Protein AF-A0A3D1VI43-F1 (afdb_monomer)

Solvent-accessible surface area (backbone atoms only — not comparable to full-atom values): 35037 Å² total; per-residue (Å²): 129,86,57,50,72,50,76,40,78,60,69,44,75,46,61,66,74,61,56,89,79,63,52,44,49,69,43,63,55,101,87,39,64,46,26,28,36,30,40,63,58,77,90,43,40,36,35,42,33,34,80,40,42,83,28,41,39,30,43,35,31,58,82,40,25,32,30,44,35,31,42,36,30,38,36,36,28,31,19,17,45,34,32,30,32,50,42,63,30,35,41,39,36,40,32,55,39,41,35,30,33,63,51,18,36,47,49,78,71,34,92,80,48,86,87,61,33,31,24,42,28,40,48,42,59,73,38,74,49,54,65,43,44,42,36,38,17,25,28,64,31,57,31,37,27,44,40,20,70,47,61,77,29,36,42,37,41,36,31,22,77,60,79,30,71,16,35,35,44,28,38,29,38,31,75,50,46,18,32,17,40,34,38,35,39,32,33,17,22,39,34,50,28,44,26,75,16,25,49,64,71,82,46,54,36,29,42,33,40,40,37,38,34,38,39,52,46,48,60,28,37,26,33,35,68,43,94,42,37,39,32,87,27,42,71,59,40,47,35,37,42,34,32,44,42,22,64,52,61,36,31,44,49,75,53,53,57,31,92,43,95,91,38,64,27,70,45,60,51,39,37,28,26,42,36,31,28,72,49,11,39,39,33,37,72,36,62,58,48,47,29,26,47,43,96,54,14,32,45,35,37,31,78,65,30,49,77,42,82,52,57,55,30,38,34,35,72,68,94,76,78,53,53,44,78,36,73,66,85,66,82,89,48,37,34,43,36,38,27,30,78,25,81,52,73,40,45,29,47,34,68,79,82,46,86,59,79,67,64,36,46,70,48,78,47,61,48,74,41,75,45,65,40,75,83,50,74,85,48,55,32,45,38,38,94,87,42,65,24,30,32,50,67,31,33,30,37,90,88,68,50,79,45,44,62,58,42,69,45,70,31,46,86,87,32,43,51,35,32,45,37,57,10,44,36,30,24,29,26,60,80,58,82,72,95,71,54,76,23,34,87,90,32,29,24,55,44,57,67,60,35,52,54,49,48,54,57,45,56,76,75,45,94,57,76,27,35,29,41,34,31,68,38,64,36,68,41,56,71,71,65,49,71,90,61,47,45,53,63,44,67,60,101,90,39,67,43,29,28,39,27,43,60,72,73,86,41,34,39,38,41,35,32,78,40,50,82,31,41,39,30,42,35,24,63,81,40,28,32,32,42,32,52,61,39,34,37,35,38,30,32,23,21,41,31,45,46,31,50,45,51,39,30,40,34,47,28,38,42,37,42,35,28,31,66,50,18,39,57,47,62,88,75,25,50,40,31,40,37,38,33,60,65,37,37,66,56,31,40,38,38,35,25,22,33,62,30,54,31,37,36,30,31,22,74,34,64,77,28,37,34,38,38,38,27,26,62,56,81,37,71,16,34,32,49,29,39,29,37,44,55,29,62,29,32,26,38,30,40,36,40,29,30,16,19,40,32,50,28,39,25,59,28,44,70,61,87,62,70,53,21,45,26,42,37,37,38,40,34,42,37,50,45,48,50,29,40,29,60,50,70,44,100,64,67,53,80,67,32,50,75,64,40,48,80,46,79,43,75,54,89,50,80,84,71,64,47,78,49,81,76,89,74,68,83,75,77,83,127

Mean predicted aligned error: 11.07 Å

Structure (mmCIF, N/CA/C/O backbone):
data_AF-A0A3D1VI43-F1
#
_entry.id   AF-A0A3D1VI43-F1
#
loop_
_atom_site.group_PDB
_atom_site.id
_atom_site.type_symbol
_atom_site.label_atom_id
_atom_site.label_alt_id
_atom_site.label_comp_id
_atom_site.label_asym_id
_atom_site.label_entity_id
_atom_site.label_seq_id
_atom_site.pdbx_PDB_ins_code
_atom_site.Cartn_x
_atom_site.Cartn_y
_atom_site.Cartn_z
_atom_site.occupancy
_atom_site.B_iso_or_equiv
_atom_site.auth_seq_id
_atom_site.auth_comp_id
_atom_site.auth_asym_id
_atom_site.auth_atom_id
_atom_site.pdbx_PDB_model_num
ATOM 1 N N . TYR A 1 1 ? -2.593 -12.495 52.537 1.00 73.00 1 TYR A N 1
ATOM 2 C CA . TYR A 1 1 ? -3.417 -12.643 51.318 1.00 73.00 1 TYR A CA 1
ATOM 3 C C . TYR A 1 1 ? -3.116 -11.534 50.324 1.00 73.00 1 TYR A C 1
ATOM 5 O O . TYR A 1 1 ? -2.886 -10.412 50.768 1.00 73.00 1 TYR A O 1
ATOM 13 N N . ALA A 1 2 ? -3.067 -11.846 49.026 1.00 86.44 2 ALA A N 1
ATOM 14 C CA . ALA A 1 2 ? -2.775 -10.888 47.950 1.00 86.44 2 ALA A CA 1
ATOM 15 C C . ALA A 1 2 ? -4.025 -10.141 47.436 1.00 86.44 2 ALA A C 1
ATOM 17 O O . ALA A 1 2 ? -3.894 -9.043 46.915 1.00 86.44 2 ALA A O 1
ATOM 18 N N . ALA A 1 3 ? -5.218 -10.694 47.664 1.00 90.25 3 ALA A N 1
ATOM 19 C CA . ALA A 1 3 ? -6.517 -10.115 47.321 1.00 90.25 3 ALA A CA 1
ATOM 20 C C . ALA A 1 3 ? -7.562 -10.492 48.389 1.00 90.25 3 ALA A C 1
ATOM 22 O O . ALA A 1 3 ? -7.297 -11.360 49.230 1.00 90.25 3 ALA A O 1
ATOM 23 N N . GLY A 1 4 ? -8.721 -9.833 48.361 1.00 92.44 4 GLY A N 1
ATOM 24 C CA . GLY A 1 4 ? -9.900 -10.163 49.170 1.00 92.44 4 GLY A CA 1
ATOM 25 C C . GLY A 1 4 ? -11.096 -10.556 48.300 1.00 92.44 4 GLY A C 1
ATOM 26 O O . GLY A 1 4 ? -11.117 -10.269 47.105 1.00 92.44 4 GLY A O 1
ATOM 27 N N . ALA A 1 5 ? -12.103 -11.194 48.899 1.00 93.56 5 ALA A N 1
ATOM 28 C CA . ALA A 1 5 ? -13.360 -11.505 48.223 1.00 93.56 5 ALA A CA 1
ATOM 29 C C . ALA A 1 5 ? -14.567 -11.235 49.132 1.00 93.56 5 ALA A C 1
ATOM 31 O O . ALA A 1 5 ? -14.529 -11.536 50.325 1.00 93.56 5 ALA A O 1
ATOM 32 N N . VAL A 1 6 ? -15.638 -10.700 48.548 1.00 93.75 6 VAL A N 1
ATOM 33 C CA . VAL A 1 6 ? -16.975 -10.608 49.138 1.00 93.75 6 VAL A CA 1
ATOM 34 C C . VAL A 1 6 ? -17.831 -11.682 48.483 1.00 93.75 6 VAL A C 1
ATOM 36 O O . VAL A 1 6 ? -18.079 -11.623 47.279 1.00 93.75 6 VAL A O 1
ATOM 39 N N . LEU A 1 7 ? -18.255 -12.667 49.277 1.00 96.50 7 LEU A N 1
ATOM 40 C CA . LEU A 1 7 ? -19.113 -13.763 48.835 1.00 96.50 7 LEU A CA 1
ATOM 41 C C . LEU A 1 7 ? -20.561 -13.507 49.266 1.00 96.50 7 LEU A C 1
ATOM 43 O O . LEU A 1 7 ? -20.870 -13.537 50.456 1.00 96.50 7 LEU A O 1
ATOM 47 N N . PHE A 1 8 ? -21.451 -13.302 48.299 1.00 96.00 8 PHE A N 1
ATOM 48 C CA . PHE A 1 8 ? -22.890 -13.208 48.534 1.00 96.00 8 PHE A CA 1
ATOM 49 C C . PHE A 1 8 ? -23.520 -14.605 48.592 1.00 96.00 8 PHE A C 1
ATOM 51 O O . PHE A 1 8 ? -23.348 -15.422 47.686 1.00 96.00 8 PHE A O 1
ATOM 58 N N . MET A 1 9 ? -24.259 -14.875 49.668 1.00 95.56 9 MET A N 1
ATOM 59 C CA . MET A 1 9 ? -24.954 -16.143 49.888 1.00 95.56 9 MET A CA 1
ATOM 60 C C . MET A 1 9 ? -26.455 -15.949 49.659 1.00 95.56 9 MET A C 1
ATOM 62 O O . MET A 1 9 ? -27.122 -15.302 50.468 1.00 95.56 9 MET A O 1
ATOM 66 N N . GLY A 1 10 ? -26.977 -16.508 48.562 1.00 93.31 10 GLY A N 1
ATOM 67 C CA . GLY A 1 10 ? -28.364 -16.285 48.135 1.00 93.31 10 GLY A CA 1
ATOM 68 C C . GLY A 1 10 ? -28.606 -14.854 47.649 1.00 93.31 10 GLY A C 1
ATOM 69 O O . GLY A 1 10 ? -27.678 -14.049 47.608 1.00 93.31 10 GLY A O 1
ATOM 70 N N . ASP A 1 11 ? -29.838 -14.548 47.246 1.00 93.44 11 ASP A N 1
ATOM 71 C CA . ASP A 1 11 ? -30.182 -13.216 46.740 1.00 93.44 11 ASP A CA 1
ATOM 72 C C . ASP A 1 11 ? -30.006 -12.158 47.836 1.00 93.44 11 ASP A C 1
ATOM 74 O O . ASP A 1 11 ? -30.440 -12.340 48.975 1.00 93.44 11 ASP A O 1
ATOM 78 N N . GLN A 1 12 ? -29.357 -11.046 47.494 1.00 95.12 12 GLN A N 1
ATOM 79 C CA . GLN A 1 12 ? -28.995 -9.993 48.445 1.00 95.12 12 GLN A CA 1
ATOM 80 C C . GLN A 1 12 ? -29.372 -8.615 47.912 1.00 95.12 12 GLN A C 1
ATOM 82 O O . GLN A 1 12 ? -29.395 -8.379 46.705 1.00 95.12 12 GLN A O 1
ATOM 87 N N . THR A 1 13 ? -29.624 -7.675 48.822 1.00 92.69 13 THR A N 1
ATOM 88 C CA . THR A 1 13 ? -29.759 -6.252 48.488 1.00 92.69 13 THR A CA 1
ATOM 89 C C . THR A 1 13 ? -28.642 -5.469 49.160 1.00 92.69 13 THR A C 1
ATOM 91 O O . THR A 1 13 ? -28.491 -5.514 50.376 1.00 92.69 13 THR A O 1
ATOM 94 N N . VAL A 1 14 ? -27.870 -4.743 48.357 1.00 91.25 14 VAL A N 1
ATOM 95 C CA . VAL A 1 14 ? -26.878 -3.769 48.802 1.00 91.25 14 VAL A CA 1
ATOM 96 C C . VAL A 1 14 ? -27.550 -2.399 48.786 1.00 91.25 14 VAL A C 1
ATOM 98 O O . VAL A 1 14 ? -27.828 -1.853 47.714 1.00 91.25 14 VAL A O 1
ATOM 101 N N . ASP A 1 15 ? -27.850 -1.855 49.966 1.00 89.81 15 ASP A N 1
ATOM 102 C CA . ASP A 1 15 ? -28.364 -0.490 50.085 1.00 89.81 15 ASP A CA 1
ATOM 103 C C . ASP A 1 15 ? -27.223 0.505 49.866 1.00 89.81 15 ASP A C 1
ATOM 105 O O . ASP A 1 15 ? -26.294 0.616 50.664 1.00 89.81 15 ASP A O 1
ATOM 109 N N . LEU A 1 16 ? -27.292 1.225 48.750 1.00 89.62 16 LEU A N 1
ATOM 110 C CA . LEU A 1 16 ? -26.291 2.217 48.381 1.00 89.62 16 LEU A CA 1
ATOM 111 C C . LEU A 1 16 ? -26.491 3.553 49.092 1.00 89.62 16 LEU A C 1
ATOM 113 O O . LEU A 1 16 ? -25.687 4.447 48.864 1.00 89.62 16 LEU A O 1
ATOM 117 N N . ASN A 1 17 ? -27.556 3.724 49.882 1.00 83.94 17 ASN A N 1
ATOM 118 C CA . ASN A 1 17 ? -27.742 4.893 50.745 1.00 83.94 17 ASN A CA 1
ATOM 119 C C . ASN A 1 17 ? -27.277 4.636 52.180 1.00 83.94 17 ASN A C 1
ATOM 121 O O . ASN A 1 17 ? -27.291 5.566 52.992 1.00 83.94 17 ASN A O 1
ATOM 125 N N . ASP A 1 18 ? -26.910 3.396 52.510 1.00 80.50 18 ASP A N 1
ATOM 126 C CA . ASP A 1 18 ? -26.485 3.055 53.856 1.00 80.50 18 ASP A CA 1
ATOM 127 C C . ASP A 1 18 ? -25.150 3.741 54.169 1.00 80.50 18 ASP A C 1
ATOM 129 O O . ASP A 1 18 ? -24.107 3.457 53.576 1.00 80.50 18 ASP A O 1
ATOM 133 N N . ASN A 1 19 ? -25.194 4.689 55.103 1.00 69.75 19 ASN A N 1
ATOM 134 C CA . ASN A 1 19 ? -24.023 5.411 55.586 1.00 69.75 19 ASN A CA 1
ATOM 135 C C . ASN A 1 19 ? -23.701 5.089 57.053 1.00 69.75 19 ASN A C 1
ATOM 137 O O . ASN A 1 19 ? -22.903 5.784 57.680 1.00 69.75 19 ASN A O 1
ATOM 141 N N . THR A 1 20 ? -24.316 4.047 57.622 1.00 73.25 20 THR A N 1
ATOM 142 C CA . THR A 1 20 ? -24.147 3.690 59.040 1.00 73.25 20 THR A CA 1
ATOM 143 C C . THR A 1 20 ? -22.711 3.294 59.386 1.00 73.25 20 THR A C 1
ATOM 145 O O . THR A 1 20 ? -22.253 3.588 60.487 1.00 73.25 20 THR A O 1
ATOM 148 N N . ASN A 1 21 ? -21.973 2.711 58.434 1.00 70.25 21 ASN A N 1
ATOM 149 C CA . ASN A 1 21 ? -20.600 2.225 58.628 1.00 70.25 21 ASN A CA 1
ATOM 150 C C . ASN A 1 21 ? -19.526 3.022 57.864 1.00 70.25 21 ASN A C 1
ATOM 152 O O . ASN A 1 21 ? -18.382 2.582 57.800 1.00 70.25 21 ASN A O 1
ATOM 156 N N . GLN A 1 22 ? -19.877 4.163 57.253 1.00 77.25 22 GLN A N 1
ATOM 157 C CA . GLN A 1 22 ? -18.961 5.015 56.466 1.00 77.25 22 GLN A CA 1
ATOM 158 C C . GLN A 1 22 ? -18.162 4.282 55.363 1.00 77.25 22 GLN A C 1
ATOM 160 O O . GLN A 1 22 ? -17.121 4.758 54.914 1.00 77.25 22 GLN A O 1
ATOM 165 N N . ILE A 1 23 ? -18.641 3.122 54.897 1.00 84.19 23 ILE A N 1
ATOM 166 C CA . ILE A 1 23 ? -17.997 2.359 53.814 1.00 84.19 23 ILE A CA 1
ATOM 167 C C . ILE A 1 23 ? -18.193 3.012 52.440 1.00 84.19 23 ILE A C 1
ATOM 169 O O . ILE A 1 23 ? -17.424 2.745 51.515 1.00 84.19 23 ILE A O 1
ATOM 173 N N . TYR A 1 24 ? -19.203 3.877 52.321 1.00 88.56 24 TYR A N 1
ATOM 174 C CA . TYR A 1 24 ? -19.482 4.677 51.140 1.00 88.56 24 TYR A CA 1
ATOM 175 C C . TYR A 1 24 ? -19.200 6.149 51.409 1.00 88.56 24 TYR A C 1
ATOM 177 O O . TYR A 1 24 ? -19.549 6.698 52.451 1.00 88.56 24 TYR A O 1
ATOM 185 N N . THR A 1 25 ? -18.619 6.806 50.414 1.00 88.94 25 THR A N 1
ATOM 186 C CA . THR A 1 25 ? -18.563 8.266 50.329 1.00 88.94 25 THR A CA 1
ATOM 187 C C . THR A 1 25 ? -19.423 8.731 49.163 1.00 88.94 25 THR A C 1
ATOM 189 O O . THR A 1 25 ? -19.586 8.014 48.176 1.00 88.94 25 THR A O 1
ATOM 192 N N . TYR A 1 26 ? -20.003 9.925 49.277 1.00 90.25 26 TYR A N 1
ATOM 193 C CA . TYR A 1 26 ? -21.013 10.408 48.338 1.00 90.25 26 TYR A CA 1
ATOM 194 C C . TYR A 1 26 ? -20.580 11.713 47.683 1.00 90.25 26 TYR A C 1
ATOM 196 O O . TYR A 1 26 ? -20.030 12.588 48.350 1.00 90.25 26 TYR A O 1
ATOM 204 N N . ALA A 1 27 ? -20.874 11.866 46.391 1.00 89.62 27 ALA A N 1
ATOM 205 C CA . ALA A 1 27 ? -20.765 13.149 45.703 1.00 89.62 27 ALA A CA 1
ATOM 206 C C . ALA A 1 27 ? -22.153 13.708 45.368 1.00 89.62 27 ALA A C 1
ATOM 208 O O . ALA A 1 27 ? -23.079 12.972 45.015 1.00 89.62 27 ALA A O 1
ATOM 209 N N . SER A 1 28 ? -22.271 15.030 45.463 1.00 90.19 28 SER A N 1
ATOM 210 C CA . SER A 1 28 ? -23.471 15.802 45.134 1.00 90.19 28 SER A CA 1
ATOM 211 C C . SER A 1 28 ? -23.128 16.884 44.110 1.00 90.19 28 SER A C 1
ATOM 213 O O . SER A 1 28 ? -21.974 17.290 43.999 1.00 90.19 28 SER A O 1
ATOM 215 N N . ASN A 1 29 ? -24.120 17.342 43.354 1.00 87.88 29 ASN A N 1
ATOM 216 C CA . ASN A 1 29 ? -24.037 18.557 42.542 1.00 87.88 29 ASN A CA 1
ATOM 217 C C . ASN A 1 29 ? -25.314 19.386 42.723 1.00 87.88 29 ASN A C 1
ATOM 219 O O . ASN A 1 29 ? -26.246 18.936 43.389 1.00 87.88 29 ASN A O 1
ATOM 223 N N . ASP A 1 30 ? -25.371 20.558 42.093 1.00 88.56 30 ASP A N 1
ATOM 224 C CA . ASP A 1 30 ? -26.466 21.528 42.248 1.00 88.56 30 ASP A CA 1
ATOM 225 C C . ASP A 1 30 ? -27.858 20.974 41.891 1.00 88.56 30 ASP A C 1
ATOM 227 O O . ASP A 1 30 ? -28.874 21.532 42.295 1.00 88.56 30 ASP A O 1
ATOM 231 N N . ILE A 1 31 ? -27.921 19.872 41.135 1.00 88.50 31 ILE A N 1
ATOM 232 C CA . ILE A 1 31 ? -29.167 19.274 40.633 1.00 88.50 31 ILE A CA 1
ATOM 233 C C . ILE A 1 31 ? -29.474 17.934 41.326 1.00 88.50 31 ILE A C 1
ATOM 235 O O . ILE A 1 31 ? -30.630 17.524 41.421 1.00 88.50 31 ILE A O 1
ATOM 239 N N . ASN A 1 32 ? -28.456 17.197 41.778 1.00 88.81 32 ASN A N 1
ATOM 240 C CA . ASN A 1 32 ? -28.601 15.848 42.317 1.00 88.81 32 ASN A CA 1
ATOM 241 C C . ASN A 1 32 ? -27.752 15.658 43.580 1.00 88.81 32 ASN A C 1
ATOM 243 O O . ASN A 1 32 ? -26.523 15.585 43.516 1.00 88.81 32 ASN A O 1
ATOM 247 N N . THR A 1 33 ? -28.424 15.479 44.714 1.00 89.69 33 THR A N 1
ATOM 248 C CA . THR A 1 33 ? -27.806 15.082 45.984 1.00 89.69 33 THR A CA 1
ATOM 249 C C . THR A 1 33 ? -27.445 13.595 45.974 1.00 89.69 33 THR A C 1
ATOM 251 O O . THR A 1 33 ? -28.251 12.770 45.544 1.00 89.69 33 THR A O 1
ATOM 254 N N . ASN A 1 34 ? -26.250 13.249 46.464 1.00 89.56 34 ASN A N 1
ATOM 255 C CA . ASN A 1 34 ? -25.729 11.880 46.605 1.00 89.56 34 ASN A CA 1
ATOM 256 C C . ASN A 1 34 ? -25.870 11.033 45.330 1.00 89.56 34 ASN A C 1
ATOM 258 O O . ASN A 1 34 ? -26.235 9.858 45.367 1.00 89.56 34 ASN A O 1
ATOM 262 N N . TYR A 1 35 ? -25.610 11.647 44.178 1.00 91.56 35 TYR A N 1
ATOM 263 C CA . TYR A 1 35 ? -25.817 11.019 42.877 1.00 91.56 35 TYR A CA 1
ATOM 264 C C . TYR A 1 35 ? -24.764 9.957 42.537 1.00 91.56 35 TYR A C 1
ATOM 266 O O . TYR A 1 35 ? -25.011 9.068 41.715 1.00 91.56 35 TYR A O 1
ATOM 274 N N . GLN A 1 36 ? -23.599 10.057 43.176 1.00 92.19 36 GLN A N 1
ATOM 275 C CA . GLN A 1 36 ? -22.496 9.117 43.074 1.00 92.19 36 GLN A CA 1
ATOM 276 C C . GLN A 1 36 ? -22.201 8.539 44.450 1.00 92.19 36 GLN A C 1
ATOM 278 O O . GLN A 1 36 ? -21.971 9.295 45.393 1.00 92.19 36 GLN A O 1
ATOM 283 N N . THR A 1 37 ? -22.164 7.212 44.535 1.00 92.06 37 THR A N 1
ATOM 284 C CA . THR A 1 37 ? -21.655 6.479 45.697 1.00 92.06 37 THR A CA 1
ATOM 285 C C . THR A 1 37 ? -20.278 5.910 45.371 1.00 92.06 37 THR A C 1
ATOM 287 O O . THR A 1 37 ? -20.039 5.469 44.245 1.00 92.06 37 THR A O 1
ATOM 290 N N . MET A 1 38 ? -19.351 5.957 46.323 1.00 91.25 38 MET A N 1
ATOM 291 C CA . MET A 1 38 ? -17.968 5.520 46.151 1.00 91.25 38 MET A CA 1
ATOM 292 C C . MET A 1 38 ? -17.596 4.571 47.284 1.00 91.25 38 MET A C 1
ATOM 294 O O . MET A 1 38 ? -17.536 4.992 48.441 1.00 91.25 38 MET A O 1
ATOM 298 N N . LEU A 1 39 ? -17.343 3.304 46.958 1.00 90.31 39 LEU A N 1
ATOM 299 C CA . LEU A 1 39 ? -16.899 2.315 47.936 1.00 90.31 39 LEU A CA 1
ATOM 300 C C . LEU A 1 39 ? -15.442 2.586 48.337 1.00 90.31 39 LEU A C 1
ATOM 302 O O . LEU A 1 39 ? -14.572 2.764 47.476 1.00 90.31 39 LEU A O 1
ATOM 306 N N . ALA A 1 40 ? -15.185 2.600 49.645 1.00 85.12 40 ALA A N 1
ATOM 307 C CA . ALA A 1 40 ? -13.857 2.796 50.211 1.00 85.12 40 ALA A CA 1
ATOM 308 C C . ALA A 1 40 ? -12.845 1.731 49.744 1.00 85.12 40 ALA A C 1
ATOM 310 O O . ALA A 1 40 ? -13.193 0.585 49.453 1.00 85.12 40 ALA A O 1
ATOM 311 N N . ALA A 1 41 ? -11.566 2.114 49.699 1.00 82.62 41 ALA A N 1
ATOM 312 C CA . ALA A 1 41 ? -10.488 1.239 49.255 1.00 82.62 41 ALA A CA 1
ATOM 313 C C . ALA A 1 41 ? -10.212 0.110 50.256 1.00 82.62 41 ALA A C 1
ATOM 315 O O . ALA A 1 41 ? -9.935 0.367 51.425 1.00 82.62 41 ALA A O 1
ATOM 316 N N . ALA A 1 42 ? -10.175 -1.138 49.779 1.00 80.62 42 ALA A N 1
ATOM 317 C CA . ALA A 1 42 ? -9.799 -2.303 50.588 1.00 80.62 42 ALA A CA 1
ATOM 318 C C . ALA A 1 42 ? -8.268 -2.486 50.738 1.00 80.62 42 ALA A C 1
ATOM 320 O O . ALA A 1 42 ? -7.808 -3.460 51.333 1.00 80.62 42 ALA A O 1
ATOM 321 N N . GLY A 1 43 ? -7.458 -1.592 50.153 1.00 83.62 43 GLY A N 1
ATOM 322 C CA . GLY A 1 43 ? -5.987 -1.659 50.135 1.00 83.62 43 GLY A CA 1
ATOM 323 C C . GLY A 1 43 ? -5.390 -2.787 49.277 1.00 83.62 43 GLY A C 1
ATOM 324 O O . GLY A 1 43 ? -4.176 -2.831 49.089 1.00 83.62 43 GLY A O 1
ATOM 325 N N . LYS A 1 44 ? -6.224 -3.698 48.759 1.00 90.31 44 LYS A N 1
ATOM 326 C CA . LYS A 1 44 ? -5.891 -4.818 47.864 1.00 90.31 44 LYS A CA 1
ATOM 327 C C . LYS A 1 44 ? -7.026 -5.038 46.855 1.00 90.31 44 LYS A C 1
ATOM 329 O O . LYS A 1 44 ? -8.139 -4.587 47.136 1.00 90.31 44 LYS A O 1
ATOM 334 N N . PRO A 1 45 ? -6.779 -5.748 45.738 1.00 92.88 45 PRO A N 1
ATOM 335 C CA . PRO A 1 45 ? -7.830 -6.101 44.788 1.00 92.88 45 PRO A CA 1
ATOM 336 C C . PRO A 1 45 ? -8.977 -6.870 45.453 1.00 92.88 45 PRO A C 1
ATOM 338 O O . PRO A 1 45 ? -8.737 -7.718 46.324 1.00 92.88 45 PRO A O 1
ATOM 341 N N . LEU A 1 46 ? -10.211 -6.576 45.039 1.00 94.75 46 LEU A N 1
ATOM 342 C CA . LEU A 1 46 ? -11.428 -7.127 45.635 1.00 94.75 46 LEU A CA 1
ATOM 343 C C . LEU A 1 46 ? -12.288 -7.861 44.600 1.00 94.75 46 LEU A C 1
ATOM 345 O O . LEU A 1 46 ? -12.709 -7.273 43.610 1.00 94.75 46 LEU A O 1
ATOM 349 N N . LEU A 1 47 ? -12.598 -9.132 44.859 1.00 96.06 47 LEU A N 1
ATOM 350 C CA . LEU A 1 47 ? -13.560 -9.916 44.081 1.00 96.06 47 LEU A CA 1
ATOM 351 C C . LEU A 1 47 ? -14.952 -9.856 44.725 1.00 96.06 47 LEU A C 1
ATOM 353 O O . LEU A 1 47 ? -15.137 -10.327 45.842 1.00 96.06 47 LEU A O 1
ATOM 357 N N . PHE A 1 48 ? -15.945 -9.361 44.001 1.00 96.50 48 PHE A N 1
ATOM 358 C CA . PHE A 1 48 ? -17.361 -9.552 44.288 1.00 96.50 48 PHE A CA 1
ATOM 359 C C . PHE A 1 48 ? -17.850 -10.805 43.563 1.00 96.50 48 PHE A C 1
ATOM 361 O O . PHE A 1 48 ? -17.748 -10.912 42.339 1.00 96.50 48 PHE A O 1
ATOM 368 N N . THR A 1 49 ? -18.350 -11.769 44.329 1.00 97.50 49 THR A N 1
ATOM 369 C CA . THR A 1 49 ? -18.805 -13.062 43.812 1.00 97.50 49 THR A CA 1
ATOM 370 C C . THR A 1 49 ? -19.996 -13.561 44.608 1.00 97.50 49 THR A C 1
ATOM 372 O O . THR A 1 49 ? -20.202 -13.149 45.747 1.00 97.50 49 THR A O 1
ATOM 375 N N . ALA A 1 50 ? -20.786 -14.463 44.041 1.00 96.19 50 ALA A N 1
ATOM 376 C CA . ALA A 1 50 ? -21.866 -15.116 44.765 1.00 96.19 50 ALA A CA 1
ATOM 377 C C . ALA A 1 50 ? -21.634 -16.626 44.861 1.00 96.19 50 ALA A C 1
ATOM 379 O O . ALA A 1 50 ? -20.654 -17.160 44.344 1.00 96.19 50 ALA A O 1
ATOM 380 N N . ASN A 1 51 ? -22.521 -17.325 45.564 1.00 93.81 51 ASN A N 1
ATOM 381 C CA . ASN A 1 51 ? -22.520 -18.785 45.623 1.00 93.81 51 ASN A CA 1
ATOM 382 C C . ASN A 1 51 ? -22.898 -19.432 44.275 1.00 93.81 51 ASN A C 1
ATOM 384 O O . ASN A 1 51 ? -22.459 -20.546 43.991 1.00 93.81 51 ASN A O 1
ATOM 388 N N . THR A 1 52 ? -23.680 -18.744 43.433 1.00 93.06 52 THR A N 1
ATOM 389 C CA . THR A 1 52 ? -24.058 -19.198 42.083 1.00 93.06 52 THR A CA 1
ATOM 390 C C . THR A 1 52 ? -24.119 -18.025 41.095 1.00 93.06 52 THR A C 1
ATOM 392 O O . THR A 1 52 ? -24.419 -16.910 41.526 1.00 93.06 52 THR A O 1
ATOM 395 N N . PRO A 1 53 ? -23.942 -18.246 39.775 1.00 88.94 53 PRO A N 1
ATOM 396 C CA . PRO A 1 53 ? -24.088 -17.185 38.775 1.00 88.94 53 PRO A CA 1
ATOM 397 C C . PRO A 1 53 ? -25.488 -16.568 38.751 1.00 88.94 53 PRO A C 1
ATOM 399 O O . PRO A 1 53 ? -25.628 -15.382 38.482 1.00 88.94 53 PRO A O 1
ATOM 402 N N . SER A 1 54 ? -26.520 -17.355 39.067 1.00 88.94 54 SER A N 1
ATOM 403 C CA . SER A 1 54 ? -27.923 -16.928 39.109 1.00 88.94 54 SER A CA 1
ATOM 404 C C . SER A 1 54 ? -28.296 -16.118 40.349 1.00 88.94 54 SER A C 1
ATOM 406 O O . SER A 1 54 ? -29.378 -15.544 40.382 1.00 88.94 54 SER A O 1
ATOM 408 N N . THR A 1 55 ? -27.436 -16.086 41.370 1.00 94.44 55 THR A N 1
ATOM 409 C CA . THR A 1 55 ? -27.696 -15.326 42.594 1.00 94.44 55 THR A CA 1
ATOM 410 C C . THR A 1 55 ? -27.791 -13.839 42.266 1.00 94.44 55 THR A C 1
ATOM 412 O O . THR A 1 55 ? -26.834 -13.253 41.749 1.00 94.44 55 THR A O 1
ATOM 415 N N . VAL A 1 56 ? -28.934 -13.228 42.582 1.00 93.56 56 VAL A N 1
ATOM 416 C CA . VAL A 1 56 ? -29.221 -11.832 42.259 1.00 93.56 56 VAL A CA 1
ATOM 417 C C . VAL A 1 56 ? -28.768 -10.933 43.399 1.00 93.56 56 VAL A C 1
ATOM 419 O O . VAL A 1 56 ? -29.315 -10.951 44.501 1.00 93.56 56 VAL A O 1
ATOM 422 N N . VAL A 1 57 ? -27.790 -10.082 43.113 1.00 94.88 57 VAL A N 1
ATOM 423 C CA . VAL A 1 57 ? -27.350 -9.026 44.022 1.00 94.88 57 VAL A CA 1
ATOM 424 C C . VAL A 1 57 ? -27.910 -7.705 43.515 1.00 94.88 57 VAL A C 1
ATOM 426 O O . VAL A 1 57 ? -27.552 -7.229 42.439 1.00 94.88 57 VAL A O 1
ATOM 429 N N . THR A 1 58 ? -28.825 -7.118 44.281 1.00 93.44 58 THR A N 1
ATOM 430 C CA . THR A 1 58 ? -29.515 -5.878 43.923 1.00 93.44 58 THR A CA 1
ATOM 431 C C . THR A 1 58 ? -28.828 -4.686 44.563 1.00 93.44 58 THR A C 1
ATOM 433 O O . THR A 1 58 ? -28.865 -4.524 45.776 1.00 93.44 58 THR A O 1
ATOM 436 N N . TYR A 1 59 ? -28.244 -3.814 43.755 1.00 92.94 59 TYR A N 1
ATOM 437 C CA . TYR A 1 59 ? -27.707 -2.534 44.207 1.00 92.94 59 TYR A CA 1
ATOM 438 C C . TYR A 1 59 ? -28.838 -1.502 44.176 1.00 92.94 59 TYR A C 1
ATOM 440 O O . TYR A 1 59 ? -29.370 -1.195 43.105 1.00 92.94 59 TYR A O 1
ATOM 448 N N . SER A 1 60 ? -29.247 -1.006 45.345 1.00 91.25 60 SER A N 1
ATOM 449 C CA . SER A 1 60 ? -30.492 -0.247 45.510 1.00 91.25 60 SER A CA 1
ATOM 450 C C . SER A 1 60 ? -30.251 1.173 46.022 1.00 91.25 60 SER A C 1
ATOM 452 O O . SER A 1 60 ? -29.718 1.377 47.107 1.00 91.25 60 SER A O 1
ATOM 454 N N . SER A 1 61 ? -30.668 2.164 45.233 1.00 90.00 61 SER A N 1
ATOM 455 C CA . SER A 1 61 ? -30.890 3.560 45.630 1.00 90.00 61 SER A CA 1
ATOM 456 C C . SER A 1 61 ? -31.759 4.247 44.560 1.00 90.00 61 SER A C 1
ATOM 458 O O . SER A 1 61 ? -31.258 4.965 43.687 1.00 90.00 61 SER A O 1
ATOM 460 N N . PRO A 1 62 ? -33.081 4.011 44.579 1.00 84.50 62 PRO A N 1
ATOM 461 C CA . PRO A 1 62 ? -33.972 4.419 43.491 1.00 84.50 62 PRO A CA 1
ATOM 462 C C . PRO A 1 62 ? -34.157 5.940 43.372 1.00 84.50 62 PRO A C 1
ATOM 464 O O . PRO A 1 62 ? -34.651 6.411 42.353 1.00 84.50 62 PRO A O 1
ATOM 467 N N . SER A 1 63 ? -33.764 6.719 44.384 1.00 86.69 63 SER A N 1
ATOM 468 C CA . SER A 1 63 ? -33.983 8.174 44.414 1.00 86.69 63 SER A CA 1
ATOM 469 C C . SER A 1 63 ? -32.735 8.994 44.088 1.00 86.69 63 SER A C 1
ATOM 471 O O . SER A 1 63 ? -32.851 10.092 43.538 1.00 86.69 63 SER A O 1
ATOM 473 N N . ASN A 1 64 ? -31.546 8.475 44.409 1.00 87.81 64 ASN A N 1
ATOM 474 C CA . ASN A 1 64 ? -30.330 9.288 44.478 1.00 87.81 64 ASN A CA 1
ATOM 475 C C . ASN A 1 64 ? -29.279 8.814 43.476 1.00 87.81 64 ASN A C 1
ATOM 477 O O . ASN A 1 64 ? -28.942 9.546 42.544 1.00 87.81 64 ASN A O 1
ATOM 481 N N . VAL A 1 65 ? -28.795 7.581 43.641 1.00 90.00 65 VAL A N 1
ATOM 482 C CA . VAL A 1 65 ? -27.569 7.119 42.986 1.00 90.00 65 VAL A CA 1
ATOM 483 C C . VAL A 1 65 ? -27.816 6.725 41.531 1.00 90.00 65 VAL A C 1
ATOM 485 O O . VAL A 1 65 ? -28.798 6.062 41.201 1.00 90.00 65 VAL A O 1
ATOM 488 N N . PHE A 1 66 ? -26.886 7.112 40.660 1.00 90.25 66 PHE A N 1
ATOM 489 C CA . PHE A 1 66 ? -26.734 6.605 39.289 1.00 90.25 66 PHE A CA 1
ATOM 490 C C . PHE A 1 66 ? -25.265 6.561 38.823 1.00 90.25 66 PHE A C 1
ATOM 492 O O . PHE A 1 66 ? -24.990 6.293 37.654 1.00 90.25 66 PHE A O 1
ATOM 499 N N . TYR A 1 67 ? -24.319 6.786 39.735 1.00 92.31 67 TYR A N 1
ATOM 500 C CA . TYR A 1 67 ? -22.893 6.523 39.556 1.00 92.31 67 TYR A CA 1
ATOM 501 C C . TYR A 1 67 ? -22.394 5.669 40.725 1.00 92.31 67 TYR A C 1
ATOM 503 O O . TYR A 1 67 ? -22.634 6.008 41.884 1.00 92.31 67 TYR A O 1
ATOM 511 N N . ILE A 1 68 ? -21.705 4.572 40.426 1.00 93.38 68 ILE A N 1
ATOM 512 C CA . ILE A 1 68 ? -21.090 3.687 41.417 1.00 93.38 68 ILE A CA 1
ATOM 513 C C . ILE A 1 68 ? -19.595 3.647 41.127 1.00 93.38 68 ILE A C 1
ATOM 515 O O . ILE A 1 68 ? -19.179 3.182 40.066 1.00 93.38 68 ILE A O 1
ATOM 519 N N . ALA A 1 69 ? -18.798 4.137 42.070 1.00 92.44 69 ALA A N 1
ATOM 520 C CA . ALA A 1 69 ? -17.351 4.159 41.962 1.00 92.44 69 ALA A CA 1
ATOM 521 C C . ALA A 1 69 ? -16.697 3.204 42.965 1.00 92.44 69 ALA A C 1
ATOM 523 O O . ALA A 1 69 ? -17.182 3.027 44.084 1.00 92.44 69 ALA A O 1
ATOM 524 N N . PHE A 1 70 ? -15.542 2.664 42.595 1.00 91.31 70 PHE A N 1
ATOM 525 C CA . PHE A 1 70 ? -14.680 1.888 43.488 1.00 91.31 70 PHE A CA 1
ATOM 526 C C . PHE A 1 70 ? -13.317 2.557 43.601 1.00 91.31 70 PHE A C 1
ATOM 528 O O . PHE A 1 70 ? -12.752 2.998 42.601 1.00 91.31 70 PHE A O 1
ATOM 535 N N . ASN A 1 71 ? -12.773 2.650 44.810 1.00 88.50 71 ASN A N 1
ATOM 536 C CA . ASN A 1 71 ? -11.419 3.154 45.005 1.00 88.50 71 ASN A CA 1
ATOM 537 C C . ASN A 1 71 ? -10.428 1.986 45.125 1.00 88.50 71 ASN A C 1
ATOM 539 O O . ASN A 1 71 ? -10.086 1.565 46.223 1.00 88.50 71 ASN A O 1
ATOM 543 N N . GLY A 1 72 ? -10.008 1.422 43.998 1.00 88.62 72 GLY A N 1
ATOM 544 C CA . GLY A 1 72 ? -9.108 0.274 43.930 1.00 88.62 72 GLY A CA 1
ATOM 545 C C . GLY A 1 72 ? -9.543 -0.726 42.861 1.00 88.62 72 GLY A C 1
ATOM 546 O O . GLY A 1 72 ? -10.622 -0.612 42.280 1.00 88.62 72 GLY A O 1
ATOM 547 N N . GLU A 1 73 ? -8.694 -1.722 42.618 1.00 91.94 73 GLU A N 1
ATOM 548 C CA . GLU A 1 73 ? -8.967 -2.775 41.641 1.00 91.94 73 GLU A CA 1
ATOM 549 C C . GLU A 1 73 ? -10.118 -3.678 42.100 1.00 91.94 73 GLU A C 1
ATOM 551 O O . GLU A 1 73 ? -10.107 -4.188 43.227 1.00 91.94 73 GLU A O 1
ATOM 556 N N . VAL A 1 74 ? -11.100 -3.896 41.220 1.00 94.75 74 VAL A N 1
ATOM 557 C CA . VAL A 1 74 ? -12.273 -4.724 41.527 1.00 94.75 74 VAL A CA 1
ATOM 558 C C . VAL A 1 74 ? -12.614 -5.708 40.411 1.00 94.75 74 VAL A C 1
ATOM 560 O O . VAL A 1 74 ? -12.529 -5.408 39.219 1.00 94.75 74 VAL A O 1
ATOM 563 N N . LEU A 1 75 ? -13.053 -6.895 40.821 1.00 96.31 75 LEU A N 1
ATOM 564 C CA . LEU A 1 75 ? -13.571 -7.945 39.955 1.00 96.31 75 LEU A CA 1
ATOM 565 C C . LEU A 1 75 ? -15.015 -8.268 40.330 1.00 96.31 75 LEU A C 1
ATOM 567 O O . LEU A 1 75 ? -15.322 -8.407 41.507 1.00 96.31 75 LEU A O 1
ATOM 571 N N . PHE A 1 76 ? -15.869 -8.489 39.339 1.00 96.88 76 PHE A N 1
ATOM 572 C CA . PHE A 1 76 ? -17.195 -9.078 39.507 1.00 96.88 76 PHE A CA 1
ATOM 573 C C . PHE A 1 76 ? -17.246 -10.384 38.732 1.00 96.88 76 PHE A C 1
ATOM 575 O O . PHE A 1 76 ? -16.927 -10.401 37.546 1.00 96.88 76 PHE A O 1
ATOM 582 N N . ASN A 1 77 ? -17.638 -11.485 39.362 1.00 96.69 77 ASN A N 1
ATOM 583 C CA . ASN A 1 77 ? -17.806 -12.752 38.656 1.00 96.69 77 ASN A CA 1
ATOM 584 C C . ASN A 1 77 ? -18.803 -13.659 39.376 1.00 96.69 77 ASN A C 1
ATOM 586 O O . ASN A 1 77 ? -19.046 -13.482 40.563 1.00 96.69 77 ASN A O 1
ATOM 590 N N . HIS A 1 78 ? -19.338 -14.654 38.666 1.00 96.25 78 HIS A N 1
ATOM 591 C CA . HIS A 1 78 ? -20.167 -15.719 39.249 1.00 96.25 78 HIS A CA 1
ATOM 592 C C . HIS A 1 78 ? -21.331 -15.173 40.094 1.00 96.25 78 HIS A C 1
ATOM 594 O O . HIS A 1 78 ? -21.572 -15.614 41.216 1.00 96.25 78 HIS A O 1
ATOM 600 N N . MET A 1 79 ? -22.016 -14.162 39.554 1.00 95.50 79 MET A N 1
ATOM 601 C CA . MET A 1 79 ? -23.157 -13.481 40.169 1.00 95.50 79 MET A CA 1
ATOM 602 C C . MET A 1 79 ? -24.005 -12.772 39.107 1.00 95.50 79 MET A C 1
ATOM 604 O O . MET A 1 79 ? -23.488 -12.420 38.044 1.00 95.50 79 MET A O 1
ATOM 608 N N . THR A 1 80 ? -25.268 -12.487 39.430 1.00 94.06 80 THR A N 1
ATOM 609 C CA . THR A 1 80 ? -26.158 -11.644 38.623 1.00 94.06 80 THR A CA 1
ATOM 610 C C . THR A 1 80 ? -26.354 -10.291 39.304 1.00 94.06 80 THR A C 1
ATOM 612 O O . THR A 1 80 ? -26.843 -10.223 40.431 1.00 94.06 80 THR A O 1
ATOM 615 N N . LEU A 1 81 ? -26.000 -9.192 38.635 1.00 93.44 81 LEU A N 1
ATOM 616 C CA . LEU A 1 81 ? -26.192 -7.838 39.164 1.00 93.44 81 LEU A CA 1
ATOM 617 C C . LEU A 1 81 ? -27.527 -7.246 38.701 1.00 93.44 81 LEU A C 1
ATOM 619 O O . LEU A 1 81 ? -27.798 -7.168 37.502 1.00 93.44 81 LEU A O 1
ATOM 623 N N . LYS A 1 82 ? -28.327 -6.759 39.653 1.00 91.56 82 LYS A N 1
ATOM 624 C CA . LYS A 1 82 ? -29.546 -5.976 39.410 1.00 91.56 82 LYS A CA 1
ATOM 625 C C . LYS A 1 82 ? -29.360 -4.551 39.929 1.00 91.56 82 LYS A C 1
ATOM 627 O O . LYS A 1 82 ? -28.861 -4.352 41.034 1.00 91.56 82 LYS A O 1
ATOM 632 N N . LEU A 1 83 ? -29.789 -3.551 39.163 1.00 90.19 83 LEU A N 1
ATOM 633 C CA . LEU A 1 83 ? -29.687 -2.140 39.538 1.00 90.19 83 LEU A CA 1
ATOM 634 C C . LEU A 1 83 ? -31.069 -1.545 39.800 1.00 90.19 83 LEU A C 1
ATOM 636 O O . LEU A 1 83 ? -31.831 -1.291 38.871 1.00 90.19 83 LEU A O 1
ATOM 640 N N . ASN A 1 84 ? -31.362 -1.233 41.057 1.00 90.06 84 ASN A N 1
ATOM 641 C CA . ASN A 1 84 ? -32.534 -0.452 41.440 1.00 90.06 84 ASN A CA 1
ATOM 642 C C . ASN A 1 84 ? -32.122 0.989 41.778 1.00 90.06 84 ASN A C 1
ATOM 644 O O . ASN A 1 84 ? -32.121 1.410 42.934 1.00 90.06 84 ASN A O 1
ATOM 648 N N . THR A 1 85 ? -31.693 1.729 40.762 1.00 89.06 85 THR A N 1
ATOM 649 C CA . THR A 1 85 ? -31.110 3.074 40.875 1.00 89.06 85 THR A CA 1
ATOM 650 C C . THR A 1 85 ? -32.014 4.150 40.267 1.00 89.06 85 THR A C 1
ATOM 652 O O . THR A 1 85 ? -32.998 3.852 39.578 1.00 89.06 85 THR A O 1
ATOM 655 N N . LYS A 1 86 ? -31.677 5.430 40.491 1.00 87.69 86 LYS A N 1
ATOM 656 C CA . LYS A 1 86 ? -32.452 6.579 39.982 1.00 87.69 86 LYS A CA 1
ATOM 657 C C . LYS A 1 86 ? -32.688 6.518 38.471 1.00 87.69 86 LYS A C 1
ATOM 659 O O . LYS A 1 86 ? -33.771 6.842 37.988 1.00 87.69 86 LYS A O 1
ATOM 664 N N . LYS A 1 87 ? -31.669 6.102 37.719 1.00 86.69 87 LYS A N 1
ATOM 665 C CA . LYS A 1 87 ? -31.663 5.952 36.256 1.00 86.69 87 LYS A CA 1
ATOM 666 C C . LYS A 1 87 ? -30.533 5.005 35.842 1.00 86.69 87 LYS A C 1
ATOM 668 O O . LYS A 1 87 ? -29.890 4.428 36.711 1.00 86.69 87 LYS A O 1
ATOM 673 N N . ALA A 1 88 ? -30.294 4.862 34.536 1.00 86.50 88 ALA A N 1
ATOM 674 C CA . ALA A 1 88 ? -29.160 4.108 33.999 1.00 86.50 88 ALA A CA 1
ATOM 675 C C . ALA A 1 88 ? -27.863 4.420 34.765 1.00 86.50 88 ALA A C 1
ATOM 677 O O . ALA A 1 88 ? -27.504 5.592 34.917 1.00 86.50 88 ALA A O 1
ATOM 678 N N . THR A 1 89 ? -27.197 3.374 35.247 1.00 90.00 89 THR A N 1
ATOM 679 C CA . THR A 1 89 ? -26.076 3.497 36.177 1.00 90.00 89 THR A CA 1
ATOM 680 C C . THR A 1 89 ? -24.754 3.402 35.452 1.00 90.00 89 THR A C 1
ATOM 682 O O . THR A 1 89 ? -24.555 2.511 34.627 1.00 90.00 89 THR A O 1
ATOM 685 N N . ARG A 1 90 ? -23.831 4.281 35.833 1.00 90.69 90 ARG A N 1
ATOM 686 C CA . ARG A 1 90 ? -22.441 4.243 35.390 1.00 90.69 90 ARG A CA 1
ATOM 687 C C . ARG A 1 90 ? -21.564 3.635 36.473 1.00 90.69 90 ARG A C 1
ATOM 689 O O . ARG A 1 90 ? -21.605 4.097 37.613 1.00 90.69 90 ARG A O 1
ATOM 696 N N . ILE A 1 91 ? -20.797 2.610 36.121 1.00 92.69 91 ILE A N 1
ATOM 697 C CA . ILE A 1 91 ? -19.856 1.938 37.017 1.00 92.69 91 ILE A CA 1
ATOM 698 C C . ILE A 1 91 ? -18.421 2.187 36.555 1.00 92.69 91 ILE A C 1
ATOM 700 O O . ILE A 1 91 ? -18.134 2.146 35.359 1.00 92.69 91 ILE A O 1
ATOM 704 N N . PHE A 1 92 ? -17.533 2.489 37.498 1.00 91.00 92 PHE A N 1
ATOM 705 C CA . PHE A 1 92 ? -16.133 2.801 37.212 1.00 91.00 92 PHE A CA 1
ATOM 706 C C . PHE A 1 92 ? -15.268 2.683 38.467 1.00 91.00 92 PHE A C 1
ATOM 708 O O . PHE A 1 92 ? -15.771 2.560 39.584 1.00 91.00 92 PHE A O 1
ATOM 715 N N . THR A 1 93 ? -13.954 2.745 38.301 1.00 89.06 93 THR A N 1
ATOM 716 C CA . THR A 1 93 ? -13.007 2.872 39.412 1.00 89.06 93 THR A CA 1
ATOM 717 C C . THR A 1 93 ? -12.388 4.270 39.404 1.00 89.06 93 THR A C 1
ATOM 719 O O . THR A 1 93 ? -12.189 4.875 38.351 1.00 89.06 93 THR A O 1
ATOM 722 N N . LEU A 1 94 ? -12.080 4.807 40.583 1.00 87.50 94 LEU A N 1
ATOM 723 C CA . LEU A 1 94 ? -11.261 6.015 40.734 1.00 87.50 94 LEU A CA 1
ATOM 724 C C . LEU A 1 94 ? -9.772 5.684 40.583 1.00 87.50 94 LEU A C 1
ATOM 726 O O . LEU A 1 94 ? -9.000 6.481 40.051 1.00 87.50 94 LEU A O 1
ATOM 730 N N . SER A 1 95 ? -9.389 4.494 41.044 1.00 85.44 95 SER A N 1
ATOM 731 C CA . SER A 1 95 ? -8.055 3.915 40.941 1.00 85.44 95 SER A CA 1
ATOM 732 C C . SER A 1 95 ? -8.166 2.397 40.766 1.00 85.44 95 SER A C 1
ATOM 734 O O . SER A 1 95 ? -9.111 1.800 41.266 1.00 85.44 95 SER A O 1
ATOM 736 N N . GLY A 1 96 ? -7.217 1.771 40.073 1.00 87.62 96 GLY A N 1
ATOM 737 C CA . GLY A 1 96 ? -7.193 0.336 39.782 1.00 87.62 96 GLY A CA 1
ATOM 738 C C . GLY A 1 96 ? -8.071 -0.071 38.598 1.00 87.62 96 GLY A C 1
ATOM 739 O O . GLY A 1 96 ? -8.948 0.678 38.176 1.00 87.62 96 GLY A O 1
ATOM 740 N N . ASP A 1 97 ? -7.831 -1.272 38.074 1.00 92.06 97 ASP A N 1
ATOM 741 C CA . ASP A 1 97 ? -8.589 -1.869 36.968 1.00 92.06 97 ASP A CA 1
ATOM 742 C C . ASP A 1 97 ? -9.982 -2.361 37.411 1.00 92.06 97 ASP A C 1
ATOM 744 O O . ASP A 1 97 ? -10.221 -2.637 38.588 1.00 92.06 97 ASP A O 1
ATOM 748 N N . ILE A 1 98 ? -10.899 -2.533 36.453 1.00 94.38 98 ILE A N 1
ATOM 749 C CA . ILE A 1 98 ? -12.191 -3.193 36.683 1.00 94.38 98 ILE A CA 1
ATOM 750 C C . ILE A 1 98 ? -12.382 -4.361 35.721 1.00 94.38 98 ILE A C 1
ATOM 752 O O . ILE A 1 98 ? -12.108 -4.255 34.525 1.00 94.38 98 ILE A O 1
ATOM 756 N N . THR A 1 99 ? -12.852 -5.494 36.236 1.00 96.81 99 THR A N 1
ATOM 757 C CA . THR A 1 99 ? -13.087 -6.691 35.420 1.00 96.81 99 THR A CA 1
ATOM 758 C C . THR A 1 99 ? -14.426 -7.336 35.747 1.00 96.81 99 THR A C 1
ATOM 760 O O . THR A 1 99 ? -14.757 -7.560 36.908 1.00 96.81 99 THR A O 1
ATOM 763 N N . PHE A 1 100 ? -15.163 -7.704 34.707 1.00 97.50 100 PHE A N 1
ATOM 764 C CA . PHE A 1 100 ? -16.388 -8.491 34.770 1.00 97.50 100 PHE A CA 1
ATOM 765 C C . PHE A 1 100 ? -16.100 -9.851 34.139 1.00 97.50 100 PHE A C 1
ATOM 767 O O . PHE A 1 100 ? -15.836 -9.939 32.943 1.00 97.50 100 PHE A O 1
ATOM 774 N N . GLY A 1 101 ? -16.064 -10.899 34.959 1.00 96.88 101 GLY A N 1
ATOM 775 C CA . GLY A 1 101 ? -15.725 -12.261 34.553 1.00 96.88 101 GLY A CA 1
ATOM 776 C C . GLY A 1 101 ? -16.774 -12.899 33.642 1.00 96.88 101 GLY A C 1
ATOM 777 O O . GLY A 1 101 ? -17.891 -12.410 33.520 1.00 96.88 101 GLY A O 1
ATOM 778 N N . ALA A 1 102 ? -16.423 -14.013 32.996 1.00 95.75 102 ALA A N 1
ATOM 779 C CA . ALA A 1 102 ? -17.297 -14.667 32.017 1.00 95.75 102 ALA A CA 1
ATOM 780 C C . ALA A 1 102 ? -18.617 -15.192 32.619 1.00 95.75 102 ALA A C 1
ATOM 782 O O . ALA A 1 102 ? -19.618 -15.272 31.916 1.00 95.75 102 ALA A O 1
ATOM 783 N N . SER A 1 103 ? -18.634 -15.495 33.922 1.00 94.56 103 SER A N 1
ATOM 784 C CA . SER A 1 103 ? -19.832 -15.927 34.658 1.00 94.56 103 SER A CA 1
ATOM 785 C C . SER A 1 103 ? -20.553 -14.768 35.356 1.00 94.56 103 SER A C 1
ATOM 787 O O . SER A 1 103 ? -21.412 -15.002 36.207 1.00 94.56 103 SER A O 1
ATOM 789 N N . PHE A 1 104 ? -20.170 -13.520 35.074 1.00 95.81 104 PHE A N 1
ATOM 790 C CA . PHE A 1 104 ? -20.926 -12.345 35.489 1.00 95.81 104 PHE A CA 1
ATOM 791 C C . PHE A 1 104 ? -22.137 -12.171 34.577 1.00 95.81 104 PHE A C 1
ATOM 793 O O . PHE A 1 104 ? -22.011 -12.192 33.353 1.00 95.81 104 PHE A O 1
ATOM 800 N N . LEU A 1 105 ? -23.300 -11.959 35.179 1.00 92.44 105 LEU A N 1
ATOM 801 C CA . LEU A 1 105 ? -24.551 -11.719 34.478 1.00 92.44 105 LEU A CA 1
ATOM 802 C C . LEU A 1 105 ? -25.132 -10.376 34.914 1.00 92.44 105 LEU A C 1
ATOM 804 O O . LEU A 1 105 ? -24.930 -9.913 36.040 1.00 92.44 105 LEU A O 1
ATOM 808 N N . THR A 1 106 ? -25.906 -9.764 34.032 1.00 89.75 106 THR A N 1
ATOM 809 C CA . THR A 1 106 ? -26.738 -8.613 34.372 1.00 89.75 106 THR A CA 1
ATOM 810 C C . THR A 1 106 ? -28.195 -9.035 34.314 1.00 89.75 106 THR A C 1
ATOM 812 O O . THR A 1 106 ? -28.620 -9.774 33.430 1.00 89.75 106 THR A O 1
ATOM 815 N N . PHE A 1 107 ? -28.967 -8.608 35.306 1.00 85.00 107 PHE A N 1
ATOM 816 C CA . PHE A 1 107 ? -30.404 -8.835 35.316 1.00 85.00 107 PHE A CA 1
ATOM 817 C C . PHE A 1 107 ? -31.038 -7.981 34.206 1.00 85.00 107 PHE A C 1
ATOM 819 O O . PHE A 1 107 ? -30.599 -6.851 34.009 1.00 85.00 107 PHE A O 1
ATOM 826 N N . GLU A 1 108 ? -32.040 -8.509 33.496 1.00 66.94 108 GLU A N 1
ATOM 827 C CA . GLU A 1 108 ? -32.841 -7.885 32.419 1.00 66.94 108 GLU A CA 1
ATOM 828 C C . GLU A 1 108 ? -32.601 -6.380 32.155 1.00 66.94 108 GLU A C 1
ATOM 830 O O . GLU A 1 108 ? -33.278 -5.508 32.714 1.00 66.94 108 GLU A O 1
ATOM 835 N N . ASN A 1 109 ? -31.659 -6.047 31.272 1.00 59.44 109 ASN A N 1
ATOM 836 C CA . ASN A 1 109 ? -31.350 -4.658 30.938 1.00 59.44 109 ASN A CA 1
ATOM 837 C C . ASN A 1 109 ? -32.341 -4.084 29.917 1.00 59.44 109 ASN A C 1
ATOM 839 O O . ASN A 1 109 ? -32.151 -4.207 28.709 1.00 59.44 109 ASN A O 1
ATOM 843 N N . SER A 1 110 ? -33.370 -3.378 30.387 1.00 48.91 110 SER A N 1
ATOM 844 C CA . SER A 1 110 ? -34.224 -2.557 29.523 1.00 48.91 110 SER A CA 1
ATOM 845 C C . SER A 1 110 ? -34.247 -1.099 29.979 1.00 48.91 110 SER A C 1
ATOM 847 O O . SER A 1 110 ? -34.508 -0.791 31.140 1.00 48.91 110 SER A O 1
ATOM 849 N N . ILE A 1 111 ? -34.013 -0.183 29.032 1.00 47.50 111 ILE A N 1
ATOM 850 C CA . ILE A 1 111 ? -34.105 1.274 29.238 1.00 47.50 111 ILE A CA 1
ATOM 851 C C . ILE A 1 111 ? -35.546 1.687 29.597 1.00 47.50 111 ILE A C 1
ATOM 853 O O . ILE A 1 111 ? -35.742 2.686 30.286 1.00 47.50 111 ILE A O 1
ATOM 857 N N . SER A 1 112 ? -36.550 0.909 29.174 1.00 44.44 112 SER A N 1
ATOM 858 C CA . SER A 1 112 ? -37.974 1.172 29.413 1.00 44.44 112 SER A CA 1
ATOM 859 C C . SER A 1 112 ? -38.548 0.447 30.634 1.00 44.44 112 SER A C 1
ATOM 861 O O . SER A 1 112 ? -39.740 0.581 30.904 1.00 44.44 112 SER A O 1
ATOM 863 N N . ASN A 1 113 ? -37.736 -0.302 31.392 1.00 47.97 113 ASN A N 1
ATOM 864 C CA . ASN A 1 113 ? -38.207 -0.992 32.589 1.00 47.97 113 ASN A CA 1
ATOM 865 C C . ASN A 1 113 ? -38.535 0.033 33.693 1.00 47.97 113 ASN A C 1
ATOM 867 O O . ASN A 1 113 ? -37.659 0.572 34.372 1.00 47.97 113 ASN A O 1
ATOM 871 N N . THR A 1 114 ? -39.823 0.332 33.853 1.00 49.62 114 THR A N 1
ATOM 872 C CA . THR A 1 114 ? -40.372 1.192 34.911 1.00 49.62 114 THR A CA 1
ATOM 873 C C . THR A 1 114 ? -40.613 0.439 36.223 1.00 49.62 114 THR A C 1
ATOM 875 O O . THR A 1 114 ? -40.932 1.074 37.224 1.00 49.62 114 THR A O 1
ATOM 878 N N . THR A 1 115 ? -40.423 -0.885 36.245 1.00 50.72 115 THR A N 1
ATOM 879 C CA . THR A 1 115 ? -40.779 -1.799 37.343 1.00 50.72 115 THR A CA 1
ATOM 880 C C . THR A 1 115 ? -39.589 -2.290 38.184 1.00 50.72 115 THR A C 1
ATOM 882 O O . THR A 1 115 ? -39.786 -3.112 39.078 1.00 50.72 115 THR A O 1
ATOM 885 N N . GLY A 1 116 ? -38.375 -1.746 37.994 1.00 59.59 116 GLY A N 1
ATOM 886 C CA . GLY A 1 116 ? -37.319 -1.793 39.024 1.00 59.59 116 GLY A CA 1
ATOM 887 C C . GLY A 1 116 ? -35.943 -2.348 38.635 1.00 59.59 116 GLY A C 1
ATOM 888 O O . GLY A 1 116 ? -35.184 -2.706 39.535 1.00 59.59 116 GLY A O 1
ATOM 889 N N . ASN A 1 117 ? -35.588 -2.423 37.346 1.00 71.50 117 ASN A N 1
ATOM 890 C CA . ASN A 1 117 ? -34.195 -2.641 36.931 1.00 71.50 117 ASN A CA 1
ATOM 891 C C . ASN A 1 117 ? -33.721 -1.577 35.930 1.00 71.50 117 ASN A C 1
ATOM 893 O O . ASN A 1 117 ? -34.423 -1.265 34.970 1.00 71.50 117 ASN A O 1
ATOM 897 N N . ARG A 1 118 ? -32.540 -0.998 36.162 1.00 81.06 118 ARG A N 1
ATOM 898 C CA . ARG A 1 118 ? -31.919 0.027 35.312 1.00 81.06 118 ARG A CA 1
ATOM 899 C C . ARG A 1 118 ? -30.749 -0.552 34.533 1.00 81.06 118 ARG A C 1
ATOM 901 O O . ARG A 1 118 ? -30.046 -1.429 35.014 1.00 81.06 118 ARG A O 1
ATOM 908 N N . SER A 1 119 ? -30.502 0.002 33.350 1.00 85.94 119 SER A N 1
ATOM 909 C CA . SER A 1 119 ? -29.370 -0.408 32.524 1.00 85.94 119 SER A CA 1
ATOM 910 C C . SER A 1 119 ? -28.020 -0.040 33.145 1.00 85.94 119 SER A C 1
ATOM 912 O O . SER A 1 119 ? -27.871 1.065 33.676 1.00 85.94 119 SER A O 1
ATOM 914 N N . LEU A 1 120 ? -27.031 -0.916 32.983 1.00 90.12 120 LEU A N 1
ATOM 915 C CA . LEU A 1 120 ? -25.649 -0.725 33.426 1.00 90.12 120 LEU A CA 1
ATOM 916 C C . LEU A 1 120 ? -24.735 -0.280 32.272 1.00 90.12 120 LEU A C 1
ATOM 918 O O . LEU A 1 120 ? -24.858 -0.782 31.152 1.00 90.12 120 LEU A O 1
ATOM 922 N N . GLY A 1 121 ? -23.800 0.628 32.546 1.00 92.19 121 GLY A N 1
ATOM 923 C CA . GLY A 1 121 ? -22.751 1.017 31.606 1.00 92.19 121 GLY A CA 1
ATOM 924 C C . GLY A 1 121 ? -21.452 1.435 32.290 1.00 92.19 121 GLY A C 1
ATOM 925 O O . GLY A 1 121 ? -21.415 1.636 33.503 1.00 92.19 121 GLY A O 1
ATOM 926 N N . ILE A 1 122 ? -20.389 1.558 31.500 1.00 93.25 122 ILE A N 1
ATOM 927 C CA . ILE A 1 122 ? -19.033 1.906 31.951 1.00 93.25 122 ILE A CA 1
ATOM 928 C C . ILE A 1 122 ? -18.718 3.364 31.616 1.00 93.25 122 ILE A C 1
ATOM 930 O O . ILE A 1 122 ? -19.078 3.842 30.539 1.00 93.25 122 ILE A O 1
ATOM 934 N N . ASP A 1 123 ? -18.013 4.048 32.518 1.00 89.69 123 ASP A N 1
ATOM 935 C CA . ASP A 1 123 ? -17.584 5.440 32.351 1.00 89.69 123 ASP A CA 1
ATOM 936 C C . ASP A 1 123 ? -16.107 5.618 32.734 1.00 89.69 123 ASP A C 1
ATOM 938 O O . ASP A 1 123 ? -15.670 5.169 33.789 1.00 89.69 123 ASP A O 1
ATOM 942 N N . TYR A 1 124 ? -15.328 6.283 31.886 1.00 87.00 124 TYR A N 1
ATOM 943 C CA . TYR A 1 124 ? -13.909 6.546 32.134 1.00 87.00 124 TYR A CA 1
ATOM 944 C C . TYR A 1 124 ? -13.624 7.969 32.651 1.00 87.00 124 TYR A C 1
ATOM 946 O O . TYR A 1 124 ? -12.490 8.249 33.050 1.00 87.00 124 TYR A O 1
ATOM 954 N N . SER A 1 125 ? -14.610 8.880 32.680 1.00 80.25 125 SER A N 1
ATOM 955 C CA . SER A 1 125 ? -14.370 10.321 32.893 1.00 80.25 125 SER A CA 1
ATOM 956 C C . SER A 1 125 ? -13.668 10.636 34.213 1.00 80.25 125 SER A C 1
ATOM 958 O O . SER A 1 125 ? -12.870 11.572 34.311 1.00 80.25 125 SER A O 1
ATOM 960 N N . SER A 1 126 ? -13.972 9.842 35.237 1.00 79.94 126 SER A N 1
ATOM 961 C CA . SER A 1 126 ? -13.645 10.139 36.630 1.00 79.94 126 SER A CA 1
ATOM 962 C C . SER A 1 126 ? -12.473 9.318 37.182 1.00 79.94 126 SER A C 1
ATOM 964 O O . SER A 1 126 ? -12.070 9.549 38.320 1.00 79.94 126 SER A O 1
ATOM 966 N N . ASN A 1 127 ? -11.893 8.393 36.407 1.00 80.12 127 ASN A N 1
ATOM 967 C CA . ASN A 1 127 ? -10.733 7.604 36.844 1.00 80.12 127 ASN A CA 1
ATOM 968 C C . ASN A 1 127 ? -9.465 8.467 36.859 1.00 80.12 127 ASN A C 1
ATOM 970 O O . ASN A 1 127 ? -9.174 9.118 35.863 1.00 80.12 127 ASN A O 1
ATOM 974 N N . THR A 1 128 ? -8.692 8.484 37.946 1.00 82.12 128 THR A N 1
ATOM 975 C CA . THR A 1 128 ? -7.533 9.385 38.092 1.00 82.12 128 THR A CA 1
ATOM 976 C C . THR A 1 128 ? -6.197 8.814 37.611 1.00 82.12 128 THR A C 1
ATOM 978 O O . THR A 1 128 ? -5.199 9.531 37.637 1.00 82.12 128 THR A O 1
ATOM 981 N N . GLN A 1 129 ? -6.144 7.549 37.192 1.00 83.94 129 GLN A N 1
ATOM 982 C CA . GLN A 1 129 ? -4.908 6.901 36.758 1.00 83.94 129 GLN A CA 1
ATOM 983 C C . GLN A 1 129 ? -4.491 7.324 35.350 1.00 83.94 129 GLN A C 1
ATOM 985 O O . GLN A 1 129 ? -5.313 7.682 34.509 1.00 83.94 129 GLN A O 1
ATOM 990 N N . SER A 1 130 ? -3.184 7.253 35.096 1.00 84.81 130 SER A N 1
ATOM 991 C CA . SER A 1 130 ? -2.608 7.480 33.770 1.00 84.81 130 SER A CA 1
ATOM 992 C C . SER A 1 130 ? -2.937 6.362 32.782 1.00 84.81 130 SER A C 1
ATOM 994 O O . SER A 1 130 ? -2.995 6.622 31.590 1.00 84.81 130 SER A O 1
ATOM 996 N N . SER A 1 131 ? -3.172 5.134 33.250 1.00 85.25 131 SER A N 1
ATOM 997 C CA . SER A 1 131 ? -3.624 4.005 32.432 1.00 85.25 131 SER A CA 1
ATOM 998 C C . SER A 1 131 ? -4.617 3.174 33.232 1.00 85.25 131 SER A C 1
ATOM 1000 O O . SER A 1 131 ? -4.321 2.808 34.369 1.00 85.25 131 SER A O 1
ATOM 1002 N N . PHE A 1 132 ? -5.757 2.844 32.630 1.00 86.62 132 PHE A N 1
ATOM 1003 C CA . PHE A 1 132 ? -6.828 2.087 33.277 1.00 86.62 132 PHE A CA 1
ATOM 1004 C C . PHE A 1 132 ? -7.472 1.087 32.312 1.00 86.62 132 PHE A C 1
ATOM 1006 O O . PHE A 1 132 ? -7.833 1.442 31.184 1.00 86.62 132 PHE A O 1
ATOM 1013 N N . ASN A 1 133 ? -7.632 -0.161 32.765 1.00 93.19 133 ASN A N 1
ATOM 1014 C CA . ASN A 1 133 ? -8.251 -1.224 31.982 1.00 93.19 133 ASN A CA 1
ATOM 1015 C C . ASN A 1 133 ? -9.643 -1.588 32.511 1.00 93.19 133 ASN A C 1
ATOM 1017 O O . ASN A 1 133 ? -9.829 -1.894 33.692 1.00 93.19 133 ASN A O 1
ATOM 1021 N N . VAL A 1 134 ? -10.592 -1.671 31.584 1.00 95.75 134 VAL A N 1
ATOM 1022 C CA . VAL A 1 134 ? -11.893 -2.314 31.770 1.00 95.75 134 VAL A CA 1
ATOM 1023 C C . VAL A 1 134 ? -11.878 -3.616 30.989 1.00 95.75 134 VAL A C 1
ATOM 1025 O O . VAL A 1 134 ? -11.604 -3.629 29.789 1.00 95.75 134 VAL A O 1
ATOM 1028 N N . ARG A 1 135 ? -12.197 -4.719 31.660 1.00 97.75 135 ARG A N 1
ATOM 1029 C CA . ARG A 1 135 ? -12.325 -6.039 31.037 1.00 97.75 135 ARG A CA 1
ATOM 1030 C C . ARG A 1 135 ? -13.763 -6.514 31.177 1.00 97.75 135 ARG A C 1
ATOM 1032 O O . ARG A 1 135 ? -14.256 -6.633 32.294 1.00 97.75 135 ARG A O 1
ATOM 1039 N N . ILE A 1 136 ? -14.438 -6.771 30.065 1.00 97.62 136 ILE A N 1
ATOM 1040 C CA . ILE A 1 136 ? -15.822 -7.246 30.037 1.00 97.62 136 ILE A CA 1
ATOM 1041 C C . ILE A 1 136 ? -15.836 -8.614 29.373 1.00 97.62 136 ILE A C 1
ATOM 1043 O O . ILE A 1 136 ? -15.696 -8.717 28.160 1.00 97.62 136 ILE A O 1
ATOM 1047 N N . TYR A 1 137 ? -16.018 -9.667 30.160 1.00 97.69 137 TYR A N 1
ATOM 1048 C CA . TYR A 1 137 ? -16.125 -11.036 29.661 1.00 97.69 137 TYR A CA 1
ATOM 1049 C C . TYR A 1 137 ? -17.546 -11.594 29.765 1.00 97.69 137 TYR A C 1
ATOM 1051 O O . TYR A 1 137 ? -17.846 -12.557 29.065 1.00 97.69 137 TYR A O 1
ATOM 1059 N N . GLY A 1 138 ? -18.417 -10.995 30.580 1.00 94.12 138 GLY A N 1
ATOM 1060 C CA . GLY A 1 138 ? -19.806 -11.418 30.763 1.00 94.12 138 GLY A CA 1
ATOM 1061 C C . GLY A 1 138 ? -20.773 -10.248 30.955 1.00 94.12 138 GLY A C 1
ATOM 1062 O O . GLY A 1 138 ? -20.366 -9.100 31.167 1.00 94.12 138 GLY A O 1
ATOM 1063 N N . GLY A 1 139 ? -22.064 -10.568 30.885 1.00 92.69 139 GLY A N 1
ATOM 1064 C CA . GLY A 1 139 ? -23.178 -9.644 31.071 1.00 92.69 139 GLY A CA 1
ATOM 1065 C C . GLY A 1 139 ? -23.594 -8.879 29.813 1.00 92.69 139 GLY A C 1
ATOM 1066 O O . GLY A 1 139 ? -22.859 -8.787 28.828 1.00 92.69 139 GLY A O 1
ATOM 1067 N N . ASP A 1 140 ? -24.785 -8.295 29.899 1.00 92.19 140 ASP A N 1
ATOM 1068 C CA . ASP A 1 140 ? -25.327 -7.328 28.948 1.00 92.19 140 ASP A CA 1
ATOM 1069 C C . ASP A 1 140 ? -25.072 -5.902 29.446 1.00 92.19 140 ASP A C 1
ATOM 1071 O O . ASP A 1 140 ? -25.280 -5.599 30.624 1.00 92.19 140 ASP A O 1
ATOM 1075 N N . TRP A 1 141 ? -24.670 -5.011 28.548 1.00 93.00 141 TRP A N 1
ATOM 1076 C CA . TRP A 1 141 ? -24.252 -3.646 28.854 1.00 93.00 141 TRP A CA 1
ATOM 1077 C C . TRP A 1 141 ? -24.946 -2.667 27.921 1.00 93.00 141 TRP A C 1
ATOM 1079 O O . TRP A 1 141 ? -24.987 -2.859 26.706 1.00 93.00 141 TRP A O 1
ATOM 1089 N N . ALA A 1 142 ? -25.473 -1.575 28.467 1.00 90.81 142 ALA A N 1
ATOM 1090 C CA . ALA A 1 142 ? -26.115 -0.559 27.643 1.00 90.81 142 ALA A CA 1
ATOM 1091 C C . ALA A 1 142 ? -25.111 0.347 26.933 1.00 90.81 142 ALA A C 1
ATOM 1093 O O . ALA A 1 142 ? -25.404 0.806 25.831 1.00 90.81 142 ALA A O 1
ATOM 1094 N N . TYR A 1 143 ? -23.963 0.622 27.554 1.00 91.75 143 TYR A N 1
ATOM 1095 C CA . TYR A 1 143 ? -22.926 1.443 26.945 1.00 91.75 143 TYR A CA 1
ATOM 1096 C C . TYR A 1 143 ? -21.559 1.287 27.621 1.00 91.75 143 TYR A C 1
ATOM 1098 O O . TYR A 1 143 ? -21.465 1.013 28.819 1.00 91.75 143 TYR A O 1
ATOM 1106 N N . VAL A 1 144 ? -20.506 1.548 26.853 1.00 94.44 144 VAL A N 1
ATOM 1107 C CA . VAL A 1 144 ? -19.151 1.832 27.327 1.00 94.44 144 VAL A CA 1
ATOM 1108 C C . VAL A 1 144 ? -18.735 3.183 26.756 1.00 94.44 144 VAL A C 1
ATOM 1110 O O . VAL A 1 144 ? -18.668 3.350 25.539 1.00 94.44 144 VAL A O 1
ATOM 1113 N N . TYR A 1 145 ? -18.477 4.150 27.636 1.00 91.94 145 TYR A N 1
ATOM 1114 C CA . TYR A 1 145 ? -18.107 5.511 27.254 1.00 91.94 145 TYR A CA 1
ATOM 1115 C C . TYR A 1 145 ? -16.627 5.777 27.474 1.00 91.94 145 TYR A C 1
ATOM 1117 O O . TYR A 1 145 ? -16.179 6.016 28.594 1.00 91.94 145 TYR A O 1
ATOM 1125 N N . PHE A 1 146 ? -15.879 5.776 26.379 1.00 89.56 146 PHE A N 1
ATOM 1126 C CA . PHE A 1 146 ? -14.475 6.134 26.351 1.00 89.56 146 PHE A CA 1
ATOM 1127 C C . PHE A 1 146 ? -14.262 7.624 26.571 1.00 89.56 146 PHE A C 1
ATOM 1129 O O . PHE A 1 146 ? -14.839 8.456 25.883 1.00 89.56 146 PHE A O 1
ATOM 1136 N N . GLY A 1 147 ? -13.333 7.967 27.448 1.00 83.31 147 GLY A N 1
ATOM 1137 C CA . GLY A 1 147 ? -12.710 9.280 27.424 1.00 83.31 147 GLY A CA 1
ATOM 1138 C C . GLY A 1 147 ? -12.732 10.006 28.756 1.00 83.31 147 GLY A C 1
ATOM 1139 O O . GLY A 1 147 ? -13.560 9.758 29.632 1.00 83.31 147 GLY A O 1
ATOM 1140 N N . SER A 1 148 ? -11.753 10.891 28.895 1.00 83.81 148 SER A N 1
ATOM 1141 C CA . SER A 1 148 ? -11.551 11.761 30.047 1.00 83.81 148 SER A CA 1
ATOM 1142 C C . SER A 1 148 ? -11.112 13.141 29.571 1.00 83.81 148 SER A C 1
ATOM 1144 O O . SER A 1 148 ? -10.444 13.272 28.545 1.00 83.81 148 SER A O 1
ATOM 1146 N N . ALA A 1 149 ? -11.426 14.169 30.359 1.00 83.00 149 ALA A N 1
ATOM 1147 C CA . ALA A 1 149 ? -10.989 15.540 30.112 1.00 83.00 149 ALA A CA 1
ATOM 1148 C C . ALA A 1 149 ? -9.462 15.735 30.225 1.00 83.00 149 ALA A C 1
ATOM 1150 O O . ALA A 1 149 ? -8.970 16.823 29.951 1.00 83.00 149 ALA A O 1
ATOM 1151 N N . SER A 1 150 ? -8.708 14.719 30.657 1.00 84.62 150 SER A N 1
ATOM 1152 C CA . SER A 1 150 ? -7.259 14.794 30.852 1.00 84.62 150 SER A CA 1
ATOM 1153 C C . SER A 1 150 ? -6.491 14.111 29.719 1.00 84.62 150 SER A C 1
ATOM 1155 O O . SER A 1 150 ? -6.604 12.900 29.537 1.00 84.62 150 SER A O 1
ATOM 1157 N N . ALA A 1 151 ? -5.648 14.874 29.016 1.00 81.69 151 ALA A N 1
ATOM 1158 C CA . ALA A 1 151 ? -4.846 14.375 27.897 1.00 81.69 151 ALA A CA 1
ATOM 1159 C C . ALA A 1 151 ? -3.729 13.386 28.279 1.00 81.69 151 ALA A C 1
ATOM 1161 O O . ALA A 1 151 ? -3.179 12.710 27.416 1.00 81.69 151 ALA A O 1
ATOM 1162 N N . THR A 1 152 ? -3.396 13.262 29.566 1.00 84.69 152 THR A N 1
ATOM 1163 C CA . THR A 1 152 ? -2.337 12.362 30.054 1.00 84.69 152 THR A CA 1
ATOM 1164 C C . THR A 1 152 ? -2.828 10.943 30.354 1.00 84.69 152 THR A C 1
ATOM 1166 O O . THR A 1 152 ? -2.074 10.147 30.915 1.00 84.69 152 THR A O 1
ATOM 1169 N N . ARG A 1 153 ? -4.091 10.624 30.034 1.00 86.69 153 ARG A N 1
ATOM 1170 C CA . ARG A 1 153 ? -4.719 9.339 30.368 1.00 86.69 153 ARG A CA 1
ATOM 1171 C C . ARG A 1 153 ? -4.849 8.407 29.168 1.00 86.69 153 ARG A C 1
ATOM 1173 O O . ARG A 1 153 ? -5.235 8.818 28.076 1.00 86.69 153 ARG A O 1
ATOM 1180 N N . GLU A 1 154 ? -4.644 7.123 29.425 1.00 90.69 154 GLU A N 1
ATOM 1181 C CA . GLU A 1 154 ? -4.942 6.022 28.519 1.00 90.69 154 GLU A CA 1
ATOM 1182 C C . GLU A 1 154 ? -6.079 5.155 29.063 1.00 90.69 154 GLU A C 1
ATOM 1184 O O . GLU A 1 154 ? -6.021 4.639 30.181 1.00 90.69 154 GLU A O 1
ATOM 1189 N N . ASN A 1 155 ? -7.095 4.938 28.235 1.00 91.00 155 ASN A N 1
ATOM 1190 C CA . ASN A 1 155 ? -8.241 4.101 28.564 1.00 91.00 155 ASN A CA 1
ATOM 1191 C C . ASN A 1 155 ? -8.217 2.842 27.709 1.00 91.00 155 ASN A C 1
ATOM 1193 O O . ASN A 1 155 ? -8.116 2.937 26.487 1.00 91.00 155 ASN A O 1
ATOM 1197 N N . LYS A 1 156 ? -8.342 1.668 28.327 1.00 95.12 156 LYS A N 1
ATOM 1198 C CA . LYS A 1 156 ? -8.312 0.383 27.621 1.00 95.12 156 LYS A CA 1
ATOM 1199 C C . LYS A 1 156 ? -9.590 -0.398 27.897 1.00 95.12 156 LYS A C 1
ATOM 1201 O O . LYS A 1 156 ? -9.977 -0.553 29.055 1.00 95.12 156 LYS A O 1
ATOM 1206 N N . LEU A 1 157 ? -10.242 -0.881 26.845 1.00 97.12 157 LEU A N 1
ATOM 1207 C CA . LEU A 1 157 ? -11.350 -1.832 26.906 1.00 97.12 157 LEU A CA 1
ATOM 1208 C C . LEU A 1 157 ? -10.891 -3.160 26.315 1.00 97.12 157 LEU A C 1
ATOM 1210 O O . LEU A 1 157 ? -10.391 -3.202 25.194 1.00 97.12 157 LEU A O 1
ATOM 1214 N N . ILE A 1 158 ? -11.124 -4.248 27.038 1.00 97.81 158 ILE A N 1
ATOM 1215 C CA . ILE A 1 158 ? -11.019 -5.608 26.513 1.00 97.81 158 ILE A CA 1
ATOM 1216 C C . ILE A 1 158 ? -12.413 -6.220 26.593 1.00 97.81 158 ILE A C 1
ATOM 1218 O O . ILE A 1 158 ? -12.942 -6.396 27.692 1.00 97.81 158 ILE A O 1
ATOM 1222 N N . LEU A 1 159 ? -13.010 -6.510 25.440 1.00 98.06 159 LEU A N 1
ATOM 1223 C CA . LEU A 1 159 ? -14.331 -7.117 25.329 1.00 98.06 159 LEU A CA 1
ATOM 1224 C C . LEU A 1 159 ? -14.197 -8.563 24.851 1.00 98.06 159 LEU A C 1
ATOM 1226 O O . LEU A 1 159 ? -13.680 -8.821 23.765 1.00 98.06 159 LEU A O 1
ATOM 1230 N N . GLY A 1 160 ? -14.681 -9.494 25.665 1.00 96.88 160 GLY A N 1
ATOM 1231 C CA . GLY A 1 160 ? -14.557 -10.922 25.413 1.00 96.88 160 GLY A CA 1
ATOM 1232 C C . GLY A 1 160 ? -13.137 -11.448 25.635 1.00 96.88 160 GLY A C 1
ATOM 1233 O O . GLY A 1 160 ? -12.164 -10.697 25.742 1.00 96.88 160 GLY A O 1
ATOM 1234 N N . ASN A 1 161 ? -13.017 -12.768 25.737 1.00 93.75 161 ASN A N 1
ATOM 1235 C CA . ASN A 1 161 ? -11.735 -13.468 25.863 1.00 93.75 161 ASN A CA 1
ATOM 1236 C C . ASN A 1 161 ? -11.469 -14.451 24.704 1.00 93.75 161 ASN A C 1
ATOM 1238 O O . ASN A 1 161 ? -10.514 -15.215 24.783 1.00 93.75 161 ASN A O 1
ATOM 1242 N N . GLY A 1 162 ? -12.294 -14.423 23.651 1.00 92.94 162 GLY A N 1
ATOM 1243 C CA . GLY A 1 162 ? -12.262 -15.363 22.523 1.00 92.94 162 GLY A CA 1
ATOM 1244 C C . GLY A 1 162 ? -13.353 -16.436 22.599 1.00 92.94 162 GLY A C 1
ATOM 1245 O O . GLY A 1 162 ? -13.824 -16.895 21.566 1.00 92.94 162 GLY A O 1
ATOM 1246 N N . GLU A 1 163 ? -13.816 -16.773 23.805 1.00 92.00 163 GLU A N 1
ATOM 1247 C CA . GLU A 1 163 ? -14.840 -17.806 24.037 1.00 92.00 163 GLU A CA 1
ATOM 1248 C C . GLU A 1 163 ? -16.107 -17.238 24.686 1.00 92.00 163 GLU A C 1
ATOM 1250 O O . GLU A 1 163 ? -17.211 -17.739 24.479 1.00 92.00 163 GLU A O 1
ATOM 1255 N N . SER A 1 164 ? -15.964 -16.182 25.487 1.00 94.50 164 SER A N 1
ATOM 1256 C CA . SER A 1 164 ? -17.073 -15.588 26.218 1.00 94.50 164 SER A CA 1
ATOM 1257 C C . SER A 1 164 ? -17.947 -14.709 25.319 1.00 94.50 164 SER A C 1
ATOM 1259 O O . SER A 1 164 ? -17.471 -14.132 24.337 1.00 94.50 164 SER A O 1
ATOM 1261 N N . ASN A 1 165 ? -19.232 -14.590 25.665 1.00 93.25 165 ASN A N 1
ATOM 1262 C CA . ASN A 1 165 ? -20.228 -13.897 24.844 1.00 93.25 165 ASN A CA 1
ATOM 1263 C C . ASN A 1 165 ? -20.896 -12.712 25.574 1.00 93.25 165 ASN A C 1
ATOM 1265 O O . ASN A 1 165 ? -22.100 -12.755 25.829 1.00 93.25 165 ASN A O 1
ATOM 1269 N N . PRO A 1 166 ? -20.141 -11.668 25.967 1.00 95.56 166 PRO A N 1
ATOM 1270 C CA . PRO A 1 166 ? -20.738 -10.448 26.500 1.00 95.56 166 PRO A CA 1
ATOM 1271 C C . PRO A 1 166 ? -21.484 -9.685 25.400 1.00 95.56 166 PRO A C 1
ATOM 1273 O O . PRO A 1 166 ? -21.105 -9.744 24.228 1.00 95.56 166 PRO A O 1
ATOM 1276 N N . TYR A 1 167 ? -22.489 -8.899 25.781 1.00 95.12 167 TYR A N 1
ATOM 1277 C CA . TYR A 1 167 ? -23.171 -7.989 24.862 1.00 95.12 167 TYR A CA 1
ATOM 1278 C C . TYR A 1 167 ? -23.000 -6.539 25.305 1.00 95.12 167 TYR A C 1
ATOM 1280 O O . TYR A 1 167 ? -23.322 -6.184 26.436 1.00 95.12 167 TYR A O 1
ATOM 1288 N N . VAL A 1 168 ? -22.532 -5.676 24.404 1.00 95.88 168 VAL A N 1
ATOM 1289 C CA . VAL A 1 168 ? -22.449 -4.229 24.626 1.00 95.88 168 VAL A CA 1
ATOM 1290 C C . VAL A 1 168 ? -23.247 -3.512 23.550 1.00 95.88 168 VAL A C 1
ATOM 1292 O O . VAL A 1 168 ? -22.902 -3.535 22.373 1.00 95.88 168 VAL A O 1
ATOM 1295 N N . LYS A 1 169 ? -24.319 -2.828 23.943 1.00 94.12 169 LYS A N 1
ATOM 1296 C CA . LYS A 1 169 ? -25.200 -2.143 22.993 1.00 94.12 169 LYS A CA 1
ATOM 1297 C C . LYS A 1 169 ? -24.526 -0.952 22.300 1.00 94.12 169 LYS A C 1
ATOM 1299 O O . LYS A 1 169 ? -24.808 -0.722 21.130 1.00 94.12 169 LYS A O 1
ATOM 1304 N N . LEU A 1 170 ? -23.676 -0.199 22.998 1.00 93.69 170 LEU A N 1
ATOM 1305 C CA . LEU A 1 170 ? -23.000 0.983 22.455 1.00 93.69 170 LEU A CA 1
ATOM 1306 C C . LEU A 1 170 ? -21.579 1.111 23.008 1.00 93.69 170 LEU A C 1
ATOM 1308 O O . LEU A 1 170 ? -21.383 1.118 24.219 1.00 93.69 170 LEU A O 1
ATOM 1312 N N . ILE A 1 171 ? -20.596 1.275 22.136 1.00 95.25 171 ILE A N 1
ATOM 1313 C CA . ILE A 1 171 ? -19.243 1.701 22.499 1.00 95.25 171 ILE A CA 1
ATOM 1314 C C . ILE A 1 171 ? -19.004 3.023 21.784 1.00 95.25 171 ILE A C 1
ATOM 1316 O O . ILE A 1 171 ? -19.152 3.075 20.567 1.00 95.25 171 ILE A O 1
ATOM 1320 N N . CYS A 1 172 ? -18.680 4.088 22.513 1.00 92.06 172 CYS A N 1
ATOM 1321 C CA . CYS A 1 172 ? -18.430 5.396 21.908 1.00 92.06 172 CYS A CA 1
ATOM 1322 C C . CYS A 1 172 ? -17.596 6.304 22.810 1.00 92.06 172 CYS A C 1
ATOM 1324 O O . CYS A 1 172 ? -17.264 5.929 23.937 1.00 92.06 172 CYS A O 1
ATOM 1326 N N . TYR A 1 173 ? -17.275 7.510 22.338 1.00 88.81 173 TYR A N 1
ATOM 1327 C CA . TYR A 1 173 ? -16.735 8.549 23.211 1.00 88.81 173 TYR A CA 1
ATOM 1328 C C . TYR A 1 173 ? -17.752 8.972 24.273 1.00 88.81 173 TYR A C 1
ATOM 1330 O O . TYR A 1 173 ? -18.962 8.791 24.133 1.00 88.81 173 TYR A O 1
ATOM 1338 N N . ASN A 1 174 ? -17.249 9.544 25.359 1.00 83.00 174 ASN A N 1
ATOM 1339 C CA . ASN A 1 174 ? -18.050 10.013 26.469 1.00 83.00 174 ASN A CA 1
ATOM 1340 C C . ASN A 1 174 ? -18.816 11.284 26.103 1.00 83.00 174 ASN A C 1
ATOM 1342 O O . ASN A 1 174 ? -18.429 12.042 25.219 1.00 83.00 174 ASN A O 1
ATOM 1346 N N . ASN A 1 175 ? -19.881 11.568 26.845 1.00 74.50 175 ASN A N 1
ATOM 1347 C CA . ASN A 1 175 ? -20.692 12.774 26.675 1.00 74.50 175 ASN A CA 1
ATOM 1348 C C . ASN A 1 175 ? -20.085 14.021 27.354 1.00 74.50 175 ASN A C 1
ATOM 1350 O O . ASN A 1 175 ? -20.798 14.978 27.686 1.00 74.50 175 ASN A O 1
ATOM 1354 N N . THR A 1 176 ? -18.772 14.011 27.577 1.00 78.81 176 THR A N 1
ATOM 1355 C CA . THR A 1 176 ? -17.966 15.076 28.183 1.00 78.81 176 THR A CA 1
ATOM 1356 C C . THR A 1 176 ? -16.810 15.440 27.257 1.00 78.81 176 THR A C 1
ATOM 1358 O O . THR A 1 176 ? -16.531 14.720 26.303 1.00 78.81 176 THR A O 1
ATOM 1361 N N . ASN A 1 177 ? -16.099 16.533 27.547 1.00 84.44 177 ASN A N 1
ATOM 1362 C CA . ASN A 1 177 ? -14.848 16.813 26.842 1.00 84.44 177 ASN A CA 1
ATOM 1363 C C . ASN A 1 177 ? -13.875 15.644 27.046 1.00 84.44 177 ASN A C 1
ATOM 1365 O O . ASN A 1 177 ? -13.686 15.187 28.177 1.00 84.44 177 ASN A O 1
ATOM 1369 N N . CYS A 1 178 ? -13.287 15.173 25.953 1.00 84.19 178 CYS A N 1
ATOM 1370 C CA . CYS A 1 178 ? -12.366 14.044 25.930 1.00 84.19 178 CYS A CA 1
ATOM 1371 C C . CYS A 1 178 ? -11.081 14.493 25.238 1.00 84.19 178 CYS A C 1
ATOM 1373 O O . CYS A 1 178 ? -11.159 15.081 24.171 1.00 84.19 178 CYS A O 1
ATOM 1375 N N . GLN A 1 179 ? -9.910 14.269 25.830 1.00 87.69 179 GLN A N 1
ATOM 1376 C CA . GLN A 1 179 ? -8.639 14.765 25.267 1.00 87.69 179 GLN A CA 1
ATOM 1377 C C . GLN A 1 179 ? -7.551 13.691 25.181 1.00 87.69 179 GLN A C 1
ATOM 1379 O O . GLN A 1 179 ? -6.365 13.998 25.117 1.00 87.69 179 GLN A O 1
ATOM 1384 N N . ASN A 1 180 ? -7.937 12.424 25.272 1.00 87.31 180 ASN A N 1
ATOM 1385 C CA . ASN A 1 180 ? -7.069 11.349 25.725 1.00 87.31 180 ASN A CA 1
ATOM 1386 C C . ASN A 1 180 ? -6.998 10.183 24.721 1.00 87.31 180 ASN A C 1
ATOM 1388 O O . ASN A 1 180 ? -7.708 10.165 23.712 1.00 87.31 180 ASN A O 1
ATOM 1392 N N . SER A 1 181 ? -6.145 9.196 25.000 1.00 91.62 181 SER A N 1
ATOM 1393 C CA . SER A 1 181 ? -5.974 8.018 24.139 1.00 91.62 181 SER A CA 1
ATOM 1394 C C . SER A 1 181 ? -6.842 6.859 24.622 1.00 91.62 181 SER A C 1
ATOM 1396 O O . SER A 1 181 ? -6.774 6.452 25.782 1.00 91.62 181 SER A O 1
ATOM 1398 N N . ASN A 1 182 ? -7.666 6.317 23.732 1.00 93.12 182 ASN A N 1
ATOM 1399 C CA . ASN A 1 182 ? -8.602 5.239 24.021 1.00 93.12 182 ASN A CA 1
ATOM 1400 C C . ASN A 1 182 ? -8.293 4.047 23.113 1.00 93.12 182 ASN A C 1
ATOM 1402 O O . ASN A 1 182 ? -8.143 4.213 21.905 1.00 93.12 182 ASN A O 1
ATOM 1406 N N . TYR A 1 183 ? -8.213 2.858 23.699 1.00 95.94 183 TYR A N 1
ATOM 1407 C CA . TYR A 1 183 ? -7.905 1.614 23.006 1.00 95.94 183 TYR A CA 1
ATOM 1408 C C . TYR A 1 183 ? -8.983 0.575 23.304 1.00 95.94 183 TYR A C 1
ATOM 1410 O O . TYR A 1 183 ? -9.349 0.370 24.464 1.00 95.94 183 TYR A O 1
ATOM 1418 N N . GLY A 1 184 ? -9.478 -0.104 22.277 1.00 96.94 184 GLY A N 1
ATOM 1419 C CA . GLY A 1 184 ? -10.468 -1.168 22.401 1.00 96.94 184 GLY A CA 1
ATOM 1420 C C . GLY A 1 184 ? -10.012 -2.438 21.701 1.00 96.94 184 GLY A C 1
ATOM 1421 O O . GLY A 1 184 ? -9.569 -2.396 20.561 1.00 96.94 184 GLY A O 1
ATOM 1422 N N . TYR A 1 185 ? -10.160 -3.570 22.380 1.00 98.00 185 TYR A N 1
ATOM 1423 C CA . TYR A 1 185 ? -9.845 -4.893 21.852 1.00 98.00 185 TYR A CA 1
ATOM 1424 C C . TYR A 1 185 ? -11.092 -5.768 21.956 1.00 98.00 185 TYR A C 1
ATOM 1426 O O . TYR A 1 185 ? -11.455 -6.203 23.051 1.00 98.00 185 TYR A O 1
ATOM 1434 N N . ILE A 1 186 ? -11.761 -6.005 20.828 1.00 98.19 186 ILE A N 1
ATOM 1435 C CA . ILE A 1 186 ? -12.974 -6.828 20.751 1.00 98.19 186 ILE A CA 1
ATOM 1436 C C . ILE A 1 186 ? -12.561 -8.229 20.303 1.00 98.19 186 ILE A C 1
ATOM 1438 O O . ILE A 1 186 ? -12.249 -8.448 19.137 1.00 98.19 186 ILE A O 1
ATOM 1442 N N . ARG A 1 187 ? -12.498 -9.171 21.246 1.00 97.50 187 ARG A N 1
ATOM 1443 C CA . ARG A 1 187 ? -12.040 -10.550 21.010 1.00 97.50 187 ARG A CA 1
ATOM 1444 C C . ARG A 1 187 ? -13.181 -11.524 20.732 1.00 97.50 187 ARG A C 1
ATOM 1446 O O . ARG A 1 187 ? -13.000 -12.467 19.974 1.00 97.50 187 ARG A O 1
ATOM 1453 N N . SER A 1 188 ? -14.329 -11.314 21.367 1.00 96.56 188 SER A N 1
ATOM 1454 C CA . SER A 1 188 ? -15.547 -12.111 21.204 1.00 96.56 188 SER A CA 1
ATOM 1455 C C . SER A 1 188 ? -16.748 -11.344 21.777 1.00 96.56 188 SER A C 1
ATOM 1457 O O . SER A 1 188 ? -16.587 -10.259 22.343 1.00 96.56 188 SER A O 1
ATOM 1459 N N . GLY A 1 189 ? -17.953 -11.902 21.653 1.00 95.56 189 GLY A N 1
ATOM 1460 C CA . GLY A 1 189 ? -19.193 -11.265 22.102 1.00 95.56 189 GLY A CA 1
ATOM 1461 C C . GLY A 1 189 ? -19.926 -10.524 20.991 1.00 95.56 189 GLY A C 1
ATOM 1462 O O . GLY A 1 189 ? -19.661 -10.736 19.807 1.00 95.56 189 GLY A O 1
ATOM 1463 N N . ARG A 1 190 ? -20.859 -9.652 21.375 1.00 96.06 190 ARG A N 1
ATOM 1464 C CA . ARG A 1 190 ? -21.659 -8.851 20.445 1.00 96.06 190 ARG A CA 1
ATOM 1465 C C . ARG A 1 190 ? -21.595 -7.365 20.786 1.00 96.06 190 ARG A C 1
ATOM 1467 O O . ARG A 1 190 ? -21.812 -6.977 21.933 1.00 96.06 190 ARG A O 1
ATOM 1474 N N . VAL A 1 191 ? -21.366 -6.530 19.776 1.00 97.44 191 VAL A N 1
ATOM 1475 C CA . VAL A 1 191 ? -21.438 -5.069 19.861 1.00 97.44 191 VAL A CA 1
ATOM 1476 C C . VAL A 1 191 ? -22.578 -4.568 18.982 1.00 97.44 191 VAL A C 1
ATOM 1478 O O . VAL A 1 191 ? -22.565 -4.761 17.770 1.00 97.44 191 VAL A O 1
ATOM 1481 N N . GLY A 1 192 ? -23.569 -3.918 19.595 1.00 95.81 192 GLY A N 1
ATOM 1482 C CA . GLY A 1 192 ? -24.730 -3.385 18.876 1.00 95.81 192 GLY A CA 1
ATOM 1483 C C . GLY A 1 192 ? -24.402 -2.151 18.027 1.00 95.81 192 GLY A C 1
ATOM 1484 O O . GLY A 1 192 ? -24.899 -2.013 16.917 1.00 95.81 192 GLY A O 1
ATOM 1485 N N . ASN A 1 193 ? -23.565 -1.248 18.536 1.00 94.88 193 ASN A N 1
ATOM 1486 C CA . ASN A 1 193 ? -23.056 -0.094 17.799 1.00 94.88 193 ASN A CA 1
ATOM 1487 C C . ASN A 1 193 ? -21.663 0.278 18.315 1.00 94.88 193 ASN A C 1
ATOM 1489 O O . ASN A 1 193 ? -21.505 0.631 19.487 1.00 94.88 193 ASN A O 1
ATOM 1493 N N . LEU A 1 194 ? -20.668 0.213 17.439 1.00 95.44 194 LEU A N 1
ATOM 1494 C CA . LEU A 1 194 ? -19.352 0.796 17.649 1.00 95.44 194 LEU A CA 1
ATOM 1495 C C . LEU A 1 194 ? -19.323 2.174 16.984 1.00 95.44 194 LEU A C 1
ATOM 1497 O O . LEU A 1 194 ? -19.301 2.282 15.761 1.00 95.44 194 LEU A O 1
ATOM 1501 N N . SER A 1 195 ? -19.315 3.234 17.785 1.00 92.00 195 SER A N 1
ATOM 1502 C CA . SER A 1 195 ? -19.312 4.600 17.279 1.00 92.00 195 SER A CA 1
ATOM 1503 C C . SER A 1 195 ? -18.020 5.332 17.588 1.00 92.00 195 SER A C 1
ATOM 1505 O O . SER A 1 195 ? -17.581 5.398 18.733 1.00 92.00 195 SER A O 1
ATOM 1507 N N . PHE A 1 196 ? -17.468 5.974 16.568 1.00 89.81 196 PHE A N 1
ATOM 1508 C CA . PHE A 1 196 ? -16.341 6.891 16.698 1.00 89.81 196 PHE A CA 1
ATOM 1509 C C . PHE A 1 196 ? -16.778 8.344 16.978 1.00 89.81 196 PHE A C 1
ATOM 1511 O O . PHE A 1 196 ? -15.955 9.259 16.923 1.00 89.81 196 PHE A O 1
ATOM 1518 N N . GLY A 1 197 ? -18.062 8.559 17.290 1.00 85.56 197 GLY A N 1
ATOM 1519 C CA . GLY A 1 197 ? -18.618 9.824 17.780 1.00 85.56 197 GLY A CA 1
ATOM 1520 C C . GLY A 1 197 ? -18.908 9.812 19.286 1.00 85.56 197 GLY A C 1
ATOM 1521 O O . GLY A 1 197 ? -18.495 8.902 20.007 1.00 85.56 197 GLY A O 1
ATOM 1522 N N . TYR A 1 198 ? -19.638 10.825 19.764 1.00 82.38 198 TYR A N 1
ATOM 1523 C CA . TYR A 1 198 ? -20.053 10.963 21.167 1.00 82.38 198 TYR A CA 1
ATOM 1524 C C . TYR A 1 198 ? -21.553 11.271 21.305 1.00 82.38 198 TYR A C 1
ATOM 1526 O O . TYR A 1 198 ? -22.122 11.996 20.479 1.00 82.38 198 TYR A O 1
ATOM 1534 N N . PRO A 1 199 ? -22.210 10.795 22.378 1.00 77.81 199 PRO A N 1
ATOM 1535 C CA . PRO A 1 199 ? -23.613 11.075 22.625 1.00 77.81 199 PRO A CA 1
ATOM 1536 C C . PRO A 1 199 ? -23.792 12.437 23.313 1.00 77.81 199 PRO A C 1
ATOM 1538 O O . PRO A 1 199 ? -22.989 12.845 24.151 1.00 77.81 199 PRO A O 1
ATOM 1541 N N . GLY A 1 200 ? -24.908 13.118 23.038 1.00 72.69 200 GLY A N 1
ATOM 1542 C CA . GLY A 1 200 ? -25.257 14.402 23.672 1.00 72.69 200 GLY A CA 1
ATOM 1543 C C . GLY A 1 200 ? -24.803 15.630 22.877 1.00 72.69 200 GLY A C 1
ATOM 1544 O O . GLY A 1 200 ? -24.558 15.515 21.691 1.00 72.69 200 GLY A O 1
ATOM 1545 N N . THR A 1 201 ? -24.758 16.807 23.508 1.00 70.38 201 THR A N 1
ATOM 1546 C CA . THR A 1 201 ? -24.552 18.124 22.861 1.00 70.38 201 THR A CA 1
ATOM 1547 C C . THR A 1 201 ? -23.093 18.592 22.885 1.00 70.38 201 THR A C 1
ATOM 1549 O O . THR A 1 201 ? -22.424 18.316 23.876 1.00 70.38 201 THR A O 1
ATOM 1552 N N . ASP A 1 202 ? -22.667 19.374 21.883 1.00 64.81 202 ASP A N 1
ATOM 1553 C CA . ASP A 1 202 ? -21.363 20.047 21.684 1.00 64.81 202 ASP A CA 1
ATOM 1554 C C . ASP A 1 202 ? -20.272 19.776 22.752 1.00 64.81 202 ASP A C 1
ATOM 1556 O O . ASP A 1 202 ? -20.284 20.346 23.854 1.00 64.81 202 ASP A O 1
ATOM 1560 N N . ARG A 1 203 ? -19.315 18.895 22.415 1.00 75.94 203 ARG A N 1
ATOM 1561 C CA . ARG A 1 203 ? -18.150 18.510 23.241 1.00 75.94 203 ARG A CA 1
ATOM 1562 C C . ARG A 1 203 ? -16.872 18.532 22.428 1.00 75.94 203 ARG A C 1
ATOM 1564 O O . ARG A 1 203 ? -16.884 18.064 21.305 1.00 75.94 203 ARG A O 1
ATOM 1571 N N . ILE A 1 204 ? -15.767 18.972 23.021 1.00 79.44 204 ILE A N 1
ATOM 1572 C CA . ILE A 1 204 ? -14.459 18.901 22.360 1.00 79.44 204 ILE A CA 1
ATOM 1573 C C . ILE A 1 204 ? -13.860 17.517 22.613 1.00 79.44 204 ILE A C 1
ATOM 1575 O O . ILE A 1 204 ? -13.636 17.139 23.768 1.00 79.44 204 ILE A O 1
ATOM 1579 N N . VAL A 1 205 ? -13.605 16.784 21.531 1.00 84.00 205 VAL A N 1
ATOM 1580 C CA . VAL A 1 205 ? -12.943 15.482 21.521 1.00 84.00 205 VAL A CA 1
ATOM 1581 C C . VAL A 1 205 ? -11.623 15.600 20.763 1.00 84.00 205 VAL A C 1
ATOM 1583 O O . VAL A 1 205 ? -11.585 15.885 19.569 1.00 84.00 205 VAL A O 1
ATOM 1586 N N . SER A 1 206 ? -10.524 15.358 21.465 1.00 85.88 206 SER A N 1
ATOM 1587 C CA . SER A 1 206 ? -9.177 15.279 20.912 1.00 85.88 206 SER A CA 1
ATOM 1588 C C . SER A 1 206 ? -8.444 14.044 21.433 1.00 85.88 206 SER A C 1
ATOM 1590 O O . SER A 1 206 ? -8.914 13.355 22.343 1.00 85.88 206 SER A O 1
ATOM 1592 N N . GLY A 1 207 ? -7.298 13.735 20.830 1.00 87.38 207 GLY A N 1
ATOM 1593 C CA . GLY A 1 207 ? -6.531 12.532 21.141 1.00 87.38 207 GLY A CA 1
ATOM 1594 C C . GLY A 1 207 ? -6.845 11.417 20.152 1.00 87.38 207 GLY A C 1
ATOM 1595 O O . GLY A 1 207 ? -6.800 11.638 18.941 1.00 87.38 207 GLY A O 1
ATOM 1596 N N . LYS A 1 208 ? -7.122 10.207 20.646 1.00 90.19 208 LYS A N 1
ATOM 1597 C CA . LYS A 1 208 ? -7.208 9.010 19.796 1.00 90.19 208 LYS A CA 1
ATOM 1598 C C . LYS A 1 208 ? -8.253 8.002 20.287 1.00 90.19 208 LYS A C 1
ATOM 1600 O O . LYS A 1 208 ? -8.433 7.840 21.495 1.00 90.19 208 LYS A O 1
ATOM 1605 N N . MET A 1 209 ? -8.916 7.313 19.360 1.00 92.50 209 MET A N 1
ATOM 1606 C CA . MET A 1 209 ? -9.679 6.081 19.589 1.00 92.50 209 MET A CA 1
ATOM 1607 C C . MET A 1 209 ? -9.219 5.035 18.585 1.00 92.50 209 MET A C 1
ATOM 1609 O O . MET A 1 209 ? -9.299 5.245 17.379 1.00 92.50 209 MET A O 1
ATOM 1613 N N . ASP A 1 210 ? -8.728 3.920 19.105 1.00 94.94 210 ASP A N 1
ATOM 1614 C CA . ASP A 1 210 ? -8.097 2.856 18.334 1.00 94.94 210 ASP A CA 1
ATOM 1615 C C . ASP A 1 210 ? -8.712 1.523 18.712 1.00 94.94 210 ASP A C 1
ATOM 1617 O O . ASP A 1 210 ? -8.565 1.054 19.844 1.00 94.94 210 ASP A O 1
ATOM 1621 N N . ILE A 1 211 ? -9.481 0.965 17.787 1.00 97.56 211 ILE A N 1
ATOM 1622 C CA . ILE A 1 211 ? -10.265 -0.235 18.025 1.00 97.56 211 ILE A CA 1
ATOM 1623 C C . ILE A 1 211 ? -9.740 -1.343 17.127 1.00 97.56 211 ILE A C 1
ATOM 1625 O O . ILE A 1 211 ? -9.744 -1.216 15.905 1.00 97.56 211 ILE A O 1
ATOM 1629 N N . THR A 1 212 ? -9.332 -2.450 17.740 1.00 98.12 212 THR A N 1
ATOM 1630 C CA . THR A 1 212 ? -8.991 -3.691 17.046 1.00 98.12 212 THR A CA 1
ATOM 1631 C C . THR A 1 212 ? -10.069 -4.740 17.301 1.00 98.12 212 THR A C 1
ATOM 1633 O O . THR A 1 212 ? -10.421 -5.031 18.449 1.00 98.12 212 THR A O 1
ATOM 1636 N N . VAL A 1 213 ? -10.595 -5.306 16.221 1.00 98.19 213 VAL A N 1
ATOM 1637 C CA . VAL A 1 213 ? -11.633 -6.332 16.209 1.00 98.19 213 VAL A CA 1
ATOM 1638 C C . VAL A 1 213 ? -11.009 -7.642 15.755 1.00 98.19 213 VAL A C 1
ATOM 1640 O O . VAL A 1 213 ? -10.614 -7.769 14.600 1.00 98.19 213 VAL A O 1
ATOM 1643 N N . TYR A 1 214 ? -10.960 -8.616 16.660 1.00 96.94 214 TYR A N 1
ATOM 1644 C CA . TYR A 1 214 ? -10.465 -9.963 16.379 1.00 96.94 214 TYR A CA 1
ATOM 1645 C C . TYR A 1 214 ? -11.592 -10.955 16.074 1.00 96.94 214 TYR A C 1
ATOM 1647 O O . TYR A 1 214 ? -11.410 -11.910 15.331 1.00 96.94 214 TYR A O 1
ATOM 1655 N N . GLY A 1 215 ? -12.770 -10.757 16.670 1.00 93.50 215 GLY A N 1
ATOM 1656 C CA . GLY A 1 215 ? -13.872 -11.712 16.580 1.00 93.50 215 GLY A CA 1
ATOM 1657 C C . GLY A 1 215 ? -15.168 -11.196 17.198 1.00 93.50 215 GLY A C 1
ATOM 1658 O O . GLY A 1 215 ? -15.258 -10.044 17.621 1.00 93.50 215 GLY A O 1
ATOM 1659 N N . GLY A 1 216 ? -16.175 -12.069 17.269 1.00 93.19 216 GLY A N 1
ATOM 1660 C CA . GLY A 1 216 ? -17.522 -11.719 17.726 1.00 93.19 216 GLY A CA 1
ATOM 1661 C C . GLY A 1 216 ? -18.418 -11.183 16.607 1.00 93.19 216 GLY A C 1
ATOM 1662 O O . GLY A 1 216 ? -18.166 -11.421 15.431 1.00 93.19 216 GLY A O 1
ATOM 1663 N N . GLN A 1 217 ? -19.485 -10.479 16.982 1.00 95.25 217 GLN A N 1
ATOM 1664 C CA . GLN A 1 217 ? -20.446 -9.860 16.068 1.00 95.25 217 GLN A CA 1
ATOM 1665 C C . GLN A 1 217 ? -20.484 -8.347 16.294 1.00 95.25 217 GLN A C 1
ATOM 1667 O O . GLN A 1 217 ? -20.705 -7.899 17.419 1.00 95.25 217 GLN A O 1
ATOM 1672 N N . ILE A 1 218 ? -20.325 -7.558 15.230 1.00 96.19 218 ILE A N 1
ATOM 1673 C CA . ILE A 1 218 ? -20.540 -6.105 15.257 1.00 96.19 218 ILE A CA 1
ATOM 1674 C C . ILE A 1 218 ? -21.712 -5.780 14.340 1.00 96.19 218 ILE A C 1
ATOM 1676 O O . ILE A 1 218 ? -21.624 -5.964 13.130 1.00 96.19 218 ILE A O 1
ATOM 1680 N N . ASP A 1 219 ? -22.808 -5.297 14.919 1.00 94.31 219 ASP A N 1
ATOM 1681 C CA . ASP A 1 219 ? -24.029 -5.030 14.156 1.00 94.31 219 ASP A CA 1
ATOM 1682 C C . ASP A 1 219 ? -23.916 -3.739 13.336 1.00 94.31 219 ASP A C 1
ATOM 1684 O O . ASP A 1 219 ? -24.366 -3.694 12.194 1.00 94.31 219 ASP A O 1
ATOM 1688 N N . LEU A 1 220 ? -23.315 -2.693 13.913 1.00 94.56 220 LEU A N 1
ATOM 1689 C CA . LEU A 1 220 ? -23.214 -1.362 13.318 1.00 94.56 220 LEU A CA 1
ATOM 1690 C C . LEU A 1 220 ? -21.893 -0.692 13.699 1.00 94.56 220 LEU A C 1
ATOM 1692 O O . LEU A 1 220 ? -21.502 -0.693 14.868 1.00 94.56 220 LEU A O 1
ATOM 1696 N N . ILE A 1 221 ? -21.260 -0.056 12.720 1.00 94.44 221 ILE A N 1
ATOM 1697 C CA . ILE A 1 221 ? -20.160 0.885 12.902 1.00 94.44 221 ILE A CA 1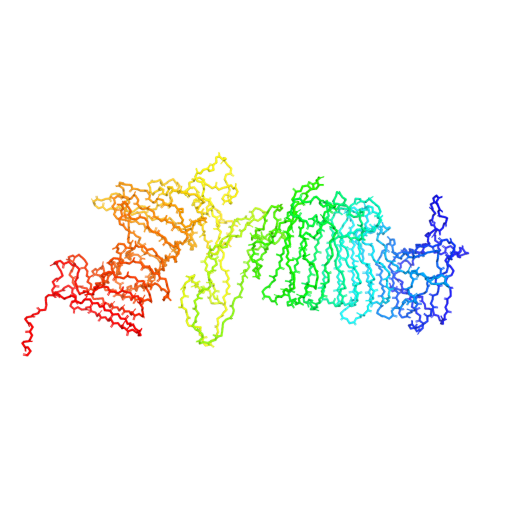
ATOM 1698 C C . ILE A 1 221 ? -20.618 2.254 12.419 1.00 94.44 221 ILE A C 1
ATOM 1700 O O . ILE A 1 221 ? -21.238 2.383 11.365 1.00 94.44 221 ILE A O 1
ATOM 1704 N N . SER A 1 222 ? -20.335 3.286 13.205 1.00 89.75 222 SER A N 1
ATOM 1705 C CA . SER A 1 222 ? -20.753 4.648 12.896 1.00 89.75 222 SER A CA 1
ATOM 1706 C C . SER A 1 222 ? -19.655 5.665 13.172 1.00 89.75 222 SER A C 1
ATOM 1708 O O . SER A 1 222 ? -18.859 5.503 14.097 1.00 89.75 222 SER A O 1
ATOM 1710 N N . ASP A 1 223 ? -19.625 6.746 12.397 1.00 80.69 223 ASP A N 1
ATOM 1711 C CA . ASP A 1 223 ? -18.749 7.897 12.657 1.00 80.69 223 ASP A CA 1
ATOM 1712 C C . ASP A 1 223 ? -19.407 8.972 13.548 1.00 80.69 223 ASP A C 1
ATOM 1714 O O . ASP A 1 223 ? -18.768 9.956 13.929 1.00 80.69 223 ASP A O 1
ATOM 1718 N N . ALA A 1 224 ? -20.676 8.765 13.909 1.00 76.69 224 ALA A N 1
ATOM 1719 C CA . ALA A 1 224 ? -21.472 9.626 14.770 1.00 76.69 224 ALA A CA 1
ATOM 1720 C C . ALA A 1 224 ? -22.538 8.820 15.528 1.00 76.69 224 ALA A C 1
ATOM 1722 O O . ALA A 1 224 ? -23.138 7.895 14.983 1.00 76.69 224 ALA A O 1
ATOM 1723 N N . THR A 1 225 ? -22.836 9.206 16.774 1.00 70.19 225 THR A N 1
ATOM 1724 C CA . THR A 1 225 ? -23.980 8.643 17.523 1.00 70.19 225 THR A CA 1
ATOM 1725 C C . THR A 1 225 ? -25.245 9.498 17.442 1.00 70.19 225 THR A C 1
ATOM 1727 O O . THR A 1 225 ? -26.342 8.989 17.664 1.00 70.19 225 THR A O 1
ATOM 1730 N N . THR A 1 226 ? -25.106 10.804 17.196 1.00 71.62 226 THR A N 1
ATOM 1731 C CA . THR A 1 226 ? -26.195 11.796 17.141 1.00 71.62 226 THR A CA 1
ATOM 1732 C C . THR A 1 226 ? -25.830 12.911 16.156 1.00 71.62 226 THR A C 1
ATOM 1734 O O . THR A 1 226 ? -24.659 13.077 15.819 1.00 71.62 226 THR A O 1
ATOM 1737 N N . GLU A 1 227 ? -26.803 13.742 15.768 1.00 65.12 227 GLU A N 1
ATOM 1738 C CA . GLU A 1 227 ? -26.584 14.956 14.951 1.00 65.12 227 GLU A CA 1
ATOM 1739 C C . GLU A 1 227 ? -25.631 15.988 15.588 1.00 65.12 227 GLU A C 1
ATOM 1741 O O . GLU A 1 227 ? -25.122 16.887 14.925 1.00 65.12 227 GLU A O 1
ATOM 1746 N N . TYR A 1 228 ? -25.377 15.861 16.889 1.00 65.75 228 TYR A N 1
ATOM 1747 C CA . TYR A 1 228 ? -24.508 16.755 17.647 1.00 65.75 228 TYR A CA 1
ATOM 1748 C C . TYR A 1 228 ? -23.034 16.353 17.615 1.00 65.75 228 TYR A C 1
ATOM 1750 O O . TYR A 1 228 ? -22.197 17.146 18.042 1.00 65.75 228 TYR A O 1
ATOM 1758 N N . SER A 1 229 ? -22.698 15.152 17.129 1.00 64.38 229 SER A N 1
ATOM 1759 C CA . SER A 1 229 ? -21.314 14.779 16.823 1.00 64.38 229 SER A CA 1
ATOM 1760 C C . SER A 1 229 ? -20.836 15.623 15.633 1.00 64.38 229 SER A C 1
ATOM 1762 O O . SER A 1 229 ? -20.844 15.162 14.503 1.00 64.38 229 SER A O 1
ATOM 1764 N N . LYS A 1 230 ? -20.493 16.893 15.860 1.00 68.25 230 LYS A N 1
ATOM 1765 C CA . LYS A 1 230 ? -20.071 17.836 14.809 1.00 68.25 230 LYS A CA 1
ATOM 1766 C C . LYS A 1 230 ? -18.579 17.698 14.497 1.00 68.25 230 LYS A C 1
ATOM 1768 O O . LYS A 1 230 ? -17.790 17.375 15.384 1.00 68.25 230 LYS A O 1
ATOM 1773 N N . THR A 1 231 ? -18.177 18.042 13.276 1.00 66.88 231 THR A N 1
ATOM 1774 C CA . THR A 1 231 ? -16.776 17.955 12.818 1.00 66.88 231 THR A CA 1
ATOM 1775 C C . THR A 1 231 ? -15.814 18.832 13.588 1.00 66.88 231 THR A C 1
ATOM 1777 O O . THR A 1 231 ? -14.740 18.351 13.937 1.00 66.88 231 THR A O 1
ATOM 1780 N N . THR A 1 232 ? -16.199 20.068 13.904 1.00 70.12 232 THR A N 1
ATOM 1781 C CA . THR A 1 232 ? -15.386 21.015 14.695 1.00 70.12 232 THR A CA 1
ATOM 1782 C C . THR A 1 232 ? -15.024 20.471 16.075 1.00 70.12 232 THR A C 1
ATOM 1784 O O . THR A 1 232 ? -14.057 20.880 16.699 1.00 70.12 232 THR A O 1
ATOM 1787 N N . ASN A 1 233 ? -15.809 19.516 16.558 1.00 76.75 233 ASN A N 1
ATOM 1788 C CA . ASN A 1 233 ? -15.666 18.908 17.865 1.00 76.75 233 ASN A CA 1
ATOM 1789 C C . ASN A 1 233 ? -14.856 17.602 17.835 1.00 76.75 233 ASN A C 1
ATOM 1791 O O . ASN A 1 233 ? -14.490 17.101 18.892 1.00 76.75 233 ASN A O 1
ATOM 1795 N N . LEU A 1 234 ? -14.589 17.050 16.648 1.00 78.06 234 LEU A N 1
ATOM 1796 C CA . LEU A 1 234 ? -13.854 15.797 16.420 1.00 78.06 234 LEU A CA 1
ATOM 1797 C C . LEU A 1 234 ? -12.621 16.003 15.522 1.00 78.06 234 LEU A C 1
ATOM 1799 O O . LEU A 1 234 ? -11.982 15.038 15.111 1.00 78.06 234 LEU A O 1
ATOM 1803 N N . GLU A 1 235 ? -12.274 17.248 15.194 1.00 75.44 235 GLU A N 1
ATOM 1804 C CA . GLU A 1 235 ? -11.204 17.588 14.247 1.00 75.44 235 GLU A CA 1
ATOM 1805 C C . GLU A 1 235 ? -9.815 17.128 14.693 1.00 75.44 235 GLU A C 1
ATOM 1807 O O . GLU A 1 235 ? -8.999 16.711 13.875 1.00 75.44 235 GLU A O 1
ATOM 1812 N N . HIS A 1 236 ? -9.567 17.139 16.001 1.00 78.69 236 HIS A N 1
ATOM 1813 C CA . HIS A 1 236 ? -8.287 16.768 16.601 1.00 78.69 236 HIS A CA 1
ATOM 1814 C C . HIS A 1 236 ? -8.291 15.334 17.146 1.00 78.69 236 HIS A C 1
ATOM 1816 O O . HIS A 1 236 ? -7.506 14.993 18.036 1.00 78.69 236 HIS A O 1
ATOM 1822 N N . CYS A 1 237 ? -9.214 14.507 16.655 1.00 82.62 237 CYS A N 1
ATOM 1823 C CA . CYS A 1 237 ? -9.425 13.143 17.102 1.00 82.62 237 CYS A CA 1
ATOM 1824 C C . CYS A 1 237 ? -9.019 12.140 16.015 1.00 82.62 237 CYS A C 1
ATOM 1826 O O . CYS A 1 237 ? -9.668 12.027 14.972 1.00 82.62 237 CYS A O 1
ATOM 1828 N N . ASN A 1 238 ? -7.970 11.368 16.298 1.00 87.50 238 ASN A N 1
ATOM 1829 C CA . ASN A 1 238 ? -7.519 10.272 15.450 1.00 87.50 238 ASN A CA 1
ATOM 1830 C C . ASN A 1 2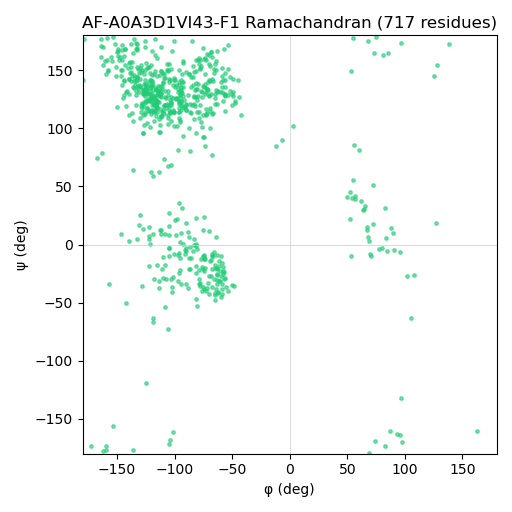38 ? -8.341 9.006 15.717 1.00 87.50 238 ASN A C 1
ATOM 1832 O O . ASN A 1 238 ? -8.334 8.477 16.828 1.00 87.50 238 ASN A O 1
ATOM 1836 N N . ARG A 1 239 ? -9.037 8.504 14.698 1.00 89.94 239 ARG A N 1
ATOM 1837 C CA . ARG A 1 239 ? -9.957 7.365 14.798 1.00 89.94 239 ARG A CA 1
ATOM 1838 C C . ARG A 1 239 ? -9.481 6.232 13.906 1.00 89.94 239 ARG A C 1
ATOM 1840 O O . ARG A 1 239 ? -9.441 6.387 12.684 1.00 89.94 239 ARG A O 1
ATOM 1847 N N . TYR A 1 240 ? -9.098 5.126 14.530 1.00 93.00 240 TYR A N 1
ATOM 1848 C CA . TYR A 1 240 ? -8.507 3.969 13.869 1.00 93.00 240 TYR A CA 1
ATOM 1849 C C . TYR A 1 240 ? -9.344 2.720 14.123 1.00 93.00 240 TYR A C 1
ATOM 1851 O O . TYR A 1 240 ? -9.773 2.461 15.251 1.00 93.00 240 TYR A O 1
ATOM 1859 N N . LEU A 1 241 ? -9.554 1.948 13.063 1.00 95.69 241 LEU A N 1
ATOM 1860 C CA . LEU A 1 241 ? -10.268 0.683 13.090 1.00 95.69 241 LEU A CA 1
ATOM 1861 C C . LEU A 1 241 ? -9.421 -0.395 12.417 1.00 95.69 241 LEU A C 1
ATOM 1863 O O . LEU A 1 241 ? -9.089 -0.282 11.242 1.00 95.69 241 LEU A O 1
ATOM 1867 N N . THR A 1 242 ? -9.112 -1.459 13.142 1.00 97.00 242 THR A N 1
ATOM 1868 C CA . THR A 1 242 ? -8.396 -2.615 12.598 1.00 97.00 242 THR A CA 1
ATOM 1869 C C . THR A 1 242 ? -9.258 -3.856 12.742 1.00 97.00 242 THR A C 1
ATOM 1871 O O . THR A 1 242 ? -9.712 -4.171 13.839 1.00 97.00 242 THR A O 1
ATOM 1874 N N . PHE A 1 243 ? -9.467 -4.572 11.647 1.00 98.00 243 PHE A N 1
ATOM 1875 C CA . PHE A 1 243 ? -9.957 -5.942 11.652 1.00 98.00 243 PHE A CA 1
ATOM 1876 C C . PHE A 1 243 ? -8.750 -6.875 11.544 1.00 98.00 243 PHE A C 1
ATOM 1878 O O . PHE A 1 243 ? -7.950 -6.744 10.618 1.00 98.00 243 PHE A O 1
ATOM 1885 N N . ASP A 1 244 ? -8.599 -7.767 12.518 1.00 97.12 244 ASP A N 1
ATOM 1886 C CA . ASP A 1 244 ? -7.437 -8.642 12.685 1.00 97.12 244 ASP A CA 1
ATOM 1887 C C . ASP A 1 244 ? -7.914 -10.095 12.817 1.00 97.12 244 ASP A C 1
ATOM 1889 O O . ASP A 1 244 ? -8.366 -10.517 13.880 1.00 97.12 244 ASP A O 1
ATOM 1893 N N . GLY A 1 245 ? -7.911 -10.838 11.708 1.00 96.38 245 GLY A N 1
ATOM 1894 C CA . GLY A 1 245 ? -8.494 -12.184 11.621 1.00 96.38 245 GLY A CA 1
ATOM 1895 C C . GLY A 1 245 ? -10.016 -12.244 11.750 1.00 96.38 245 GLY A C 1
ATOM 1896 O O . GLY A 1 245 ? -10.586 -13.327 11.897 1.00 96.38 245 GLY A O 1
ATOM 1897 N N . TYR A 1 246 ? -10.700 -11.101 11.670 1.00 97.06 246 TYR A N 1
ATOM 1898 C CA . TYR A 1 246 ? -12.154 -11.051 11.770 1.00 97.06 246 TYR A CA 1
ATOM 1899 C C . TYR A 1 246 ? -12.813 -11.631 10.517 1.00 97.06 246 TYR A C 1
ATOM 1901 O O . TYR A 1 246 ? -12.486 -11.258 9.392 1.00 97.06 246 TYR A O 1
ATOM 1909 N N . THR A 1 247 ? -13.811 -12.490 10.709 1.00 96.06 247 THR A N 1
ATOM 1910 C CA . THR A 1 247 ? -14.680 -12.968 9.630 1.00 96.06 247 THR A CA 1
ATOM 1911 C C . THR A 1 247 ? -16.123 -12.611 9.940 1.00 96.06 247 THR A C 1
ATOM 1913 O O . THR A 1 247 ? -16.642 -12.988 10.990 1.00 96.06 247 THR A O 1
ATOM 1916 N N . GLY A 1 248 ? -16.795 -11.918 9.024 1.00 94.19 248 GLY A N 1
ATOM 1917 C CA . GLY A 1 248 ? -18.204 -11.592 9.204 1.00 94.19 248 GLY A CA 1
ATOM 1918 C C . GLY A 1 248 ? -18.699 -10.469 8.310 1.00 94.19 248 GLY A C 1
ATOM 1919 O O . GLY A 1 248 ? -18.099 -10.130 7.291 1.00 94.19 248 GLY A O 1
ATOM 1920 N N . SER A 1 249 ? -19.821 -9.880 8.710 1.00 94.44 249 SER A N 1
ATOM 1921 C CA . SER A 1 249 ? -20.418 -8.750 8.010 1.00 94.44 249 SER A CA 1
ATOM 1922 C C . SER A 1 249 ? -20.736 -7.623 8.979 1.00 94.44 249 SER A C 1
ATOM 1924 O O . SER A 1 249 ? -21.118 -7.890 10.117 1.00 94.44 249 SER A O 1
ATOM 1926 N N . VAL A 1 250 ? -20.544 -6.381 8.534 1.00 94.00 250 VAL A N 1
ATOM 1927 C CA . VAL A 1 250 ? -20.779 -5.173 9.336 1.00 94.00 250 VAL A CA 1
ATOM 1928 C C . VAL A 1 250 ? -21.499 -4.114 8.509 1.00 94.00 250 VAL A C 1
ATOM 1930 O O . VAL A 1 250 ? -21.265 -3.977 7.308 1.00 94.00 250 VAL A O 1
ATOM 1933 N N . VAL A 1 251 ? -22.372 -3.352 9.157 1.00 93.56 251 VAL A N 1
ATOM 1934 C CA . VAL A 1 251 ? -23.072 -2.196 8.580 1.00 93.56 251 VAL A CA 1
ATOM 1935 C C . VAL A 1 251 ? -22.273 -0.945 8.919 1.00 93.56 251 VAL A C 1
ATOM 1937 O O . VAL A 1 251 ? -21.940 -0.746 10.087 1.00 93.56 251 VAL A O 1
ATOM 1940 N N . PHE A 1 252 ? -22.005 -0.084 7.935 1.00 90.94 252 PHE A N 1
ATOM 1941 C CA . PHE A 1 252 ? -21.496 1.264 8.188 1.00 90.94 252 PHE A CA 1
ATOM 1942 C C . PHE A 1 252 ? -22.621 2.299 8.082 1.00 90.94 252 PHE A C 1
ATOM 1944 O O . PHE A 1 252 ? -23.526 2.204 7.249 1.00 90.94 252 PHE A O 1
ATOM 1951 N N . SER A 1 253 ? -22.585 3.299 8.959 1.00 86.38 253 SER A N 1
ATOM 1952 C CA . SER A 1 253 ? -23.501 4.439 8.941 1.00 86.38 253 SER A CA 1
ATOM 1953 C C . SER A 1 253 ? -22.731 5.734 9.125 1.00 86.38 253 SER A C 1
ATOM 1955 O O . SER A 1 253 ? -21.888 5.844 10.015 1.00 86.38 253 SER A O 1
ATOM 1957 N N . HIS A 1 254 ? -23.105 6.735 8.336 1.00 78.19 254 HIS A N 1
ATOM 1958 C CA . HIS A 1 254 ? -22.468 8.044 8.328 1.00 78.19 254 HIS A CA 1
ATOM 1959 C C . HIS A 1 254 ? -23.499 9.153 8.535 1.00 78.19 254 HIS A C 1
ATOM 1961 O O . HIS A 1 254 ? -24.627 9.064 8.042 1.00 78.19 254 HIS A O 1
ATOM 1967 N N . LEU A 1 255 ? -23.133 10.192 9.291 1.00 71.75 255 LEU A N 1
ATOM 1968 C CA . LEU A 1 255 ? -23.964 11.394 9.402 1.00 71.75 255 LEU A CA 1
ATOM 1969 C C . LEU A 1 255 ? -23.900 12.187 8.084 1.00 71.75 255 LEU A C 1
ATOM 1971 O O . LEU A 1 255 ? -22.811 12.378 7.557 1.00 71.75 255 LEU A O 1
ATOM 1975 N N . ASN A 1 256 ? -25.060 12.630 7.579 1.00 60.03 256 ASN A N 1
ATOM 1976 C CA . ASN A 1 256 ? -25.294 13.404 6.346 1.00 60.03 256 ASN A CA 1
ATOM 1977 C C . ASN A 1 256 ? -24.038 14.011 5.674 1.00 60.03 256 ASN A C 1
ATOM 1979 O O . ASN A 1 256 ? -23.725 15.193 5.853 1.00 60.03 256 ASN A O 1
ATOM 1983 N N . VAL A 1 257 ? -23.368 13.203 4.851 1.00 56.25 257 VAL A N 1
ATOM 1984 C CA . VAL A 1 257 ? -22.396 13.652 3.852 1.00 56.25 257 VAL A CA 1
ATOM 1985 C C . VAL A 1 257 ? -23.249 14.106 2.680 1.00 56.25 257 VAL A C 1
ATOM 1987 O O . VAL A 1 257 ? -24.007 13.289 2.167 1.00 56.25 257 VAL A O 1
ATOM 1990 N N . GLY A 1 258 ? -23.249 15.399 2.346 1.00 51.22 258 GLY A N 1
ATOM 1991 C CA . GLY A 1 258 ? -24.227 15.986 1.425 1.00 51.22 258 GLY A CA 1
ATOM 1992 C C . GLY A 1 258 ? -24.480 15.081 0.218 1.00 51.22 258 GLY A C 1
ATOM 1993 O O . GLY A 1 258 ? -23.584 14.826 -0.578 1.00 51.22 258 GLY A O 1
ATOM 1994 N N . THR A 1 259 ? -25.685 14.516 0.134 1.00 44.97 259 THR A N 1
ATOM 1995 C CA . THR A 1 259 ? -25.954 13.275 -0.620 1.00 44.97 259 THR A CA 1
ATOM 1996 C C . THR A 1 259 ? -25.992 13.451 -2.144 1.00 44.97 259 THR A C 1
ATOM 1998 O O . THR A 1 259 ? -26.463 12.571 -2.860 1.00 44.97 259 THR A O 1
ATOM 2001 N N . ALA A 1 260 ? -25.534 14.592 -2.657 1.00 46.69 260 ALA A N 1
ATOM 2002 C CA . ALA A 1 260 ? -25.363 14.856 -4.078 1.00 46.69 260 ALA A CA 1
ATOM 2003 C C . ALA A 1 260 ? -24.112 15.728 -4.297 1.00 46.69 260 ALA A C 1
ATOM 2005 O O . ALA A 1 260 ? -23.893 16.659 -3.512 1.00 46.69 260 ALA A O 1
ATOM 2006 N N . PRO A 1 261 ? -23.318 15.484 -5.362 1.00 41.47 261 PRO A N 1
ATOM 2007 C CA . PRO A 1 261 ? -22.168 16.318 -5.709 1.00 41.47 261 PRO A CA 1
ATOM 2008 C C . PRO A 1 261 ? -22.536 17.809 -5.687 1.00 41.47 261 PRO A C 1
ATOM 2010 O O . PRO A 1 261 ? -23.490 18.225 -6.342 1.00 41.47 261 PRO A O 1
ATOM 2013 N N . GLY A 1 262 ? -21.815 18.610 -4.896 1.00 44.38 262 GLY A N 1
ATOM 2014 C CA . GLY A 1 262 ? -22.077 20.047 -4.736 1.00 44.38 262 GLY A CA 1
ATOM 2015 C C . GLY A 1 262 ? -23.161 20.432 -3.715 1.00 44.38 262 GLY A C 1
ATOM 2016 O O . GLY A 1 262 ? -23.479 21.614 -3.604 1.00 44.38 262 GLY A O 1
ATOM 2017 N N . THR A 1 263 ? -23.720 19.486 -2.952 1.00 42.91 263 THR A N 1
ATOM 2018 C CA . THR A 1 263 ? -24.686 19.781 -1.876 1.00 42.91 263 THR A CA 1
ATOM 2019 C C . THR A 1 263 ? -23.979 19.791 -0.525 1.00 42.91 263 THR A C 1
ATOM 2021 O O . THR A 1 263 ? -23.312 18.825 -0.174 1.00 42.91 263 THR A O 1
ATOM 2024 N N . ALA A 1 264 ? -24.116 20.867 0.252 1.00 47.81 264 ALA A N 1
ATOM 2025 C CA . ALA A 1 264 ? -23.458 20.981 1.552 1.00 47.81 264 ALA A CA 1
ATOM 2026 C C . ALA A 1 264 ? -24.057 20.001 2.580 1.00 47.81 264 ALA A C 1
ATOM 2028 O O . ALA A 1 264 ? -25.240 20.083 2.915 1.00 47.81 264 ALA A O 1
ATOM 2029 N N . GLY A 1 265 ? -23.234 19.072 3.075 1.00 50.91 265 GLY A N 1
ATOM 2030 C CA . GLY A 1 265 ? -23.576 18.168 4.176 1.00 50.91 265 GLY A CA 1
ATOM 2031 C C . GLY A 1 265 ? -23.480 18.836 5.547 1.00 50.91 265 GLY A C 1
ATOM 2032 O O . GLY A 1 265 ? -22.804 19.849 5.724 1.00 50.91 265 GLY A O 1
ATOM 2033 N N . SER A 1 266 ? -24.143 18.247 6.541 1.00 50.06 266 SER A N 1
ATOM 2034 C CA . SER A 1 266 ? -23.968 18.627 7.946 1.00 50.06 266 SER A CA 1
ATOM 2035 C C . SER A 1 266 ? -22.788 17.845 8.524 1.00 50.06 266 SER A C 1
ATOM 2037 O O . SER A 1 266 ? -22.994 16.848 9.200 1.00 50.06 266 SER A O 1
ATOM 2039 N N . TYR A 1 267 ? -21.571 18.323 8.244 1.00 56.38 267 TYR A N 1
ATOM 2040 C CA . TYR A 1 267 ? -20.335 18.013 8.974 1.00 56.38 267 TYR A CA 1
ATOM 2041 C C . TYR A 1 267 ? -19.995 16.507 9.080 1.00 56.38 267 TYR A C 1
ATOM 2043 O O . TYR A 1 267 ? -20.282 15.863 10.091 1.00 56.38 267 TYR A O 1
ATOM 2051 N N . ALA A 1 268 ? -19.323 15.955 8.062 1.00 57.47 268 ALA A N 1
ATOM 2052 C CA . ALA A 1 268 ? -18.976 14.537 7.993 1.00 57.47 268 ALA A CA 1
ATOM 2053 C C . ALA A 1 268 ? -17.729 14.199 8.836 1.00 57.47 268 ALA A C 1
ATOM 2055 O O . ALA A 1 268 ? -16.647 14.772 8.682 1.00 57.47 268 ALA A O 1
ATOM 2056 N N . ASN A 1 269 ? -17.860 13.241 9.756 1.00 70.88 269 ASN A N 1
ATOM 2057 C CA . ASN A 1 269 ? -16.788 12.911 10.693 1.00 70.88 269 ASN A CA 1
ATOM 2058 C C . ASN A 1 269 ? -15.827 11.856 10.151 1.00 70.88 269 ASN A C 1
ATOM 2060 O O . ASN A 1 269 ? -14.636 11.991 10.419 1.00 70.88 269 ASN A O 1
ATOM 2064 N N . GLY A 1 270 ? -16.288 10.842 9.413 1.00 79.00 270 GLY A N 1
ATOM 2065 C CA . GLY A 1 270 ? -15.459 9.783 8.821 1.00 79.00 270 GLY A CA 1
ATOM 2066 C C . GLY A 1 270 ? -14.564 9.025 9.813 1.00 79.00 270 GLY A C 1
ATOM 2067 O O . GLY A 1 270 ? -14.506 9.332 11.003 1.00 79.00 270 GLY A O 1
ATOM 2068 N N . ILE A 1 271 ? -13.825 8.032 9.332 1.00 88.25 271 ILE A N 1
ATOM 2069 C CA . ILE A 1 271 ? -12.737 7.375 10.076 1.00 88.25 271 ILE A CA 1
ATOM 2070 C C . ILE A 1 271 ? -11.405 7.905 9.530 1.00 88.25 271 ILE A C 1
ATOM 2072 O O . ILE A 1 271 ? -11.331 8.317 8.377 1.00 88.25 271 ILE A O 1
ATOM 2076 N N . ASN A 1 272 ? -10.345 7.959 10.338 1.00 88.12 272 ASN A N 1
ATOM 2077 C CA . ASN A 1 272 ? -9.032 8.340 9.812 1.00 88.12 272 ASN A CA 1
ATOM 2078 C C . ASN A 1 272 ? -8.380 7.133 9.137 1.00 88.12 272 ASN A C 1
ATOM 2080 O O . ASN A 1 272 ? -8.033 7.196 7.968 1.00 88.12 272 ASN A O 1
ATOM 2084 N N . ARG A 1 273 ? -8.281 6.004 9.839 1.00 91.19 273 ARG A N 1
ATOM 2085 C CA . ARG A 1 273 ? -7.638 4.808 9.297 1.00 91.19 273 ARG A CA 1
ATOM 2086 C C . ARG A 1 273 ? -8.479 3.561 9.483 1.00 91.19 273 ARG A C 1
ATOM 2088 O O . ARG A 1 273 ? -8.998 3.326 10.574 1.00 91.19 273 ARG A O 1
ATOM 2095 N N . ILE A 1 274 ? -8.534 2.743 8.439 1.00 93.88 274 ILE A N 1
ATOM 2096 C CA . ILE A 1 274 ? -9.097 1.399 8.487 1.00 93.88 274 ILE A CA 1
ATOM 2097 C C . ILE A 1 274 ? -8.092 0.375 7.949 1.00 93.88 274 ILE A C 1
ATOM 2099 O O . ILE A 1 274 ? -7.373 0.634 6.982 1.00 93.88 274 ILE A O 1
ATOM 2103 N N . SER A 1 275 ? -7.973 -0.774 8.609 1.00 94.62 275 SER A N 1
ATOM 2104 C CA . SER A 1 275 ? -7.007 -1.815 8.245 1.00 94.62 275 SER A CA 1
ATOM 2105 C C . SER A 1 275 ? -7.609 -3.213 8.365 1.00 94.62 275 SER A C 1
ATOM 2107 O O . SER A 1 275 ? -8.374 -3.478 9.291 1.00 94.62 275 SER A O 1
ATOM 2109 N N . PHE A 1 276 ? -7.253 -4.097 7.434 1.00 95.50 276 PHE A N 1
ATOM 2110 C CA . PHE A 1 276 ? -7.725 -5.479 7.343 1.00 95.50 276 PHE A CA 1
ATOM 2111 C C . PHE A 1 276 ? -6.511 -6.400 7.244 1.00 95.50 276 PHE A C 1
ATOM 2113 O O . PHE A 1 276 ? -5.773 -6.343 6.257 1.00 95.50 276 PHE A O 1
ATOM 2120 N N . ILE A 1 277 ? -6.275 -7.186 8.294 1.00 94.44 277 ILE A N 1
ATOM 2121 C CA . ILE A 1 277 ? -5.057 -7.989 8.440 1.00 94.44 277 ILE A CA 1
ATOM 2122 C C . ILE A 1 277 ? -5.344 -9.410 8.936 1.00 94.44 277 ILE A C 1
ATOM 2124 O O . ILE A 1 277 ? -6.425 -9.686 9.462 1.00 94.44 277 ILE A O 1
ATOM 2128 N N . ASN A 1 278 ? -4.350 -10.289 8.804 1.00 93.94 278 ASN A N 1
ATOM 2129 C CA . ASN A 1 278 ? -4.299 -11.640 9.362 1.00 93.94 278 ASN A CA 1
ATOM 2130 C C . ASN A 1 278 ? -5.504 -12.513 8.972 1.00 93.94 278 ASN A C 1
ATOM 2132 O O . ASN A 1 278 ? -6.170 -13.070 9.839 1.00 93.94 278 ASN A O 1
ATOM 2136 N N . HIS A 1 279 ? -5.772 -12.666 7.673 1.00 95.19 279 HIS A N 1
ATOM 2137 C CA . HIS A 1 279 ? -6.911 -13.427 7.134 1.00 95.19 279 HIS A CA 1
ATOM 2138 C C . HIS A 1 279 ? -8.288 -12.839 7.461 1.00 95.19 279 HIS A C 1
ATOM 2140 O O . HIS A 1 279 ? -9.269 -13.570 7.622 1.00 95.19 279 HIS A O 1
ATOM 2146 N N . THR A 1 280 ? -8.388 -11.513 7.544 1.00 97.12 280 THR A N 1
ATOM 2147 C CA . THR A 1 280 ? -9.692 -10.864 7.680 1.00 97.12 280 THR A CA 1
ATOM 2148 C C . THR A 1 280 ? -10.543 -11.135 6.440 1.00 97.12 280 THR A C 1
ATOM 2150 O O . THR A 1 280 ? -10.092 -10.925 5.318 1.00 97.12 280 THR A O 1
ATOM 2153 N N . ASN A 1 281 ? -11.791 -11.557 6.631 1.00 96.56 281 ASN A N 1
ATOM 2154 C CA . ASN A 1 281 ? -12.773 -11.731 5.564 1.00 96.56 281 ASN A CA 1
ATOM 2155 C C . ASN A 1 281 ? -14.050 -10.966 5.921 1.00 96.56 281 ASN A C 1
ATOM 2157 O O . ASN A 1 281 ? -14.896 -11.444 6.686 1.00 96.56 281 ASN A O 1
ATOM 2161 N N . LEU A 1 282 ? -14.158 -9.745 5.397 1.00 95.31 282 LEU A N 1
ATOM 2162 C CA . LEU A 1 282 ? -15.224 -8.816 5.745 1.00 95.31 282 LEU A CA 1
ATOM 2163 C C . LEU A 1 282 ? -16.145 -8.533 4.558 1.00 95.31 282 LEU A C 1
ATOM 2165 O O . LEU A 1 282 ? -15.710 -8.092 3.494 1.00 95.31 282 LEU A O 1
ATOM 2169 N N . ASN A 1 283 ? -17.447 -8.668 4.791 1.00 95.06 283 ASN A N 1
ATOM 2170 C CA . ASN A 1 283 ? -18.469 -8.087 3.928 1.00 95.06 283 ASN A CA 1
ATOM 2171 C C . ASN A 1 283 ? -19.015 -6.793 4.546 1.00 95.06 283 ASN A C 1
ATOM 2173 O O . ASN A 1 283 ? -19.695 -6.829 5.580 1.00 95.06 283 ASN A O 1
ATOM 2177 N N . ILE A 1 284 ? -18.766 -5.657 3.900 1.00 92.38 284 ILE A N 1
ATOM 2178 C CA . ILE A 1 284 ? -19.433 -4.397 4.225 1.00 92.38 284 ILE A CA 1
ATOM 2179 C C . ILE A 1 284 ? -20.868 -4.536 3.714 1.00 92.38 284 ILE A C 1
ATOM 2181 O O . ILE A 1 284 ? -21.098 -4.674 2.519 1.00 92.38 284 ILE A O 1
ATOM 2185 N N . ALA A 1 285 ? -21.842 -4.604 4.619 1.00 88.25 285 ALA A N 1
ATOM 2186 C CA . ALA A 1 285 ? -23.221 -4.961 4.280 1.00 88.25 285 ALA A CA 1
ATOM 2187 C C . ALA A 1 285 ? -24.011 -3.800 3.663 1.00 88.25 285 ALA A C 1
ATOM 2189 O O . ALA A 1 285 ? -24.949 -4.016 2.895 1.00 88.25 285 ALA A O 1
ATOM 2190 N N . SER A 1 286 ? -23.678 -2.567 4.038 1.00 78.62 286 SER A N 1
ATOM 2191 C CA . SER A 1 286 ? -24.447 -1.374 3.686 1.00 78.62 286 SER A CA 1
ATOM 2192 C C . SER A 1 286 ? -23.604 -0.115 3.815 1.00 78.62 286 SER A C 1
ATOM 2194 O O . SER A 1 286 ? -22.851 -0.022 4.786 1.00 78.62 286 SER A O 1
ATOM 2196 N N . ASN A 1 287 ? -23.880 0.861 2.944 1.00 82.69 287 ASN A N 1
ATOM 2197 C CA . ASN A 1 287 ? -23.188 2.143 2.793 1.00 82.69 287 ASN A CA 1
ATOM 2198 C C . ASN A 1 287 ? -21.674 2.005 2.609 1.00 82.69 287 ASN A C 1
ATOM 2200 O O . ASN A 1 287 ? -21.014 1.115 3.141 1.00 82.69 287 ASN A O 1
ATOM 2204 N N . ASP A 1 288 ? -21.113 2.951 1.878 1.00 86.88 288 ASP A N 1
ATOM 2205 C CA . ASP A 1 288 ? -19.674 3.042 1.732 1.00 86.88 288 ASP A CA 1
ATOM 2206 C C . ASP A 1 288 ? -19.006 3.559 3.011 1.00 86.88 288 ASP A C 1
ATOM 2208 O O . ASP A 1 288 ? -19.645 4.166 3.877 1.00 86.88 288 ASP A O 1
ATOM 2212 N N . VAL A 1 289 ? -17.703 3.308 3.131 1.00 89.19 289 VAL A N 1
ATOM 2213 C CA . VAL A 1 289 ? -16.898 3.737 4.279 1.00 89.19 289 VAL A CA 1
ATOM 2214 C C . VAL A 1 289 ? -16.232 5.067 3.961 1.00 89.19 289 VAL A C 1
ATOM 2216 O O . VAL A 1 289 ? -15.447 5.176 3.020 1.00 89.19 289 VAL A O 1
ATOM 2219 N N . TYR A 1 290 ? -16.494 6.081 4.781 1.00 87.69 290 TYR A N 1
ATOM 2220 C CA . TYR A 1 290 ? -15.949 7.417 4.557 1.00 87.69 290 TYR A CA 1
ATOM 2221 C C . TYR A 1 290 ? -14.699 7.661 5.401 1.00 87.69 290 TYR A C 1
ATOM 2223 O O . TYR A 1 290 ? -14.716 7.537 6.631 1.00 87.69 290 TYR A O 1
ATOM 2231 N N . LEU A 1 291 ? -13.620 8.057 4.731 1.00 88.31 291 LEU A N 1
ATOM 2232 C CA . LEU A 1 291 ? -12.359 8.460 5.321 1.00 88.31 291 LEU A CA 1
ATOM 2233 C C . LEU A 1 291 ? -12.248 9.977 5.373 1.00 88.31 291 LEU A C 1
ATOM 2235 O O . LEU A 1 291 ? -12.526 10.688 4.408 1.00 88.31 291 LEU A O 1
ATOM 2239 N N . LYS A 1 292 ? -11.788 10.476 6.514 1.00 82.44 292 LYS A N 1
ATOM 2240 C CA . LYS A 1 292 ? -11.551 11.900 6.717 1.00 82.44 292 LYS A CA 1
ATOM 2241 C C . LYS A 1 292 ? -10.106 12.266 6.424 1.00 82.44 292 LYS A C 1
ATOM 2243 O O . LYS A 1 292 ? -9.194 11.613 6.931 1.00 82.44 292 LYS A O 1
ATOM 2248 N N . ALA A 1 293 ? -9.917 13.367 5.697 1.00 78.19 293 ALA A N 1
ATOM 2249 C CA . ALA A 1 293 ? -8.612 13.965 5.449 1.00 78.19 293 ALA A CA 1
ATOM 2250 C C . ALA A 1 293 ? -7.826 14.160 6.756 1.00 78.19 293 ALA A C 1
ATOM 2252 O O . ALA A 1 293 ? -8.265 14.862 7.670 1.00 78.19 293 ALA A O 1
ATOM 2253 N N . SER A 1 294 ? -6.658 13.532 6.849 1.00 78.50 294 SER A N 1
ATOM 2254 C CA . SER A 1 294 ? -5.710 13.700 7.951 1.00 78.50 294 SER A CA 1
ATOM 2255 C C . SER A 1 294 ? -4.340 13.160 7.533 1.00 78.50 294 SER A C 1
ATOM 2257 O O . SER A 1 294 ? -4.287 12.321 6.636 1.00 78.50 294 SER A O 1
ATOM 2259 N N . PRO A 1 295 ? -3.238 13.535 8.208 1.00 76.94 295 PRO A N 1
ATOM 2260 C CA . PRO A 1 295 ? -1.903 12.999 7.902 1.00 76.94 295 PRO A CA 1
ATOM 2261 C C . PRO A 1 295 ? -1.761 11.471 8.038 1.00 76.94 295 PRO A C 1
ATOM 2263 O O . PRO A 1 295 ? -0.732 10.913 7.681 1.00 76.94 295 PRO A O 1
ATOM 2266 N N . VAL A 1 296 ? -2.772 10.810 8.604 1.00 80.38 296 VAL A N 1
ATOM 2267 C CA . VAL A 1 296 ? -2.842 9.365 8.864 1.00 80.38 296 VAL A CA 1
ATOM 2268 C C . VAL A 1 296 ? -4.053 8.727 8.171 1.00 80.38 296 VAL A C 1
ATOM 2270 O O . VAL A 1 296 ? -4.477 7.637 8.555 1.00 80.38 296 VAL A O 1
ATOM 2273 N N . ALA A 1 297 ? -4.666 9.432 7.213 1.00 87.44 297 ALA A N 1
ATOM 2274 C CA . ALA A 1 297 ? -5.869 8.972 6.539 1.00 87.44 297 ALA A CA 1
ATOM 2275 C C . ALA A 1 297 ? -5.546 7.831 5.574 1.00 87.44 297 ALA A C 1
ATOM 2277 O O . ALA A 1 297 ? -4.850 8.064 4.584 1.00 87.44 297 ALA A O 1
ATOM 2278 N N . ALA A 1 298 ? -6.019 6.614 5.857 1.00 90.88 298 ALA A N 1
ATOM 2279 C CA . ALA A 1 298 ? -5.599 5.448 5.085 1.00 90.88 298 ALA A CA 1
ATOM 2280 C C . ALA A 1 298 ? -6.548 4.244 5.117 1.00 90.88 298 ALA A C 1
ATOM 2282 O O . ALA A 1 298 ? -7.164 3.939 6.141 1.00 90.88 298 ALA A O 1
ATOM 2283 N N . VAL A 1 299 ? -6.552 3.497 4.016 1.00 93.56 299 VAL A N 1
ATOM 2284 C CA . VAL A 1 299 ? -7.074 2.132 3.900 1.00 93.56 299 VAL A CA 1
ATOM 2285 C C . VAL A 1 299 ? -5.896 1.180 3.692 1.00 93.56 299 VAL A C 1
ATOM 2287 O O . VAL A 1 299 ? -5.022 1.439 2.864 1.00 93.56 299 VAL A O 1
ATOM 2290 N N . TYR A 1 300 ? -5.866 0.069 4.428 1.00 91.94 300 TYR A N 1
ATOM 2291 C CA . TYR A 1 300 ? -4.866 -0.989 4.255 1.00 91.94 300 TYR A CA 1
ATOM 2292 C C . TYR A 1 300 ? -5.514 -2.369 4.238 1.00 91.94 300 TYR A C 1
ATOM 2294 O O . TYR A 1 300 ? -6.235 -2.713 5.171 1.00 91.94 300 TYR A O 1
ATOM 2302 N N . VAL A 1 301 ? -5.206 -3.174 3.225 1.00 92.50 301 VAL A N 1
ATOM 2303 C CA . VAL A 1 301 ? -5.582 -4.591 3.146 1.00 92.50 301 VAL A CA 1
ATOM 2304 C C . VAL A 1 301 ? -4.292 -5.385 2.978 1.00 92.50 301 VAL A C 1
ATOM 2306 O O . VAL A 1 301 ? -3.525 -5.095 2.061 1.00 92.50 301 VAL A O 1
ATOM 2309 N N . ASP A 1 302 ? -4.011 -6.348 3.857 1.00 89.38 302 ASP A N 1
ATOM 2310 C CA . ASP A 1 302 ? -2.859 -7.235 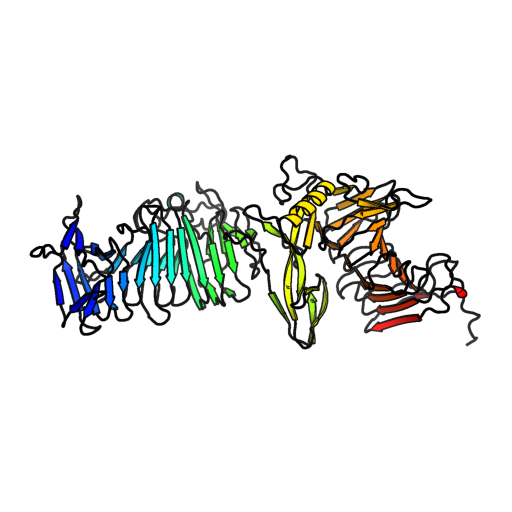3.664 1.00 89.38 302 ASP A CA 1
ATOM 2311 C C . ASP A 1 302 ? -3.114 -8.292 2.576 1.00 89.38 302 ASP A C 1
ATOM 2313 O O . ASP A 1 302 ? -4.237 -8.485 2.115 1.00 89.38 302 ASP A O 1
ATOM 2317 N N . THR A 1 303 ? -2.068 -9.004 2.157 1.00 87.00 303 THR A N 1
ATOM 2318 C CA . THR A 1 303 ? -2.141 -10.019 1.089 1.00 87.00 303 THR A CA 1
ATOM 2319 C C . THR A 1 303 ? -2.980 -11.250 1.447 1.00 87.00 303 THR A C 1
ATOM 2321 O O . THR A 1 303 ? -3.266 -12.068 0.576 1.00 87.00 303 THR A O 1
ATOM 2324 N N . THR A 1 304 ? -3.386 -11.396 2.709 1.00 90.25 304 THR A N 1
ATOM 2325 C CA . THR A 1 304 ? -4.143 -12.550 3.210 1.00 90.25 304 THR A CA 1
ATOM 2326 C C . THR A 1 304 ? -5.622 -12.255 3.439 1.00 90.25 304 THR A C 1
ATOM 2328 O O . THR A 1 304 ? -6.395 -13.182 3.695 1.00 90.25 304 THR A O 1
ATOM 2331 N N . SER A 1 305 ? -6.010 -10.981 3.366 1.00 93.06 305 SER A N 1
ATOM 2332 C CA . SER A 1 305 ? -7.329 -10.486 3.743 1.00 93.06 305 SER A CA 1
ATOM 2333 C C . SER A 1 305 ? -8.173 -10.114 2.526 1.00 93.06 305 SER A C 1
ATOM 2335 O O . SER A 1 305 ? -7.669 -9.792 1.453 1.00 93.06 305 SER A O 1
ATOM 2337 N N . PHE A 1 306 ? -9.489 -10.141 2.707 1.00 93.50 306 PHE A N 1
ATOM 2338 C CA . PHE A 1 306 ? -10.471 -9.857 1.672 1.00 93.50 306 PHE A CA 1
ATOM 2339 C C . PHE A 1 306 ? -11.593 -8.964 2.209 1.00 93.50 306 PHE A C 1
ATOM 2341 O O . PHE A 1 306 ? -12.128 -9.192 3.298 1.00 93.50 306 PHE A O 1
ATOM 2348 N N . VAL A 1 307 ? -11.964 -7.954 1.420 1.00 93.19 307 VAL A N 1
ATOM 2349 C CA . VAL A 1 307 ? -13.056 -7.018 1.714 1.00 93.19 307 VAL A CA 1
ATOM 2350 C C . VAL A 1 307 ? -13.969 -6.925 0.497 1.00 93.19 307 VAL A C 1
ATOM 2352 O O . VAL A 1 307 ? -13.496 -6.848 -0.634 1.00 93.19 307 VAL A O 1
ATOM 2355 N N . SER A 1 308 ? -15.282 -6.940 0.723 1.00 92.75 308 SER A N 1
ATOM 2356 C CA . SER A 1 308 ? -16.295 -6.885 -0.339 1.00 92.75 308 SER A CA 1
ATOM 2357 C C . SER A 1 308 ? -17.553 -6.117 0.083 1.00 92.75 308 SER A C 1
ATOM 2359 O O . SER A 1 308 ? -17.706 -5.761 1.253 1.00 92.75 308 SER A O 1
ATOM 2361 N N . GLY A 1 309 ? -18.458 -5.870 -0.873 1.00 89.12 309 GLY A N 1
ATOM 2362 C CA . GLY A 1 309 ? -19.802 -5.326 -0.642 1.00 89.12 309 GLY A CA 1
ATOM 2363 C C . GLY A 1 309 ? -19.967 -3.856 -1.042 1.00 89.12 309 GLY A C 1
ATOM 2364 O O . GLY A 1 309 ? -20.730 -3.567 -1.960 1.00 89.12 309 GLY A O 1
ATOM 2365 N N . HIS A 1 310 ? -19.240 -2.950 -0.386 1.00 87.81 310 HIS A N 1
ATOM 2366 C CA . HIS A 1 310 ? -19.243 -1.496 -0.642 1.00 87.81 310 HIS A CA 1
ATOM 2367 C C . HIS A 1 310 ? -17.806 -0.957 -0.705 1.00 87.81 310 HIS A C 1
ATOM 2369 O O . HIS A 1 310 ? -16.866 -1.681 -0.370 1.00 87.81 310 HIS A O 1
ATOM 2375 N N . THR A 1 311 ? -17.628 0.284 -1.164 1.00 88.62 311 THR A N 1
ATOM 2376 C CA . THR A 1 311 ? -16.306 0.891 -1.398 1.00 88.62 311 THR A CA 1
ATOM 2377 C C . THR A 1 311 ? -15.928 1.917 -0.319 1.00 88.62 311 THR A C 1
ATOM 2379 O O . THR A 1 311 ? -16.578 2.035 0.724 1.00 88.62 311 THR A O 1
ATOM 2382 N N . PHE A 1 312 ? -14.831 2.637 -0.549 1.00 90.94 312 PHE A N 1
ATOM 2383 C CA . PHE A 1 312 ? -14.329 3.713 0.296 1.00 90.94 312 PHE A CA 1
ATOM 2384 C C . PHE A 1 312 ? -14.491 5.069 -0.396 1.00 90.94 312 PHE A C 1
ATOM 2386 O O . PHE A 1 312 ? -14.369 5.183 -1.614 1.00 90.94 312 PHE A O 1
ATOM 2393 N N . PHE A 1 313 ? -14.713 6.117 0.391 1.00 89.44 313 PHE A N 1
ATOM 2394 C CA . PHE A 1 313 ? -14.774 7.498 -0.086 1.00 89.44 313 PHE A CA 1
ATOM 2395 C C . PHE A 1 313 ? -13.940 8.415 0.797 1.00 89.44 313 PHE A C 1
ATOM 2397 O O . PHE A 1 313 ? -13.892 8.240 2.009 1.00 89.44 313 PHE A O 1
ATOM 2404 N N . GLY A 1 314 ? -13.301 9.412 0.198 1.00 88.50 314 GLY A N 1
ATOM 2405 C CA . GLY A 1 314 ? -12.629 10.482 0.922 1.00 88.50 314 GLY A CA 1
ATOM 2406 C C . GLY A 1 314 ? -13.571 11.658 1.180 1.00 88.50 314 GLY A C 1
ATOM 2407 O O . GLY A 1 314 ? -14.458 11.937 0.375 1.00 88.50 314 GLY A O 1
ATOM 2408 N N . ILE A 1 315 ? -13.385 12.374 2.287 1.00 82.44 315 ILE A N 1
ATOM 2409 C CA . ILE A 1 315 ? -14.095 13.626 2.599 1.00 82.44 315 ILE A CA 1
ATOM 2410 C C . ILE A 1 315 ? -13.117 14.798 2.487 1.00 82.44 315 ILE A C 1
ATOM 2412 O O . ILE A 1 315 ? -12.128 14.842 3.222 1.00 82.44 315 ILE A O 1
ATOM 2416 N N . SER A 1 316 ? -13.397 15.752 1.594 1.00 76.81 316 SER A N 1
ATOM 2417 C CA . SER A 1 316 ? -12.493 16.868 1.296 1.00 76.81 316 SER A CA 1
ATOM 2418 C C . SER A 1 316 ? -12.108 17.705 2.523 1.00 76.81 316 SER A C 1
ATOM 2420 O O . SER A 1 316 ? -12.923 17.914 3.421 1.00 76.81 316 SER A O 1
ATOM 2422 N N . HIS A 1 317 ? -10.891 18.248 2.531 1.00 67.31 317 HIS A N 1
ATOM 2423 C CA . HIS A 1 317 ? -10.369 19.061 3.634 1.00 67.31 317 HIS A CA 1
ATOM 2424 C C . HIS A 1 317 ? -10.945 20.490 3.635 1.00 67.31 317 HIS A C 1
ATOM 2426 O O . HIS A 1 317 ? -10.528 21.302 2.815 1.00 67.31 317 HIS A O 1
ATOM 2432 N N . ASP A 1 318 ? -11.872 20.816 4.547 1.00 55.94 318 ASP A N 1
ATOM 2433 C CA . ASP A 1 318 ? -12.315 22.212 4.745 1.00 55.94 318 ASP A CA 1
ATOM 2434 C C . ASP A 1 318 ? -12.917 22.513 6.133 1.00 55.94 318 ASP A C 1
ATOM 2436 O O . ASP A 1 318 ? -12.686 23.606 6.631 1.00 55.94 318 ASP A O 1
ATOM 2440 N N . PHE A 1 319 ? -13.626 21.597 6.813 1.00 58.91 319 PHE A N 1
ATOM 2441 C CA . PHE A 1 319 ? -14.292 21.813 8.123 1.00 58.91 319 PHE A CA 1
ATOM 2442 C C . PHE A 1 319 ? -15.253 23.016 8.245 1.00 58.91 319 PHE A C 1
ATOM 2444 O O . PHE A 1 319 ? -15.962 23.118 9.251 1.00 58.91 319 PHE A O 1
ATOM 2451 N N . THR A 1 320 ? -15.310 23.927 7.275 1.00 50.59 320 THR A N 1
ATOM 2452 C CA . THR A 1 320 ? -15.969 25.224 7.401 1.00 50.59 320 THR A CA 1
ATOM 2453 C C . THR A 1 320 ? -17.333 25.256 6.729 1.00 50.59 320 THR A C 1
ATOM 2455 O O . THR A 1 320 ? -18.259 25.749 7.370 1.00 50.59 320 THR A O 1
ATOM 2458 N N . PHE A 1 321 ? -17.532 24.665 5.545 1.00 52.38 321 PHE A N 1
ATOM 2459 C CA . PHE A 1 321 ? -18.857 24.390 4.955 1.00 52.38 321 PHE A CA 1
ATOM 2460 C C . PHE A 1 321 ? -18.712 23.700 3.585 1.00 52.38 321 PHE A C 1
ATOM 2462 O O . PHE A 1 321 ? -17.886 24.116 2.784 1.00 52.38 321 PHE A O 1
ATOM 2469 N N . GLY A 1 322 ? -19.576 22.736 3.240 1.00 55.78 322 GLY A N 1
ATOM 2470 C CA . GLY A 1 322 ? -19.646 22.229 1.857 1.00 55.78 322 GLY A CA 1
ATOM 2471 C C . GLY A 1 322 ? -18.613 21.163 1.472 1.00 55.78 322 GLY A C 1
ATOM 2472 O O . GLY A 1 322 ? -18.228 21.096 0.306 1.00 55.78 322 GLY A O 1
ATOM 2473 N N . GLU A 1 323 ? -18.194 20.327 2.430 1.00 66.62 323 GLU A N 1
ATOM 2474 C CA . GLU A 1 323 ? -17.308 19.183 2.179 1.00 66.62 323 GLU A CA 1
ATOM 2475 C C . GLU A 1 323 ? -17.853 18.296 1.050 1.00 66.62 323 GLU A C 1
ATOM 2477 O O . GLU A 1 323 ? -19.034 17.937 1.024 1.00 66.62 323 GLU A O 1
ATOM 2482 N N . GLN A 1 324 ? -16.974 17.947 0.116 1.00 73.56 324 GLN A N 1
ATOM 2483 C CA . GLN A 1 324 ? -17.277 17.083 -1.012 1.00 73.56 324 GLN A CA 1
ATOM 2484 C C . GLN A 1 324 ? -16.778 15.672 -0.744 1.00 73.56 324 GLN A C 1
ATOM 2486 O O . GLN A 1 324 ? -15.712 15.455 -0.162 1.00 73.56 324 GLN A O 1
ATOM 2491 N N . THR A 1 325 ? -17.554 14.703 -1.209 1.00 79.88 325 THR A N 1
ATOM 2492 C CA . THR A 1 325 ? -17.120 13.316 -1.249 1.00 79.88 325 THR A CA 1
ATOM 2493 C C . THR A 1 325 ? -16.254 13.083 -2.484 1.00 79.88 325 THR A C 1
ATOM 2495 O O . THR A 1 325 ? -16.677 13.365 -3.604 1.00 79.88 325 THR A O 1
ATOM 2498 N N . ILE A 1 326 ? -15.058 12.541 -2.278 1.00 85.62 326 ILE A N 1
ATOM 2499 C CA . ILE A 1 326 ? -14.126 12.132 -3.326 1.00 85.62 326 ILE A CA 1
ATOM 2500 C C . ILE A 1 326 ? -14.221 10.615 -3.483 1.00 85.62 326 ILE A C 1
ATOM 2502 O O . ILE A 1 326 ? -13.921 9.863 -2.552 1.00 85.62 326 ILE A O 1
ATOM 2506 N N . MET A 1 327 ? -14.675 10.170 -4.655 1.00 88.06 327 MET A N 1
ATOM 2507 C CA . MET A 1 327 ? -14.730 8.746 -5.001 1.00 88.06 327 MET A CA 1
ATOM 2508 C C . MET A 1 327 ? -13.335 8.132 -4.934 1.00 88.06 327 MET A C 1
ATOM 2510 O O . MET A 1 327 ? -12.358 8.789 -5.291 1.00 88.06 327 MET A O 1
ATOM 2514 N N . LEU A 1 328 ? -13.255 6.874 -4.508 1.00 90.56 328 LEU A N 1
ATOM 2515 C CA . LEU A 1 328 ? -12.052 6.084 -4.709 1.00 90.56 328 LEU A CA 1
ATOM 2516 C C . LEU A 1 328 ? -11.849 5.812 -6.205 1.00 90.56 328 LEU A C 1
ATOM 2518 O O . LEU A 1 328 ? -12.649 5.118 -6.827 1.00 90.56 328 LEU A O 1
ATOM 2522 N N . ASP A 1 329 ? -10.792 6.394 -6.763 1.00 89.25 329 ASP A N 1
ATOM 2523 C CA . ASP A 1 329 ? -10.380 6.302 -8.168 1.00 89.25 329 ASP A CA 1
ATOM 2524 C C . ASP A 1 329 ? -9.167 5.382 -8.388 1.00 89.25 329 ASP A C 1
ATOM 2526 O O . ASP A 1 329 ? -8.763 5.158 -9.527 1.00 89.25 329 ASP A O 1
ATOM 2530 N N . LEU A 1 330 ? -8.609 4.832 -7.306 1.00 91.31 330 LEU A N 1
ATOM 2531 C CA . LEU A 1 330 ? -7.500 3.884 -7.314 1.00 91.31 330 LEU A CA 1
ATOM 2532 C C . LEU A 1 330 ? -7.950 2.504 -6.832 1.00 91.31 330 LEU A C 1
ATOM 2534 O O . LEU A 1 330 ? -8.762 2.383 -5.914 1.00 91.31 330 LEU A O 1
ATOM 2538 N N . ASP A 1 331 ? -7.357 1.455 -7.393 1.00 89.88 331 ASP A N 1
ATOM 2539 C CA . ASP A 1 331 ? -7.596 0.095 -6.923 1.00 89.88 331 ASP A CA 1
ATOM 2540 C C . ASP A 1 331 ? -6.971 -0.125 -5.541 1.00 89.88 331 ASP A C 1
ATOM 2542 O O . ASP A 1 331 ? -5.849 0.315 -5.263 1.00 89.88 331 ASP A O 1
ATOM 2546 N N . VAL A 1 332 ? -7.670 -0.866 -4.678 1.00 88.31 332 VAL A N 1
ATOM 2547 C CA . VAL A 1 332 ? -7.106 -1.345 -3.411 1.00 88.31 332 VAL A CA 1
ATOM 2548 C C . VAL A 1 332 ? -6.175 -2.517 -3.711 1.00 88.31 332 VAL A C 1
ATOM 2550 O O . VAL A 1 332 ? -6.625 -3.638 -3.935 1.00 88.31 332 VAL A O 1
ATOM 2553 N N . ILE A 1 333 ? -4.868 -2.255 -3.715 1.00 87.38 333 ILE A N 1
ATOM 2554 C CA . ILE A 1 333 ? -3.839 -3.270 -3.965 1.00 87.38 333 ILE A CA 1
ATOM 2555 C C . ILE A 1 333 ? -3.401 -3.883 -2.627 1.00 87.38 333 ILE A C 1
ATOM 2557 O O . ILE A 1 333 ? -2.856 -3.159 -1.788 1.00 87.38 333 ILE A O 1
ATOM 2561 N N . PRO A 1 334 ? -3.580 -5.201 -2.412 1.00 86.69 334 PRO A N 1
ATOM 2562 C CA . PRO A 1 334 ? -3.142 -5.852 -1.183 1.00 86.69 334 PRO A CA 1
ATOM 2563 C C . PRO A 1 334 ? -1.647 -5.640 -0.908 1.00 86.69 334 PRO A C 1
ATOM 2565 O O . PRO A 1 334 ? -0.812 -5.753 -1.805 1.00 86.69 334 PRO A O 1
ATOM 2568 N N . GLY A 1 335 ? -1.308 -5.325 0.341 1.00 84.56 335 GLY A N 1
ATOM 2569 C CA . GLY A 1 335 ? 0.059 -5.021 0.772 1.00 84.56 335 GLY A CA 1
ATOM 2570 C C . GLY A 1 335 ? 0.531 -3.593 0.465 1.00 84.56 335 GLY A C 1
ATOM 2571 O O . GLY A 1 335 ? 1.634 -3.227 0.876 1.00 84.56 335 GLY A O 1
ATOM 2572 N N . ILE A 1 336 ? -0.285 -2.765 -0.201 1.00 87.00 336 ILE A N 1
ATOM 2573 C CA . ILE A 1 336 ? -0.009 -1.343 -0.439 1.00 87.00 336 ILE A CA 1
ATOM 2574 C C . ILE A 1 336 ? -1.012 -0.489 0.339 1.00 87.00 336 ILE A C 1
ATOM 2576 O O . ILE A 1 336 ? -2.218 -0.728 0.332 1.00 87.00 336 ILE A O 1
ATOM 2580 N N . LEU A 1 337 ? -0.503 0.529 1.030 1.00 88.69 337 LEU A N 1
ATOM 2581 C CA . LEU A 1 337 ? -1.319 1.471 1.781 1.00 88.69 337 LEU A CA 1
ATOM 2582 C C . LEU A 1 337 ? -1.914 2.513 0.829 1.00 88.69 337 LEU A C 1
ATOM 2584 O O . LEU A 1 337 ? -1.201 3.164 0.060 1.00 88.69 337 LEU A O 1
ATOM 2588 N N . LEU A 1 338 ? -3.227 2.682 0.911 1.00 91.25 338 LEU A N 1
ATOM 2589 C CA . LEU A 1 338 ? -3.976 3.645 0.124 1.00 91.25 338 LEU A CA 1
ATOM 2590 C C . LEU A 1 338 ? -4.322 4.840 1.018 1.00 91.25 338 LEU A C 1
ATOM 2592 O O . LEU A 1 338 ? -5.154 4.740 1.917 1.00 91.25 338 LEU A O 1
ATOM 2596 N N . GLY A 1 339 ? -3.633 5.955 0.808 1.00 90.06 339 GLY A N 1
ATOM 2597 C CA . GLY A 1 339 ? -3.792 7.186 1.570 1.00 90.06 339 GLY A CA 1
ATOM 2598 C C . GLY A 1 339 ? -4.787 8.145 0.931 1.00 90.06 339 GLY A C 1
ATOM 2599 O O . GLY A 1 339 ? -5.005 8.121 -0.280 1.00 90.06 339 GLY A O 1
ATOM 2600 N N . PHE A 1 340 ? -5.359 9.021 1.750 1.00 88.81 340 PHE A N 1
ATOM 2601 C CA . PHE A 1 340 ? -6.242 10.088 1.288 1.00 88.81 340 PHE A CA 1
ATOM 2602 C C . PHE A 1 340 ? -5.742 11.449 1.784 1.00 88.81 340 PHE A C 1
ATOM 2604 O O . PHE A 1 340 ? -5.776 11.741 2.979 1.00 88.81 340 PHE A O 1
ATOM 2611 N N . ASP A 1 341 ? -5.285 12.300 0.864 1.00 82.81 341 ASP A N 1
ATOM 2612 C CA . ASP A 1 341 ? -4.652 13.585 1.207 1.00 82.81 341 ASP A CA 1
ATOM 2613 C C . ASP A 1 341 ? -5.655 14.725 1.468 1.00 82.81 341 ASP A C 1
ATOM 2615 O O . ASP A 1 341 ? -5.267 15.842 1.809 1.00 82.81 341 ASP A O 1
ATOM 2619 N N . GLY A 1 342 ? -6.956 14.442 1.345 1.00 82.06 342 GLY A N 1
ATOM 2620 C CA . GLY A 1 342 ? -8.026 15.434 1.436 1.00 82.06 342 GLY A CA 1
ATOM 2621 C C . GLY A 1 342 ? -8.496 15.985 0.096 1.00 82.06 342 GLY A C 1
ATOM 2622 O O . GLY A 1 342 ? -9.487 16.709 0.065 1.00 82.06 342 GLY A O 1
ATOM 2623 N N . THR A 1 343 ? -7.834 15.629 -1.001 1.00 84.81 343 THR A N 1
ATOM 2624 C CA . THR A 1 343 ? -8.205 16.028 -2.365 1.00 84.81 343 THR A CA 1
ATOM 2625 C C . THR A 1 343 ? -8.298 14.843 -3.315 1.00 84.81 343 THR A C 1
ATOM 2627 O O . THR A 1 343 ? -9.185 14.820 -4.165 1.00 84.81 343 THR A O 1
ATOM 2630 N N . LYS A 1 344 ? -7.428 13.845 -3.152 1.00 88.31 344 LYS A N 1
ATOM 2631 C CA . LYS A 1 344 ? -7.368 12.643 -3.981 1.00 88.31 344 LYS A CA 1
ATOM 2632 C C . LYS A 1 344 ? -6.861 11.448 -3.182 1.00 88.31 344 LYS A C 1
ATOM 2634 O O . LYS A 1 344 ? -6.294 11.586 -2.092 1.00 88.31 344 LYS A O 1
ATOM 2639 N N . TRP A 1 345 ? -7.059 10.271 -3.753 1.00 91.31 345 TRP A N 1
ATOM 2640 C CA . TRP A 1 345 ? -6.438 9.053 -3.269 1.00 91.31 345 TRP A CA 1
ATOM 2641 C C . TRP A 1 345 ? -5.028 8.919 -3.834 1.00 91.31 345 TRP A C 1
ATOM 2643 O O . TRP A 1 345 ? -4.747 9.316 -4.965 1.00 91.31 345 TRP A O 1
ATOM 2653 N N . ILE A 1 346 ? -4.123 8.388 -3.018 1.00 89.56 346 ILE A N 1
ATOM 2654 C CA . ILE A 1 346 ? -2.724 8.172 -3.377 1.00 89.56 346 ILE A CA 1
ATOM 2655 C C . ILE A 1 346 ? -2.248 6.832 -2.828 1.00 89.56 346 ILE A C 1
ATOM 2657 O O . ILE A 1 346 ? -2.568 6.463 -1.699 1.00 89.56 346 ILE A O 1
ATOM 2661 N N . TYR A 1 347 ? -1.410 6.122 -3.575 1.00 90.56 347 TYR A N 1
ATOM 2662 C CA . TYR A 1 347 ? -0.601 5.068 -2.972 1.00 90.56 347 TYR A CA 1
ATOM 2663 C C . TYR A 1 347 ? 0.509 5.706 -2.139 1.00 90.56 347 TYR A C 1
ATOM 2665 O O . TYR A 1 347 ? 1.140 6.681 -2.559 1.00 90.56 347 TYR A O 1
ATOM 2673 N N . THR A 1 348 ? 0.739 5.194 -0.937 1.00 87.56 348 THR A N 1
ATOM 2674 C CA . THR A 1 348 ? 1.685 5.787 0.016 1.00 87.56 348 THR A CA 1
ATOM 2675 C C . THR A 1 348 ? 2.265 4.729 0.949 1.00 87.56 348 THR A C 1
ATOM 2677 O O . THR A 1 348 ? 1.870 3.567 0.912 1.00 87.56 348 THR A O 1
ATOM 2680 N N . TYR A 1 349 ? 3.247 5.104 1.765 1.00 85.31 349 TYR A N 1
ATOM 2681 C CA . TYR A 1 349 ? 3.817 4.261 2.806 1.00 85.31 349 TYR A CA 1
ATOM 2682 C C . TYR A 1 349 ? 4.413 5.118 3.930 1.00 85.31 349 TYR A C 1
ATOM 2684 O O . TYR A 1 349 ? 4.753 6.284 3.733 1.00 85.31 349 TYR A O 1
ATOM 2692 N N . GLY A 1 350 ? 4.552 4.537 5.125 1.00 73.25 350 GLY A N 1
ATOM 2693 C CA . GLY A 1 350 ? 5.190 5.208 6.262 1.00 73.25 350 GLY A CA 1
ATOM 2694 C C . GLY A 1 350 ? 4.270 6.024 7.180 1.00 73.25 350 GLY A C 1
ATOM 2695 O O . GLY A 1 350 ? 4.777 6.739 8.048 1.00 73.25 350 GLY A O 1
ATOM 2696 N N . MET A 1 351 ? 2.939 5.929 7.034 1.00 68.62 351 MET A N 1
ATOM 2697 C CA . MET A 1 351 ? 1.976 6.691 7.858 1.00 68.62 351 MET A CA 1
ATOM 2698 C C . MET A 1 351 ? 1.834 6.180 9.306 1.00 68.62 351 MET A C 1
ATOM 2700 O O . MET A 1 351 ? 1.321 6.898 10.160 1.00 68.62 351 MET A O 1
ATOM 2704 N N . ASP A 1 352 ? 2.365 4.996 9.621 1.00 55.47 352 ASP A N 1
ATOM 2705 C CA . ASP A 1 352 ? 2.125 4.305 10.901 1.00 55.47 352 ASP A CA 1
ATOM 2706 C C . ASP A 1 352 ? 3.304 4.353 11.883 1.00 55.47 352 ASP A C 1
ATOM 2708 O O . ASP A 1 352 ? 3.398 3.538 12.799 1.00 55.47 352 ASP A O 1
ATOM 2712 N N . GLY A 1 353 ? 4.275 5.243 11.656 1.00 47.22 353 GLY A N 1
ATOM 2713 C CA . GLY A 1 353 ? 5.566 5.192 12.358 1.00 47.22 353 GLY A CA 1
ATOM 2714 C C . GLY A 1 353 ? 6.434 3.990 11.954 1.00 47.22 353 GLY A C 1
ATOM 2715 O O . GLY A 1 353 ? 7.534 3.816 12.474 1.00 47.22 353 GLY A O 1
ATOM 2716 N N . LEU A 1 354 ? 5.965 3.179 11.002 1.00 43.44 354 LEU A N 1
ATOM 2717 C CA . LEU A 1 354 ? 6.728 2.127 10.348 1.00 43.44 354 LEU A CA 1
ATOM 2718 C C . LEU A 1 354 ? 7.459 2.741 9.150 1.00 43.44 354 LEU A C 1
ATOM 2720 O O . LEU A 1 354 ? 6.866 2.923 8.095 1.00 43.44 354 LEU A O 1
ATOM 2724 N N . SER A 1 355 ? 8.751 3.042 9.283 1.00 50.81 355 SER A N 1
ATOM 2725 C CA . SER A 1 355 ? 9.618 3.472 8.165 1.00 50.81 355 SER A CA 1
ATOM 2726 C C . SER A 1 355 ? 9.935 2.347 7.163 1.00 50.81 355 SER A C 1
ATOM 2728 O O . SER A 1 355 ? 10.859 2.476 6.364 1.00 50.81 355 SER A O 1
ATOM 2730 N N . ALA A 1 356 ? 9.243 1.208 7.246 1.00 65.00 356 ALA A N 1
ATOM 2731 C CA . ALA A 1 356 ? 9.537 0.050 6.419 1.00 65.00 356 ALA A CA 1
ATOM 2732 C C . ALA A 1 356 ? 9.018 0.271 4.995 1.00 65.00 356 ALA A C 1
ATOM 2734 O O . ALA A 1 356 ? 7.864 0.652 4.793 1.00 65.00 356 ALA A O 1
ATOM 2735 N N . ILE A 1 357 ? 9.884 0.003 4.019 1.00 70.88 357 ILE A N 1
ATOM 2736 C CA . ILE A 1 357 ? 9.498 -0.146 2.616 1.00 70.88 357 ILE A CA 1
ATOM 2737 C C . ILE A 1 357 ? 8.421 -1.241 2.562 1.00 70.88 357 ILE A C 1
ATOM 2739 O O . ILE A 1 357 ? 8.635 -2.309 3.148 1.00 70.88 357 ILE A O 1
ATOM 2743 N N . PRO A 1 358 ? 7.263 -0.994 1.929 1.00 71.31 358 PRO A N 1
ATOM 2744 C CA . PRO A 1 358 ? 6.216 -1.999 1.853 1.00 71.31 358 PRO A CA 1
ATOM 2745 C C . PRO A 1 358 ? 6.746 -3.241 1.137 1.00 71.31 358 PRO A C 1
ATOM 2747 O O . PRO A 1 358 ? 7.446 -3.133 0.133 1.00 71.31 358 PRO A O 1
ATOM 2750 N N . GLN A 1 359 ? 6.385 -4.427 1.631 1.00 67.75 359 GLN A N 1
ATOM 2751 C CA . GLN A 1 359 ? 6.681 -5.676 0.917 1.00 67.75 359 GLN A CA 1
ATOM 2752 C C . GLN A 1 359 ? 5.930 -5.750 -0.427 1.00 67.75 359 GLN A C 1
ATOM 2754 O O . GLN A 1 359 ? 6.360 -6.456 -1.333 1.00 67.75 359 GLN A O 1
ATOM 2759 N N . GLY A 1 360 ? 4.856 -4.961 -0.578 1.00 70.94 360 GLY A N 1
ATOM 2760 C CA . GLY A 1 360 ? 4.024 -4.916 -1.775 1.00 70.94 360 GLY A CA 1
ATOM 2761 C C . GLY A 1 360 ? 3.122 -6.148 -1.913 1.00 70.94 360 GLY A C 1
ATOM 2762 O O . GLY A 1 360 ? 2.972 -6.913 -0.957 1.00 70.94 360 GLY A O 1
ATOM 2763 N N . PRO A 1 361 ? 2.487 -6.328 -3.081 1.00 79.00 361 PRO A N 1
ATOM 2764 C CA . PRO A 1 361 ? 1.712 -7.528 -3.373 1.00 79.00 361 PRO A CA 1
ATOM 2765 C C . PRO A 1 361 ? 2.612 -8.770 -3.455 1.00 79.00 361 PRO A C 1
ATOM 2767 O O . PRO A 1 361 ? 3.753 -8.701 -3.919 1.00 79.00 361 PRO A O 1
ATOM 2770 N N . GLU A 1 362 ? 2.061 -9.915 -3.047 1.00 84.19 362 GLU A N 1
ATOM 2771 C CA . GLU A 1 362 ? 2.663 -11.237 -3.231 1.00 84.19 362 GLU A CA 1
ATOM 2772 C C . GLU A 1 362 ? 1.795 -12.061 -4.186 1.00 84.19 362 GLU A C 1
ATOM 2774 O O . GLU A 1 362 ? 0.582 -12.175 -3.993 1.00 84.19 362 GLU A O 1
ATOM 2779 N N . PHE A 1 363 ? 2.416 -12.667 -5.197 1.00 84.25 363 PHE A N 1
ATOM 2780 C CA . PHE A 1 363 ? 1.745 -13.585 -6.116 1.00 84.25 363 PHE A CA 1
ATOM 2781 C C . PHE A 1 363 ? 2.332 -14.982 -5.999 1.00 84.25 363 PHE A C 1
ATOM 2783 O O . PHE A 1 363 ? 3.548 -15.141 -6.025 1.00 84.25 363 PHE A O 1
ATOM 2790 N N . THR A 1 364 ? 1.471 -16.000 -5.926 1.00 87.25 364 THR A N 1
ATOM 2791 C CA . THR A 1 364 ? 1.889 -17.406 -5.938 1.00 87.25 364 THR A CA 1
ATOM 2792 C C . THR A 1 364 ? 1.264 -18.140 -7.119 1.00 87.25 364 THR A C 1
ATOM 2794 O O . THR A 1 364 ? 0.044 -18.151 -7.281 1.00 87.25 364 THR A O 1
ATOM 2797 N N . TYR A 1 365 ? 2.109 -18.778 -7.927 1.00 89.25 365 TYR A N 1
ATOM 2798 C CA . TYR A 1 365 ? 1.733 -19.520 -9.125 1.00 89.25 365 TYR A CA 1
ATOM 2799 C C . TYR A 1 365 ? 2.044 -21.009 -8.984 1.00 89.25 365 TYR A C 1
ATOM 2801 O O . TYR A 1 365 ? 3.040 -21.406 -8.373 1.00 89.25 365 TYR A O 1
ATOM 2809 N N . SER A 1 366 ? 1.185 -21.837 -9.581 1.00 91.62 366 SER A N 1
ATOM 2810 C CA . SER A 1 366 ? 1.344 -23.294 -9.593 1.00 91.62 366 SER A CA 1
ATOM 2811 C C . SER A 1 366 ? 2.320 -23.747 -10.681 1.00 91.62 366 SER A C 1
ATOM 2813 O O . SER A 1 366 ? 2.414 -23.128 -11.740 1.00 91.62 366 SER A O 1
ATOM 2815 N N . ALA A 1 367 ? 3.014 -24.855 -10.421 1.00 92.94 367 ALA A N 1
ATOM 2816 C CA . ALA A 1 367 ? 3.960 -25.476 -11.344 1.00 92.94 367 ALA A CA 1
ATOM 2817 C C . ALA A 1 367 ? 3.383 -25.728 -12.748 1.00 92.94 367 ALA A C 1
ATOM 2819 O O . ALA A 1 367 ? 2.211 -26.081 -12.898 1.00 92.94 367 ALA A O 1
ATOM 2820 N N . GLY A 1 368 ? 4.224 -25.573 -13.774 1.00 90.06 368 GLY A N 1
ATOM 2821 C CA . GLY A 1 368 ? 3.888 -25.857 -15.172 1.00 90.06 368 GLY A CA 1
ATOM 2822 C C . GLY A 1 368 ? 3.039 -24.791 -15.873 1.00 90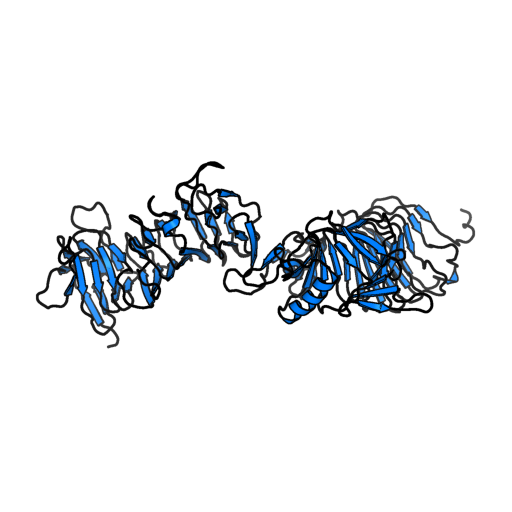.06 368 GLY A C 1
ATOM 2823 O O . GLY A 1 368 ? 2.795 -24.906 -17.073 1.00 90.06 368 GLY A O 1
ATOM 2824 N N . MET A 1 369 ? 2.600 -23.743 -15.168 1.00 91.81 369 MET A N 1
ATOM 2825 C CA . MET A 1 369 ? 1.933 -22.597 -15.791 1.00 91.81 369 MET A CA 1
ATOM 2826 C C . MET A 1 369 ? 2.937 -21.760 -16.592 1.00 91.81 369 MET A C 1
ATOM 2828 O O . MET A 1 369 ? 4.043 -21.513 -16.125 1.00 91.81 369 MET A O 1
ATOM 2832 N N . THR A 1 370 ? 2.549 -21.262 -17.763 1.00 90.25 370 THR A N 1
ATOM 2833 C CA . THR A 1 370 ? 3.275 -20.172 -18.432 1.00 90.25 370 THR A CA 1
ATOM 2834 C C . THR A 1 370 ? 2.584 -18.862 -18.092 1.00 90.25 370 THR A C 1
ATOM 2836 O O . THR A 1 370 ? 1.384 -18.723 -18.326 1.00 90.25 370 THR A O 1
ATOM 2839 N N . ILE A 1 371 ? 3.329 -17.919 -17.521 1.00 90.44 371 ILE A N 1
ATOM 2840 C CA . ILE A 1 371 ? 2.806 -16.623 -17.085 1.00 90.44 371 ILE A CA 1
ATOM 2841 C C . ILE A 1 371 ? 3.625 -15.491 -17.695 1.00 90.44 371 ILE A C 1
ATOM 2843 O O . ILE A 1 371 ? 4.837 -15.618 -17.877 1.00 90.44 371 ILE A O 1
ATOM 2847 N N . THR A 1 372 ? 2.955 -14.379 -17.975 1.00 90.19 372 THR A N 1
ATOM 2848 C CA . THR A 1 372 ? 3.602 -13.091 -18.234 1.00 90.19 372 THR A CA 1
ATOM 2849 C C . THR A 1 372 ? 3.642 -12.319 -16.923 1.00 90.19 372 THR A C 1
ATOM 2851 O O . THR A 1 372 ? 2.632 -12.262 -16.217 1.00 90.19 372 THR A O 1
ATOM 2854 N N . MET A 1 373 ? 4.796 -11.747 -16.585 1.00 90.00 373 MET A N 1
ATOM 2855 C CA . MET A 1 373 ? 4.963 -10.967 -15.362 1.00 90.00 373 MET A CA 1
ATOM 2856 C C . MET A 1 373 ? 3.948 -9.817 -15.294 1.00 90.00 373 MET A C 1
ATOM 2858 O O . MET A 1 373 ? 3.849 -9.054 -16.260 1.00 90.00 373 MET A O 1
ATOM 2862 N N . PRO A 1 374 ? 3.210 -9.663 -14.176 1.00 83.12 374 PRO A N 1
ATOM 2863 C CA . PRO A 1 374 ? 2.233 -8.590 -14.026 1.00 83.12 374 PRO A CA 1
ATOM 2864 C C . PRO A 1 374 ? 2.864 -7.202 -14.181 1.00 83.12 374 PRO A C 1
ATOM 2866 O O . PRO A 1 374 ? 3.967 -6.957 -13.686 1.00 83.12 374 PRO A O 1
ATOM 2869 N N . ALA A 1 375 ? 2.133 -6.290 -14.822 1.00 82.00 375 ALA A N 1
ATOM 2870 C CA . ALA A 1 375 ? 2.548 -4.905 -15.015 1.00 82.00 375 ALA A CA 1
ATOM 2871 C C . ALA A 1 375 ? 2.140 -4.032 -13.826 1.00 82.00 375 ALA A C 1
ATOM 2873 O O . ALA A 1 375 ? 0.959 -3.937 -13.497 1.00 82.00 375 ALA A O 1
ATOM 2874 N N . TYR A 1 376 ? 3.130 -3.417 -13.179 1.00 85.12 376 TYR A N 1
ATOM 2875 C CA . TYR A 1 376 ? 2.959 -2.540 -12.010 1.00 85.12 376 TYR A CA 1
ATOM 2876 C C . TYR A 1 376 ? 3.760 -1.234 -12.156 1.00 85.12 376 TYR A C 1
ATOM 2878 O O . TYR A 1 376 ? 3.786 -0.418 -11.234 1.00 85.12 376 TYR A O 1
ATOM 2886 N N . SER A 1 377 ? 4.400 -1.006 -13.311 1.00 79.06 377 SER A N 1
ATOM 2887 C CA . SER A 1 377 ? 5.298 0.131 -13.558 1.00 79.06 377 SER A CA 1
ATOM 2888 C C . SER A 1 377 ? 4.656 1.523 -13.445 1.00 79.06 377 SER A C 1
ATOM 2890 O O . SER A 1 377 ? 5.386 2.507 -13.346 1.00 79.06 377 SER A O 1
ATOM 2892 N N . ASP A 1 378 ? 3.324 1.621 -13.420 1.00 79.88 378 ASP A N 1
ATOM 2893 C CA . ASP A 1 378 ? 2.588 2.880 -13.220 1.00 79.88 378 ASP A CA 1
ATOM 2894 C C . ASP A 1 378 ? 2.367 3.259 -11.751 1.00 79.88 378 ASP A C 1
ATOM 2896 O O . ASP A 1 378 ? 1.973 4.388 -11.449 1.00 79.88 378 ASP A O 1
ATOM 2900 N N . ILE A 1 379 ? 2.625 2.346 -10.813 1.00 86.69 379 ILE A N 1
ATOM 2901 C CA . ILE A 1 379 ? 2.372 2.602 -9.396 1.00 86.69 379 ILE A CA 1
ATOM 2902 C C . ILE A 1 379 ? 3.538 3.373 -8.780 1.00 86.69 379 ILE A C 1
ATOM 2904 O O . ILE A 1 379 ? 4.680 2.905 -8.728 1.00 86.69 379 ILE A O 1
ATOM 2908 N N . VAL A 1 380 ? 3.206 4.550 -8.248 1.00 88.81 380 VAL A N 1
ATOM 2909 C CA . VAL A 1 380 ? 4.102 5.413 -7.475 1.00 88.81 380 VAL A CA 1
ATOM 2910 C C . VAL A 1 380 ? 3.614 5.473 -6.034 1.00 88.81 380 VAL A C 1
ATOM 2912 O O . VAL A 1 380 ? 2.484 5.883 -5.772 1.00 88.81 380 VAL A O 1
ATOM 2915 N N . LEU A 1 381 ? 4.476 5.097 -5.095 1.00 89.56 381 LEU A N 1
ATOM 2916 C CA . LEU A 1 381 ? 4.223 5.207 -3.665 1.00 89.56 381 LEU A CA 1
ATOM 2917 C C . LEU A 1 381 ? 4.777 6.533 -3.154 1.00 89.56 381 LEU A C 1
ATOM 2919 O O . LEU A 1 381 ? 5.983 6.770 -3.200 1.00 89.56 381 LEU A O 1
ATOM 2923 N N . ASN A 1 382 ? 3.899 7.376 -2.628 1.00 87.81 382 ASN A N 1
ATOM 2924 C CA . ASN A 1 382 ? 4.276 8.652 -2.037 1.00 87.81 382 ASN A CA 1
ATOM 2925 C C . ASN A 1 382 ? 4.856 8.416 -0.640 1.00 87.81 382 ASN A C 1
ATOM 2927 O O . ASN A 1 382 ? 4.172 7.874 0.240 1.00 87.81 382 ASN A O 1
ATOM 2931 N N . GLY A 1 383 ? 6.105 8.824 -0.432 1.00 84.31 383 GLY A N 1
ATOM 2932 C CA . GLY A 1 383 ? 6.759 8.722 0.867 1.00 84.31 383 GLY A CA 1
ATOM 2933 C C . GLY A 1 383 ? 6.255 9.795 1.827 1.00 84.31 383 GLY A C 1
ATOM 2934 O O . GLY A 1 383 ? 6.289 10.986 1.521 1.00 84.31 383 GLY A O 1
ATOM 2935 N N . VAL A 1 384 ? 5.802 9.399 3.020 1.00 77.69 384 VAL A N 1
ATOM 2936 C CA . VAL A 1 384 ? 5.486 10.353 4.100 1.00 77.69 384 VAL A CA 1
ATOM 2937 C C . VAL A 1 384 ? 6.591 10.391 5.155 1.00 77.69 384 VAL A C 1
ATOM 2939 O O . VAL A 1 384 ? 7.451 9.514 5.200 1.00 77.69 384 VAL A O 1
ATOM 2942 N N . ASN A 1 385 ? 6.572 11.394 6.041 1.00 75.75 385 ASN A N 1
ATOM 2943 C CA . ASN A 1 385 ? 7.518 11.516 7.162 1.00 75.75 385 ASN A CA 1
ATOM 2944 C C . ASN A 1 385 ? 9.002 11.537 6.734 1.00 75.75 385 ASN A C 1
ATOM 2946 O O . ASN A 1 385 ? 9.852 10.943 7.394 1.00 75.75 385 ASN A O 1
ATOM 2950 N N . ASN A 1 386 ? 9.314 12.256 5.648 1.00 77.94 386 ASN A N 1
ATOM 2951 C CA . ASN A 1 386 ? 10.648 12.364 5.032 1.00 77.94 386 ASN A CA 1
ATOM 2952 C C . ASN A 1 386 ? 11.182 11.075 4.382 1.00 77.94 386 ASN A C 1
ATOM 2954 O O . ASN A 1 386 ? 12.377 10.991 4.094 1.00 77.94 386 ASN A O 1
ATOM 2958 N N . ASN A 1 387 ? 10.325 10.084 4.139 1.00 82.25 387 ASN A N 1
ATOM 2959 C CA . ASN A 1 387 ? 10.679 8.961 3.279 1.00 82.25 387 ASN A CA 1
ATOM 2960 C C . ASN A 1 387 ? 10.682 9.398 1.799 1.00 82.25 387 ASN A C 1
ATOM 2962 O O . ASN A 1 387 ? 9.893 10.273 1.437 1.00 82.25 387 ASN A O 1
ATOM 2966 N N . PRO A 1 388 ? 11.564 8.835 0.950 1.00 87.00 388 PRO A N 1
ATOM 2967 C CA . PRO A 1 388 ? 11.556 9.119 -0.484 1.00 87.00 388 PRO A CA 1
ATOM 2968 C C . PRO A 1 388 ? 10.295 8.560 -1.154 1.00 87.00 388 PRO A C 1
ATOM 2970 O O . PRO A 1 388 ? 9.659 7.654 -0.630 1.00 87.00 388 PRO A O 1
ATOM 2973 N N . ASP A 1 389 ? 9.953 9.044 -2.342 1.00 90.38 389 ASP A N 1
ATOM 2974 C CA . ASP A 1 389 ? 8.951 8.353 -3.159 1.00 90.38 389 ASP A CA 1
ATOM 2975 C C . ASP A 1 389 ? 9.524 7.025 -3.679 1.00 90.38 389 ASP A C 1
ATOM 2977 O O . ASP A 1 389 ? 10.746 6.866 -3.809 1.00 90.38 389 ASP A O 1
ATOM 2981 N N . MET A 1 390 ? 8.649 6.068 -3.994 1.00 90.38 390 MET A N 1
ATOM 2982 C CA . MET A 1 390 ? 9.040 4.778 -4.564 1.00 90.38 390 MET A CA 1
ATOM 2983 C C . MET A 1 390 ? 8.254 4.438 -5.830 1.00 90.38 390 MET A C 1
ATOM 2985 O O . MET A 1 390 ? 7.097 4.821 -5.963 1.00 90.38 390 MET A O 1
ATOM 2989 N N . VAL A 1 391 ? 8.858 3.679 -6.744 1.00 91.38 391 VAL A N 1
ATOM 2990 C CA . VAL A 1 391 ? 8.170 3.086 -7.907 1.00 91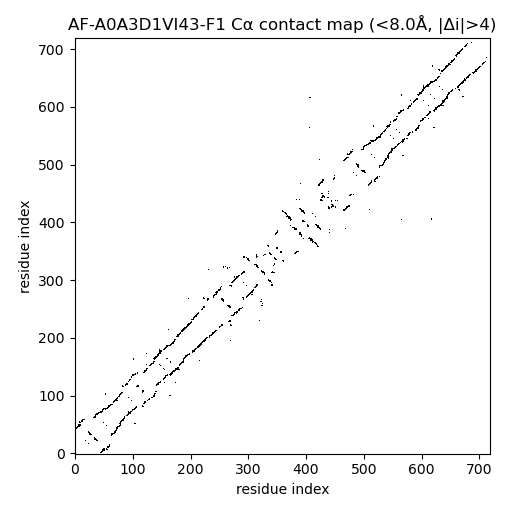.38 391 VAL A CA 1
ATOM 2991 C C . VAL A 1 391 ? 8.458 1.599 -8.015 1.00 91.38 391 VAL A C 1
ATOM 2993 O O . VAL A 1 391 ? 9.501 1.130 -7.551 1.00 91.38 391 VAL A O 1
ATOM 2996 N N . PHE A 1 392 ? 7.544 0.860 -8.638 1.00 90.88 392 PHE A N 1
ATOM 2997 C CA . PHE A 1 392 ? 7.770 -0.544 -8.960 1.00 90.88 392 PHE A CA 1
ATOM 2998 C C . PHE A 1 392 ? 8.980 -0.698 -9.895 1.00 90.88 392 PHE A C 1
ATOM 3000 O O . PHE A 1 392 ? 9.098 0.005 -10.900 1.00 90.88 392 PHE A O 1
ATOM 3007 N N . PHE A 1 393 ? 9.884 -1.615 -9.554 1.00 91.69 393 PHE A N 1
ATOM 3008 C CA . PHE A 1 393 ? 11.095 -1.903 -10.321 1.00 91.69 393 PHE A CA 1
ATOM 3009 C C . PHE A 1 393 ? 11.014 -3.253 -11.040 1.00 91.69 393 PHE A C 1
ATOM 3011 O O . PHE A 1 393 ? 11.243 -3.328 -12.246 1.00 91.69 393 PHE A O 1
ATOM 3018 N N . ALA A 1 394 ? 10.723 -4.316 -10.290 1.00 92.12 394 ALA A N 1
ATOM 3019 C CA . ALA A 1 394 ? 10.667 -5.692 -10.772 1.00 92.12 394 ALA A CA 1
ATOM 3020 C C . ALA A 1 394 ? 9.930 -6.579 -9.759 1.00 92.12 394 ALA A C 1
ATOM 3022 O O . ALA A 1 394 ? 9.676 -6.173 -8.624 1.00 92.12 394 ALA A O 1
ATOM 3023 N N . TRP A 1 395 ? 9.648 -7.813 -10.154 1.00 92.06 395 TRP A N 1
ATOM 3024 C CA . TRP A 1 395 ? 9.310 -8.901 -9.247 1.00 92.06 395 TRP A CA 1
ATOM 3025 C C . TRP A 1 395 ? 10.584 -9.597 -8.773 1.00 92.06 395 TRP A C 1
ATOM 3027 O O . TRP A 1 395 ? 11.553 -9.696 -9.523 1.00 92.06 395 TRP A O 1
ATOM 3037 N N . MET A 1 396 ? 10.592 -10.092 -7.542 1.00 91.81 396 MET A N 1
ATOM 3038 C CA . MET A 1 396 ? 11.674 -10.913 -7.003 1.00 91.81 396 MET A CA 1
ATOM 3039 C C . MET A 1 396 ? 11.106 -12.228 -6.490 1.00 91.81 396 MET A C 1
ATOM 3041 O O . MET A 1 396 ? 10.095 -12.239 -5.788 1.00 91.81 396 MET A O 1
ATOM 3045 N N . ASP A 1 397 ? 11.749 -13.337 -6.841 1.00 91.44 397 ASP A N 1
ATOM 3046 C CA . ASP A 1 397 ? 11.408 -14.632 -6.263 1.00 91.44 397 ASP A CA 1
ATOM 3047 C C . ASP A 1 397 ? 12.123 -14.890 -4.927 1.00 91.44 397 ASP A C 1
ATOM 3049 O O . ASP A 1 397 ? 12.958 -14.114 -4.459 1.00 91.44 397 ASP A O 1
ATOM 3053 N N . ARG A 1 398 ? 11.798 -16.013 -4.281 1.00 86.38 398 ARG A N 1
ATOM 3054 C CA . ARG A 1 398 ? 12.386 -16.382 -2.982 1.00 86.38 398 ARG A CA 1
ATOM 3055 C C . ARG A 1 398 ? 13.895 -16.646 -3.033 1.00 86.38 398 ARG A C 1
ATOM 3057 O O . ARG A 1 398 ? 14.524 -16.654 -1.977 1.00 86.38 398 ARG A O 1
ATOM 3064 N N . GLU A 1 399 ? 14.463 -16.873 -4.215 1.00 87.75 399 GLU A N 1
ATOM 3065 C CA . GLU A 1 399 ? 15.902 -17.073 -4.419 1.00 87.75 399 GLU A CA 1
ATOM 3066 C C . GLU A 1 399 ? 16.636 -15.748 -4.686 1.00 87.75 399 GLU A C 1
ATOM 3068 O O . GLU A 1 399 ? 17.867 -15.711 -4.707 1.00 87.75 399 GLU A O 1
ATOM 3073 N N . GLY A 1 400 ? 15.895 -14.643 -4.816 1.00 88.12 400 GLY A N 1
ATOM 3074 C CA . GLY A 1 400 ? 16.434 -13.310 -5.054 1.00 88.12 400 GLY A CA 1
ATOM 3075 C C . GLY A 1 400 ? 16.638 -12.982 -6.532 1.00 88.12 400 GLY A C 1
ATOM 3076 O O . GLY A 1 400 ? 17.332 -12.010 -6.839 1.00 88.12 400 GLY A O 1
ATOM 3077 N N . VAL A 1 401 ? 16.064 -13.765 -7.451 1.00 89.31 401 VAL A N 1
ATOM 3078 C CA . VAL A 1 401 ? 16.151 -13.505 -8.892 1.00 89.31 401 VAL A CA 1
ATOM 3079 C C . VAL A 1 401 ? 15.097 -12.476 -9.288 1.00 89.31 401 VAL A C 1
ATOM 3081 O O . VAL A 1 401 ? 13.932 -12.572 -8.896 1.00 89.31 401 VAL A O 1
ATOM 3084 N N . TYR A 1 402 ? 15.518 -11.479 -10.069 1.00 91.56 402 TYR A N 1
ATOM 3085 C CA . TYR A 1 402 ? 14.622 -10.464 -10.611 1.00 91.56 402 TYR A CA 1
ATOM 3086 C C . TYR A 1 402 ? 13.904 -10.970 -11.864 1.00 91.56 402 TYR A C 1
ATOM 3088 O O . TYR A 1 402 ? 14.539 -11.476 -12.788 1.00 91.56 402 TYR A O 1
ATOM 3096 N N . HIS A 1 403 ? 12.595 -10.741 -11.909 1.00 91.44 403 HIS A N 1
ATOM 3097 C CA . HIS A 1 403 ? 11.729 -10.955 -13.064 1.00 91.44 403 HIS A CA 1
ATOM 3098 C C . HIS A 1 403 ? 11.080 -9.620 -13.422 1.00 91.44 403 HIS A C 1
ATOM 3100 O O . HIS A 1 403 ? 10.460 -8.967 -12.580 1.00 91.44 403 HIS A O 1
ATOM 3106 N N . TYR A 1 404 ? 11.256 -9.169 -14.655 1.00 90.50 404 TYR A N 1
ATOM 3107 C CA . TYR A 1 404 ? 10.834 -7.836 -15.076 1.00 90.50 404 TYR A CA 1
ATOM 3108 C C . TYR A 1 404 ? 9.432 -7.865 -15.674 1.00 90.50 404 TYR A C 1
ATOM 3110 O O . TYR A 1 404 ? 8.963 -8.902 -16.136 1.00 90.50 404 TYR A O 1
ATOM 3118 N N . GLU A 1 405 ? 8.755 -6.717 -15.677 1.00 88.38 405 GLU A N 1
ATOM 3119 C CA . GLU A 1 405 ? 7.504 -6.556 -16.424 1.00 88.38 405 GLU A CA 1
ATOM 3120 C C . GLU A 1 405 ? 7.677 -7.053 -17.871 1.00 88.38 405 GLU A C 1
ATOM 3122 O O . GLU A 1 405 ? 8.748 -6.889 -18.456 1.00 88.38 405 GLU A O 1
ATOM 3127 N N . ASP A 1 406 ? 6.637 -7.687 -18.417 1.00 88.62 406 ASP A N 1
ATOM 3128 C CA . ASP A 1 406 ? 6.622 -8.363 -19.723 1.00 88.62 406 ASP A CA 1
ATOM 3129 C C . ASP A 1 406 ? 7.427 -9.673 -19.839 1.00 88.62 406 ASP A C 1
ATOM 3131 O O . ASP A 1 406 ? 7.247 -10.380 -20.836 1.00 88.62 406 ASP A O 1
ATOM 3135 N N . ASP A 1 407 ? 8.255 -10.058 -18.858 1.00 90.31 407 ASP A N 1
ATOM 3136 C CA . ASP A 1 407 ? 8.944 -11.354 -18.904 1.00 90.31 407 ASP A CA 1
ATOM 3137 C C . ASP A 1 407 ? 7.926 -12.506 -18.979 1.00 90.31 407 ASP A C 1
ATOM 3139 O O . ASP A 1 407 ? 6.939 -12.543 -18.242 1.00 90.31 407 ASP A O 1
ATOM 3143 N N . VAL A 1 408 ? 8.187 -13.476 -19.859 1.00 88.81 408 VAL A N 1
ATOM 3144 C CA . VAL A 1 408 ? 7.399 -14.711 -19.963 1.00 88.81 408 VAL A CA 1
ATOM 3145 C C . VAL A 1 408 ? 8.201 -15.849 -19.370 1.00 88.81 408 VAL A C 1
ATOM 3147 O O . VAL A 1 408 ? 9.284 -16.173 -19.861 1.00 88.81 408 VAL A O 1
ATOM 3150 N N . ILE A 1 409 ? 7.649 -16.486 -18.343 1.00 89.31 409 ILE A N 1
ATOM 3151 C CA . ILE A 1 409 ? 8.302 -17.601 -17.667 1.00 89.31 409 ILE A CA 1
ATOM 3152 C C . ILE A 1 409 ? 7.388 -18.819 -17.625 1.00 89.31 409 ILE A C 1
ATOM 3154 O O . ILE A 1 409 ? 6.162 -18.712 -17.563 1.00 89.31 409 ILE A O 1
ATOM 3158 N N . THR A 1 410 ? 8.005 -19.995 -17.630 1.00 90.56 410 THR A N 1
ATOM 3159 C CA . THR A 1 410 ? 7.320 -21.238 -17.269 1.00 90.56 410 THR A CA 1
ATOM 3160 C C . THR A 1 410 ? 7.619 -21.522 -15.807 1.00 90.56 410 THR A C 1
ATOM 3162 O O . THR A 1 410 ? 8.783 -21.618 -15.423 1.00 90.56 410 THR A O 1
ATOM 3165 N N . VAL A 1 411 ? 6.571 -21.606 -14.994 1.00 91.06 411 VAL A N 1
ATOM 3166 C CA . VAL A 1 411 ? 6.660 -21.780 -13.546 1.00 91.06 411 VAL A CA 1
ATOM 3167 C C . VAL A 1 411 ? 7.292 -23.143 -13.240 1.00 91.06 411 VAL A C 1
ATOM 3169 O O . VAL A 1 411 ? 6.796 -24.159 -13.742 1.00 91.06 411 VAL A O 1
ATOM 3172 N N . PRO A 1 412 ? 8.365 -23.190 -12.429 1.00 89.31 412 PRO A N 1
ATOM 3173 C CA . PRO A 1 412 ? 9.082 -24.427 -12.137 1.00 89.31 412 PRO A CA 1
ATOM 3174 C C . PRO A 1 412 ? 8.237 -25.398 -11.301 1.00 89.31 412 PRO A C 1
ATOM 3176 O O . PRO A 1 412 ? 7.242 -25.013 -10.687 1.00 89.31 412 PRO A O 1
ATOM 3179 N N . ASP A 1 413 ? 8.669 -26.660 -11.224 1.00 86.69 413 ASP A N 1
ATOM 3180 C CA . ASP A 1 413 ? 7.957 -27.746 -10.523 1.00 86.69 413 ASP A CA 1
ATOM 3181 C C . ASP A 1 413 ? 7.673 -27.459 -9.034 1.00 86.69 413 ASP A C 1
ATOM 3183 O O . ASP A 1 413 ? 6.732 -28.004 -8.460 1.00 86.69 413 ASP A O 1
ATOM 3187 N N . GLY A 1 414 ? 8.457 -26.577 -8.404 1.00 84.00 414 GLY A N 1
ATOM 3188 C CA . GLY A 1 414 ? 8.257 -26.122 -7.022 1.00 84.00 414 GLY A CA 1
ATOM 3189 C C . GLY A 1 414 ? 7.212 -25.013 -6.841 1.00 84.00 414 GLY A C 1
ATOM 3190 O O . GLY A 1 414 ? 6.979 -24.589 -5.710 1.00 84.00 414 GLY A O 1
ATOM 3191 N N . GLY A 1 415 ? 6.588 -24.537 -7.924 1.00 90.06 415 GLY A N 1
ATOM 3192 C CA . GLY A 1 415 ? 5.799 -23.306 -7.928 1.00 90.06 415 GLY A CA 1
ATOM 3193 C C . GLY A 1 415 ? 6.680 -22.054 -7.897 1.00 90.06 415 GLY A C 1
ATOM 3194 O O . GLY A 1 415 ? 7.907 -22.132 -7.854 1.00 90.06 415 GLY A O 1
ATOM 3195 N N . LEU A 1 416 ? 6.049 -20.882 -7.927 1.00 90.94 416 LEU A N 1
ATOM 3196 C CA . LEU A 1 416 ? 6.749 -19.600 -7.876 1.00 90.94 416 LEU A CA 1
ATOM 3197 C C . LEU A 1 416 ? 5.995 -18.617 -6.991 1.00 90.94 416 LEU A C 1
ATOM 3199 O O . LEU A 1 416 ? 4.806 -18.393 -7.205 1.00 90.94 416 LEU A O 1
ATOM 3203 N N . THR A 1 417 ? 6.704 -18.001 -6.049 1.00 90.19 417 THR A N 1
ATOM 3204 C CA . THR A 1 417 ? 6.200 -16.873 -5.262 1.00 90.19 417 THR A CA 1
ATOM 3205 C C . THR A 1 417 ? 7.014 -15.635 -5.602 1.00 90.19 417 THR A C 1
ATOM 3207 O O . THR A 1 417 ? 8.241 -15.692 -5.540 1.00 90.19 417 THR A O 1
ATOM 3210 N N . LEU A 1 418 ? 6.331 -14.542 -5.935 1.00 90.12 418 LEU A N 1
ATOM 3211 C CA . LEU A 1 418 ? 6.921 -13.268 -6.329 1.00 90.12 418 LEU A CA 1
ATOM 3212 C C . LEU A 1 418 ? 6.510 -12.160 -5.366 1.00 90.12 418 LEU A C 1
ATOM 3214 O O . LEU A 1 418 ? 5.331 -12.046 -5.035 1.00 90.12 418 LEU A O 1
ATOM 3218 N N . THR A 1 419 ? 7.466 -11.315 -4.997 1.00 89.31 419 THR A N 1
ATOM 3219 C CA . THR A 1 419 ? 7.247 -10.082 -4.234 1.00 89.31 419 THR A CA 1
ATOM 3220 C C . THR A 1 419 ? 7.662 -8.866 -5.054 1.00 89.31 419 THR A C 1
ATOM 3222 O O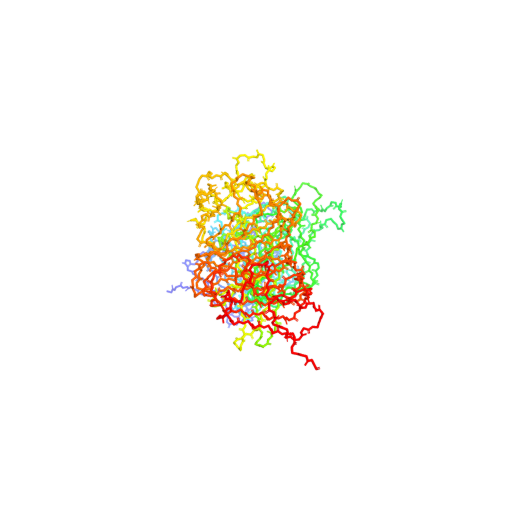 . THR A 1 419 ? 8.551 -8.943 -5.908 1.00 89.31 419 THR A O 1
ATOM 3225 N N . ALA A 1 420 ? 6.993 -7.736 -4.837 1.00 89.25 420 ALA A N 1
ATOM 3226 C CA . ALA A 1 420 ? 7.316 -6.502 -5.542 1.00 89.25 420 ALA A CA 1
ATOM 3227 C C . ALA A 1 420 ? 8.605 -5.869 -4.997 1.00 89.25 420 ALA A C 1
ATOM 3229 O O . ALA A 1 420 ? 8.794 -5.732 -3.788 1.00 89.25 420 ALA A O 1
ATOM 3230 N N . VAL A 1 421 ? 9.470 -5.417 -5.902 1.00 90.06 421 VAL A N 1
ATOM 3231 C CA . VAL A 1 421 ? 10.680 -4.660 -5.577 1.00 90.06 421 VAL A CA 1
ATOM 3232 C C . VAL A 1 421 ? 10.431 -3.192 -5.872 1.00 90.06 421 VAL A C 1
ATOM 3234 O O . VAL A 1 421 ? 10.057 -2.826 -6.987 1.00 90.06 421 VAL A O 1
ATOM 3237 N N . TRP A 1 422 ? 10.684 -2.345 -4.878 1.00 90.25 422 TRP A N 1
ATOM 3238 C CA . TRP A 1 422 ? 10.471 -0.905 -4.963 1.00 90.25 422 TRP A CA 1
ATOM 3239 C C . TRP A 1 422 ? 11.802 -0.160 -5.094 1.00 90.25 422 TRP A C 1
ATOM 3241 O O . TRP A 1 422 ? 12.721 -0.345 -4.292 1.00 90.25 422 TRP A O 1
ATOM 3251 N N . ALA A 1 423 ? 11.902 0.710 -6.096 1.00 92.12 423 ALA A N 1
ATOM 3252 C CA . ALA A 1 423 ? 13.037 1.602 -6.293 1.00 92.12 423 ALA A CA 1
ATOM 3253 C C . ALA A 1 423 ? 12.784 2.954 -5.622 1.00 92.12 423 ALA A C 1
ATOM 3255 O O . ALA A 1 423 ? 11.708 3.523 -5.794 1.00 92.12 423 ALA A O 1
ATOM 3256 N N . ALA A 1 424 ? 13.778 3.498 -4.911 1.00 93.12 424 ALA A N 1
ATOM 3257 C CA . ALA A 1 424 ? 13.713 4.886 -4.447 1.00 93.12 424 ALA A CA 1
ATOM 3258 C C . ALA A 1 424 ? 13.764 5.846 -5.636 1.00 93.12 424 ALA A C 1
ATOM 3260 O O . ALA A 1 424 ? 14.530 5.623 -6.573 1.00 93.12 424 ALA A O 1
ATOM 3261 N N . VAL A 1 425 ? 12.987 6.923 -5.581 1.00 93.88 425 VAL A N 1
ATOM 3262 C CA . VAL A 1 425 ? 12.783 7.830 -6.713 1.00 93.88 425 VAL A CA 1
ATOM 3263 C C . VAL A 1 425 ? 13.457 9.173 -6.474 1.00 93.88 425 VAL A C 1
ATOM 3265 O O . VAL A 1 425 ? 13.364 9.747 -5.392 1.00 93.88 425 VAL A O 1
ATOM 3268 N N . MET A 1 426 ? 14.081 9.702 -7.526 1.00 95.19 426 MET A N 1
ATOM 3269 C CA . MET A 1 426 ? 14.324 11.135 -7.674 1.00 95.19 426 MET A CA 1
ATOM 3270 C C . MET A 1 426 ? 13.447 11.673 -8.801 1.00 95.19 426 MET A C 1
ATOM 3272 O O . MET A 1 426 ? 13.601 11.279 -9.961 1.00 95.19 426 MET A O 1
ATOM 3276 N N . ASN A 1 427 ? 12.520 12.562 -8.449 1.00 95.06 427 ASN A N 1
ATOM 3277 C CA . ASN A 1 427 ? 11.655 13.239 -9.407 1.00 95.06 427 ASN A CA 1
ATOM 3278 C C . ASN A 1 427 ? 12.391 14.428 -10.032 1.00 95.06 427 ASN A C 1
ATOM 3280 O O . ASN A 1 427 ? 13.102 15.164 -9.340 1.00 95.06 427 ASN A O 1
ATOM 3284 N N . ILE A 1 428 ? 12.215 14.604 -11.341 1.00 96.12 428 ILE A N 1
ATOM 3285 C CA . ILE A 1 428 ? 12.880 15.641 -12.130 1.00 96.12 428 ILE A CA 1
ATOM 3286 C C . ILE A 1 428 ? 11.830 16.424 -12.916 1.00 96.12 428 ILE A C 1
ATOM 3288 O O . ILE A 1 428 ? 11.135 15.861 -13.765 1.00 96.12 428 ILE A O 1
ATOM 3292 N N . ASP A 1 429 ? 11.742 17.721 -12.648 1.00 95.50 429 ASP A N 1
ATOM 3293 C CA . ASP A 1 429 ? 10.877 18.664 -13.344 1.00 95.50 429 ASP A CA 1
ATOM 3294 C C . ASP A 1 429 ? 11.656 19.956 -13.647 1.00 95.50 429 ASP A C 1
ATOM 3296 O O . ASP A 1 429 ? 11.889 20.767 -12.745 1.00 95.50 429 ASP A O 1
ATOM 3300 N N . PRO A 1 430 ? 12.050 20.193 -14.909 1.00 93.38 430 PRO A N 1
ATOM 3301 C CA . PRO A 1 430 ? 12.785 21.398 -15.283 1.00 93.38 430 PRO A CA 1
ATOM 3302 C C . PRO A 1 430 ? 11.964 22.690 -15.166 1.00 93.38 430 PRO A C 1
ATOM 3304 O O . PRO A 1 430 ? 12.523 23.774 -15.327 1.00 93.38 430 PRO A O 1
ATOM 3307 N N . THR A 1 431 ? 10.657 22.604 -14.902 1.00 94.06 431 THR A N 1
ATOM 3308 C CA . THR A 1 431 ? 9.790 23.767 -14.670 1.00 94.06 431 THR A CA 1
ATOM 3309 C C . THR A 1 431 ? 9.687 24.168 -13.199 1.00 94.06 431 THR A C 1
ATOM 3311 O O . THR A 1 431 ? 9.142 25.232 -12.907 1.00 94.06 431 THR A O 1
ATOM 3314 N N . TYR A 1 432 ? 10.233 23.369 -12.275 1.00 95.00 432 TYR A N 1
ATOM 3315 C CA . TYR A 1 432 ? 10.251 23.702 -10.854 1.00 95.00 432 TYR A CA 1
ATOM 3316 C C . TYR A 1 432 ? 11.115 24.940 -10.591 1.00 95.00 432 TYR A C 1
ATOM 3318 O O . TYR A 1 432 ? 12.251 25.036 -11.054 1.00 95.00 432 TYR A O 1
ATOM 3326 N N . THR A 1 433 ? 10.571 25.913 -9.860 1.00 93.75 433 THR A N 1
ATOM 3327 C CA . THR A 1 433 ? 11.218 27.222 -9.665 1.00 93.75 433 THR A CA 1
ATOM 3328 C C . THR A 1 433 ? 11.740 27.457 -8.254 1.00 93.75 433 THR A C 1
ATOM 3330 O O . THR A 1 433 ? 12.423 28.455 -8.021 1.00 93.75 433 THR A O 1
ATOM 3333 N N . GLU A 1 434 ? 11.392 26.600 -7.295 1.00 90.50 434 GLU A N 1
ATOM 3334 C CA . GLU A 1 434 ? 11.838 26.760 -5.911 1.00 90.50 434 GLU A CA 1
ATOM 3335 C C . GLU A 1 434 ? 13.220 26.106 -5.724 1.00 90.50 434 GLU A C 1
ATOM 3337 O O . GLU A 1 434 ? 13.545 25.096 -6.338 1.00 90.50 434 GLU A O 1
ATOM 3342 N N . ASN A 1 435 ? 14.079 26.701 -4.894 1.00 86.62 435 ASN A N 1
ATOM 3343 C CA . ASN A 1 435 ? 15.467 26.248 -4.702 1.00 86.62 435 ASN A CA 1
ATOM 3344 C C . ASN A 1 435 ? 15.621 25.326 -3.480 1.00 86.62 435 ASN A C 1
ATOM 3346 O O . ASN A 1 435 ? 16.605 25.410 -2.745 1.00 86.62 435 ASN A O 1
ATOM 3350 N N . ASP A 1 436 ? 14.625 24.489 -3.217 1.00 92.88 436 ASP A N 1
ATOM 3351 C CA . ASP A 1 436 ? 14.524 23.648 -2.021 1.00 92.88 436 ASP A CA 1
ATOM 3352 C C . ASP A 1 436 ? 14.229 22.173 -2.352 1.00 92.88 436 ASP A C 1
ATOM 3354 O O . ASP A 1 436 ? 13.682 21.436 -1.525 1.00 92.88 436 ASP A O 1
ATOM 3358 N N . SER A 1 437 ? 14.613 21.744 -3.559 1.00 92.00 437 SER A N 1
ATOM 3359 C CA . SER A 1 437 ? 14.431 20.382 -4.057 1.00 92.00 437 SER A CA 1
ATOM 3360 C C . SER A 1 437 ? 14.929 19.334 -3.061 1.00 92.00 437 SER A C 1
ATOM 3362 O O . SER A 1 437 ? 16.071 19.375 -2.597 1.00 92.00 437 SER A O 1
ATOM 3364 N N . ASN A 1 438 ? 14.080 18.350 -2.777 1.00 89.69 438 ASN A N 1
ATOM 3365 C CA . ASN A 1 438 ? 14.427 17.173 -1.978 1.00 89.69 438 ASN A CA 1
ATOM 3366 C C . ASN A 1 438 ? 14.221 15.855 -2.753 1.00 89.69 438 ASN A C 1
ATOM 3368 O O . ASN A 1 438 ? 14.480 14.786 -2.203 1.00 89.69 438 ASN A O 1
ATOM 3372 N N . GLY A 1 439 ? 13.780 15.934 -4.014 1.00 90.12 439 GLY A N 1
ATOM 3373 C CA . GLY A 1 439 ? 13.591 14.791 -4.905 1.00 90.12 439 GLY A CA 1
ATOM 3374 C C . GLY A 1 439 ? 12.199 14.159 -4.869 1.00 90.12 439 GLY A C 1
ATOM 3375 O O . GLY A 1 439 ? 11.937 13.274 -5.685 1.00 90.12 439 GLY A O 1
ATOM 3376 N N . THR A 1 440 ? 11.294 14.604 -3.991 1.00 88.31 440 THR A N 1
ATOM 3377 C CA . THR A 1 440 ? 9.888 14.165 -4.008 1.00 88.31 440 THR A CA 1
ATOM 3378 C C . THR A 1 440 ? 9.142 14.768 -5.195 1.00 88.31 440 THR A C 1
ATOM 3380 O O . THR A 1 440 ? 9.580 15.756 -5.785 1.00 88.31 440 THR A O 1
ATOM 3383 N N . ALA A 1 441 ? 7.978 14.214 -5.531 1.00 84.62 441 ALA A N 1
ATOM 3384 C CA . ALA A 1 441 ? 7.132 14.754 -6.595 1.00 84.62 441 ALA A CA 1
ATOM 3385 C C . ALA A 1 441 ? 6.686 16.207 -6.328 1.00 84.62 441 ALA A C 1
ATOM 3387 O O . ALA A 1 441 ? 6.446 16.959 -7.267 1.00 84.62 441 ALA A O 1
ATOM 3388 N N . SER A 1 442 ? 6.600 16.616 -5.056 1.00 85.31 442 SER A N 1
ATOM 3389 C CA . SER A 1 442 ? 6.260 17.987 -4.653 1.00 85.31 442 SER A CA 1
ATOM 3390 C C . SER A 1 442 ? 7.434 18.967 -4.692 1.00 85.31 442 SER A C 1
ATOM 3392 O O . SER A 1 442 ? 7.196 20.164 -4.822 1.00 85.31 442 SER A O 1
ATOM 3394 N N . LYS A 1 443 ? 8.679 18.481 -4.576 1.00 91.69 443 LYS A N 1
ATOM 3395 C CA . LYS A 1 443 ? 9.906 19.294 -4.635 1.00 91.69 443 LYS A CA 1
ATOM 3396 C C . LYS A 1 443 ? 10.974 18.612 -5.505 1.00 91.69 443 LYS A C 1
ATOM 3398 O O . LYS A 1 443 ? 12.025 18.192 -4.991 1.00 91.69 443 LYS A O 1
ATOM 3403 N N . PRO A 1 444 ? 10.701 18.447 -6.811 1.00 94.75 444 PRO A N 1
ATOM 3404 C CA . PRO A 1 444 ? 11.578 17.732 -7.730 1.00 94.75 444 PRO A CA 1
ATOM 3405 C C . PRO A 1 444 ? 12.871 18.513 -8.000 1.00 94.75 444 PRO A C 1
ATOM 3407 O O . PRO A 1 444 ? 12.967 19.715 -7.754 1.00 94.75 444 PRO A O 1
ATOM 3410 N N . PHE A 1 445 ? 13.885 17.831 -8.529 1.00 95.81 445 PHE A N 1
ATOM 3411 C CA . PHE A 1 445 ? 15.084 18.477 -9.072 1.00 95.81 445 PHE A CA 1
ATOM 3412 C C . PHE A 1 445 ? 14.808 19.062 -10.460 1.00 95.81 445 PHE A C 1
ATOM 3414 O O . PHE A 1 445 ? 14.018 18.514 -11.220 1.00 95.81 445 PHE A O 1
ATOM 3421 N N . THR A 1 446 ? 15.503 20.132 -10.842 1.00 94.75 446 THR A N 1
ATOM 3422 C CA . THR A 1 446 ? 15.330 20.762 -12.165 1.00 94.75 446 THR A CA 1
ATOM 3423 C C . THR A 1 446 ? 16.215 20.155 -13.252 1.00 94.75 446 THR A C 1
ATOM 3425 O O . THR A 1 446 ? 15.920 20.280 -14.441 1.00 94.75 446 THR A O 1
ATOM 3428 N N . ILE A 1 447 ? 17.303 19.480 -12.869 1.00 92.81 447 ILE A N 1
ATOM 3429 C CA . ILE A 1 447 ? 18.213 18.816 -13.802 1.00 92.81 447 ILE A CA 1
ATOM 3430 C C . ILE A 1 447 ? 18.546 17.393 -13.358 1.00 92.81 447 ILE A C 1
ATOM 3432 O O . ILE A 1 447 ? 18.718 17.104 -12.174 1.00 92.81 447 ILE A O 1
ATOM 3436 N N . PHE A 1 448 ? 18.680 16.500 -14.340 1.00 93.69 448 PHE A N 1
ATOM 3437 C CA . PHE A 1 448 ? 18.999 15.090 -14.108 1.00 93.69 448 PHE A CA 1
ATOM 3438 C C . PHE A 1 448 ? 20.324 14.893 -13.354 1.00 93.69 448 PHE A C 1
ATOM 3440 O O . PHE A 1 448 ? 20.406 14.065 -12.453 1.00 93.69 448 PHE A O 1
ATOM 3447 N N . ASN A 1 449 ? 21.361 15.652 -13.710 1.00 92.50 449 ASN A N 1
ATOM 3448 C CA . ASN A 1 449 ? 22.716 15.452 -13.195 1.00 92.50 449 ASN A CA 1
ATOM 3449 C C . ASN A 1 449 ? 22.784 15.704 -11.672 1.00 92.50 449 ASN A C 1
ATOM 3451 O O . ASN A 1 449 ? 23.411 14.928 -10.950 1.00 92.50 449 ASN A O 1
ATOM 3455 N N . ASP A 1 450 ? 22.052 16.706 -11.174 1.00 92.81 450 ASP A N 1
ATOM 3456 C CA . ASP A 1 450 ? 21.918 16.980 -9.737 1.00 92.81 450 ASP A CA 1
ATOM 3457 C C . ASP A 1 450 ? 21.095 15.898 -9.033 1.00 92.81 450 ASP A C 1
ATOM 3459 O O . ASP A 1 450 ? 21.485 15.410 -7.969 1.00 92.81 450 ASP A O 1
ATOM 3463 N N . ALA A 1 451 ? 19.996 15.461 -9.656 1.00 94.75 451 ALA A N 1
ATOM 3464 C CA . ALA A 1 451 ? 19.188 14.355 -9.151 1.00 94.75 451 ALA A CA 1
ATOM 3465 C C . ALA A 1 451 ? 20.012 13.060 -9.019 1.00 94.75 451 ALA A C 1
ATOM 3467 O O . ALA A 1 451 ? 19.862 12.323 -8.044 1.00 94.75 451 ALA A O 1
ATOM 3468 N N . TYR A 1 452 ? 20.924 12.792 -9.960 1.00 93.62 452 TYR A N 1
ATOM 3469 C CA . TYR A 1 452 ? 21.803 11.620 -9.937 1.00 93.62 452 TYR A CA 1
ATOM 3470 C C . TYR A 1 452 ? 22.770 11.645 -8.745 1.00 93.62 452 TYR A C 1
ATOM 3472 O O . TYR A 1 452 ? 22.931 10.643 -8.042 1.00 93.62 452 TYR A O 1
ATOM 3480 N N . LEU A 1 453 ? 23.366 12.806 -8.457 1.00 92.31 453 LEU A N 1
ATOM 3481 C CA . LEU A 1 453 ? 24.208 13.003 -7.272 1.00 92.31 453 LEU A CA 1
ATOM 3482 C C . LEU A 1 453 ? 23.403 12.880 -5.972 1.00 92.31 453 LEU A C 1
ATOM 3484 O O . LEU A 1 453 ? 23.858 12.244 -5.016 1.00 92.31 453 LEU A O 1
ATOM 3488 N N . ALA A 1 454 ? 22.194 13.445 -5.941 1.00 93.94 454 ALA A N 1
ATOM 3489 C CA . ALA A 1 454 ? 21.294 13.331 -4.801 1.00 93.94 454 ALA A CA 1
ATOM 3490 C C . ALA A 1 454 ? 20.900 11.871 -4.536 1.00 93.94 454 ALA A C 1
ATOM 3492 O O . ALA A 1 454 ? 20.901 11.443 -3.381 1.00 93.94 454 ALA A O 1
ATOM 3493 N N . MET A 1 455 ? 20.633 11.081 -5.583 1.00 94.69 455 MET A N 1
ATOM 3494 C CA . MET A 1 455 ? 20.329 9.652 -5.461 1.00 94.69 455 MET A CA 1
ATOM 3495 C C . MET A 1 455 ? 21.488 8.892 -4.810 1.00 94.69 455 MET A C 1
ATOM 3497 O O . MET A 1 455 ? 21.284 8.131 -3.866 1.00 94.69 455 MET A O 1
ATOM 3501 N N . ALA A 1 456 ? 22.727 9.152 -5.234 1.00 91.75 456 ALA A N 1
ATOM 3502 C CA . ALA A 1 456 ? 23.902 8.536 -4.620 1.00 91.75 456 ALA A CA 1
ATOM 3503 C C . ALA A 1 456 ? 24.057 8.891 -3.129 1.00 91.75 456 ALA A C 1
ATOM 3505 O O . ALA A 1 456 ? 24.566 8.088 -2.344 1.00 91.75 456 ALA A O 1
ATOM 3506 N N . ALA A 1 457 ? 23.623 10.085 -2.715 1.00 91.50 457 ALA A N 1
ATOM 3507 C CA . ALA A 1 457 ? 23.579 10.469 -1.307 1.00 91.50 457 ALA A CA 1
ATOM 3508 C C . ALA A 1 457 ? 22.409 9.813 -0.552 1.00 91.50 457 ALA A C 1
ATOM 3510 O O . ALA A 1 457 ? 22.577 9.442 0.612 1.00 91.50 457 ALA A O 1
ATOM 3511 N N . LEU A 1 458 ? 21.249 9.652 -1.196 1.00 91.69 458 LEU A N 1
ATOM 3512 C CA . LEU A 1 458 ? 20.074 8.992 -0.628 1.00 91.69 458 LEU A CA 1
ATOM 3513 C C . LEU A 1 458 ? 20.345 7.511 -0.352 1.00 91.69 458 LEU A C 1
ATOM 3515 O O . LEU A 1 458 ? 20.104 7.059 0.763 1.00 91.69 458 LEU A O 1
ATOM 3519 N N . LEU A 1 459 ? 20.918 6.783 -1.313 1.00 91.31 459 LEU A N 1
ATOM 3520 C CA . LEU A 1 459 ? 21.213 5.347 -1.193 1.00 91.31 459 LEU A CA 1
ATOM 3521 C C . LEU A 1 459 ? 22.227 5.021 -0.082 1.00 91.31 459 LEU A C 1
ATOM 3523 O O . LEU A 1 459 ? 22.268 3.904 0.421 1.00 91.31 459 LEU A O 1
ATOM 3527 N N . LYS A 1 460 ? 23.027 6.002 0.357 1.00 88.88 460 LYS A N 1
ATOM 3528 C CA . LYS A 1 460 ? 23.895 5.863 1.543 1.00 88.88 460 LYS A CA 1
ATOM 3529 C C . LYS A 1 460 ? 23.125 5.943 2.864 1.00 88.88 460 LYS A C 1
ATOM 3531 O O . LYS A 1 460 ? 23.649 5.522 3.891 1.00 88.88 460 LYS A O 1
ATOM 3536 N N . LYS A 1 461 ? 21.929 6.539 2.857 1.00 85.88 461 LYS A N 1
ATOM 3537 C CA . LYS A 1 461 ? 21.081 6.762 4.038 1.00 85.88 461 LYS A CA 1
ATOM 3538 C C . LYS A 1 461 ? 19.928 5.767 4.118 1.00 85.88 461 LYS A C 1
ATOM 3540 O O . LYS A 1 461 ? 19.556 5.371 5.217 1.00 85.88 461 LYS A O 1
ATOM 3545 N N . VAL A 1 462 ? 19.363 5.399 2.970 1.00 81.12 462 VAL A N 1
ATOM 3546 C CA . VAL A 1 462 ? 18.188 4.535 2.858 1.00 81.12 462 VAL A CA 1
ATOM 3547 C C . VAL A 1 462 ? 18.586 3.274 2.087 1.00 81.12 462 VAL A C 1
ATOM 3549 O O . VAL A 1 462 ? 18.968 3.382 0.921 1.00 81.12 462 VAL A O 1
ATOM 3552 N N . PRO A 1 463 ? 18.533 2.085 2.715 1.00 77.69 463 PRO A N 1
ATOM 3553 C CA . PRO A 1 463 ? 18.883 0.835 2.056 1.00 77.69 463 PRO A CA 1
ATOM 3554 C C . PRO A 1 463 ? 17.754 0.412 1.106 1.00 77.69 463 PRO A C 1
ATOM 3556 O O . PRO A 1 463 ? 16.809 -0.260 1.512 1.00 77.69 463 PRO A O 1
ATOM 3559 N N . CYS A 1 464 ? 17.855 0.810 -0.160 1.00 84.56 464 CYS A N 1
ATOM 3560 C CA . CYS A 1 464 ? 16.954 0.374 -1.228 1.00 84.56 464 CYS A CA 1
ATOM 3561 C C . CYS A 1 464 ? 17.653 -0.629 -2.150 1.00 84.56 464 CYS A C 1
ATOM 3563 O O . CYS A 1 464 ? 18.864 -0.556 -2.351 1.00 84.56 464 CYS A O 1
ATOM 3565 N N . GLN A 1 465 ? 16.886 -1.551 -2.737 1.00 88.25 465 GLN A N 1
ATOM 3566 C CA . GLN A 1 465 ? 17.413 -2.553 -3.675 1.00 88.25 465 GLN A CA 1
ATOM 3567 C C . GLN A 1 465 ? 17.595 -2.008 -5.097 1.00 88.25 465 GLN A C 1
ATOM 3569 O O . GLN A 1 465 ? 18.340 -2.592 -5.878 1.00 88.25 465 GLN A O 1
ATOM 3574 N N . ALA A 1 466 ? 16.936 -0.894 -5.426 1.00 92.88 466 ALA A N 1
ATOM 3575 C CA . ALA A 1 466 ? 16.981 -0.256 -6.735 1.00 92.88 466 ALA A CA 1
ATOM 3576 C C . ALA A 1 466 ? 16.801 1.267 -6.620 1.00 92.88 466 ALA A C 1
ATOM 3578 O O . ALA A 1 466 ? 16.309 1.786 -5.611 1.00 92.88 466 ALA A O 1
ATOM 3579 N N . ALA A 1 467 ? 17.189 1.973 -7.679 1.00 95.06 467 ALA A N 1
ATOM 3580 C CA . ALA A 1 467 ? 17.017 3.411 -7.839 1.00 95.06 467 ALA A CA 1
ATOM 3581 C C . ALA A 1 467 ? 16.192 3.723 -9.090 1.00 95.06 467 ALA A C 1
ATOM 3583 O O . ALA A 1 467 ? 16.277 3.015 -10.092 1.00 95.06 467 ALA A O 1
ATOM 3584 N N . ALA A 1 468 ? 15.417 4.799 -9.047 1.00 95.81 468 ALA A N 1
ATOM 3585 C CA . ALA A 1 468 ? 14.615 5.271 -10.159 1.00 95.81 468 ALA A CA 1
ATOM 3586 C C . ALA A 1 468 ? 14.759 6.783 -10.359 1.00 95.81 468 ALA A C 1
ATOM 3588 O O . ALA A 1 468 ? 14.779 7.564 -9.407 1.00 95.81 468 ALA A O 1
ATOM 3589 N N . PHE A 1 469 ? 14.809 7.194 -11.621 1.00 96.06 469 PHE A N 1
ATOM 3590 C CA . PHE A 1 469 ? 14.727 8.589 -12.035 1.00 96.06 469 PHE A CA 1
ATOM 3591 C C . PHE A 1 469 ? 13.424 8.787 -12.795 1.00 96.06 469 PHE A C 1
ATOM 3593 O O . PHE A 1 469 ? 13.219 8.163 -13.839 1.00 96.06 469 PHE A O 1
ATOM 3600 N N . ARG A 1 470 ? 12.545 9.632 -12.246 1.00 95.62 470 ARG A N 1
ATOM 3601 C CA . ARG A 1 470 ? 11.205 9.877 -12.781 1.00 95.62 470 ARG A CA 1
ATOM 3602 C C . ARG A 1 470 ? 11.121 11.277 -13.379 1.00 95.62 470 ARG A C 1
ATOM 3604 O O . ARG A 1 470 ? 11.186 12.268 -12.655 1.00 95.62 470 ARG A O 1
ATOM 3611 N N . PHE A 1 471 ? 10.971 11.359 -14.696 1.00 95.25 471 PHE A N 1
ATOM 3612 C CA . PHE A 1 471 ? 10.840 12.623 -15.421 1.00 95.25 471 PHE A CA 1
ATOM 3613 C C . PHE A 1 471 ? 9.374 13.081 -15.443 1.00 95.25 471 PHE A C 1
ATOM 3615 O O . PHE A 1 471 ? 8.521 12.445 -16.062 1.00 95.25 471 PHE A O 1
ATOM 3622 N N . ILE A 1 472 ? 9.073 14.188 -14.767 1.00 92.75 472 ILE A N 1
ATOM 3623 C CA . ILE A 1 472 ? 7.727 14.783 -14.729 1.00 92.75 472 ILE A CA 1
ATOM 3624 C C . ILE A 1 472 ? 7.443 15.557 -16.022 1.00 92.75 472 ILE A C 1
ATOM 3626 O O . ILE A 1 472 ? 6.331 15.528 -16.545 1.00 92.75 472 ILE A O 1
ATOM 3630 N N . GLY A 1 473 ? 8.472 16.204 -16.572 1.00 91.50 473 GLY A N 1
ATOM 3631 C CA . GLY A 1 473 ? 8.404 16.977 -17.807 1.00 91.50 473 GLY A CA 1
ATOM 3632 C C . GLY A 1 473 ? 9.552 16.669 -18.767 1.00 91.50 473 GLY A C 1
ATOM 3633 O O . GLY A 1 473 ? 10.484 15.931 -18.444 1.00 91.50 473 GLY A O 1
ATOM 3634 N N . ASN A 1 474 ? 9.476 17.246 -19.971 1.00 94.56 474 ASN A N 1
ATOM 3635 C CA . ASN A 1 474 ? 10.513 17.100 -20.995 1.00 94.56 474 ASN A CA 1
ATOM 3636 C C . ASN A 1 474 ? 11.863 17.579 -20.460 1.00 94.56 474 ASN A C 1
ATOM 3638 O O . ASN A 1 474 ? 11.992 18.741 -20.082 1.00 94.56 474 ASN A O 1
ATOM 3642 N N . GLN A 1 475 ? 12.871 16.713 -20.499 1.00 95.12 475 GLN A N 1
ATOM 3643 C CA . GLN A 1 475 ? 14.157 16.952 -19.852 1.00 95.12 475 GLN A CA 1
ATOM 3644 C C . GLN A 1 475 ? 15.302 16.930 -20.863 1.00 95.12 475 GLN A C 1
ATOM 3646 O O . GLN A 1 475 ? 15.349 16.081 -21.755 1.00 95.12 475 GLN A O 1
ATOM 3651 N N . ILE A 1 476 ? 16.280 17.820 -20.681 1.00 95.06 476 ILE A N 1
ATOM 3652 C CA . ILE A 1 476 ? 17.603 17.670 -21.293 1.00 95.06 476 ILE A CA 1
ATOM 3653 C C . ILE A 1 476 ? 18.482 16.892 -20.316 1.00 95.06 476 ILE A C 1
ATOM 3655 O O . ILE A 1 476 ? 18.765 17.350 -19.207 1.00 95.06 476 ILE A O 1
ATOM 3659 N N . TRP A 1 477 ? 18.895 15.701 -20.733 1.00 94.00 477 TRP A N 1
ATOM 3660 C CA . TRP A 1 477 ? 19.920 14.914 -20.069 1.00 94.00 477 TRP A CA 1
ATOM 3661 C C . TRP A 1 477 ? 21.259 15.259 -20.722 1.00 94.00 477 TRP A C 1
ATOM 3663 O O . TRP A 1 477 ? 21.631 14.710 -21.761 1.00 94.00 477 TRP A O 1
ATOM 3673 N N . ASP A 1 478 ? 21.955 16.224 -20.125 1.00 92.56 478 ASP A N 1
ATOM 3674 C CA . ASP A 1 478 ? 23.227 16.727 -20.631 1.00 92.56 478 ASP A CA 1
ATOM 3675 C C . ASP A 1 478 ? 24.372 15.773 -20.260 1.00 92.56 478 ASP A C 1
ATOM 3677 O O . ASP A 1 478 ? 24.753 15.645 -19.091 1.00 92.56 478 ASP A O 1
ATOM 3681 N N . LEU A 1 479 ? 24.893 15.087 -21.278 1.00 91.88 479 LEU A N 1
ATOM 3682 C CA . LEU A 1 479 ? 26.017 14.162 -21.167 1.00 91.88 479 LEU A CA 1
ATOM 3683 C C . LEU A 1 479 ? 27.368 14.867 -21.298 1.00 91.88 479 LEU A C 1
ATOM 3685 O O . LEU A 1 479 ? 28.373 14.179 -21.239 1.00 91.88 479 LEU A O 1
ATOM 3689 N N . ASP A 1 480 ? 27.415 16.181 -21.530 1.00 88.00 480 ASP A N 1
ATOM 3690 C CA . ASP A 1 480 ? 28.646 16.978 -21.484 1.00 88.00 480 ASP A CA 1
ATOM 3691 C C . ASP A 1 480 ? 28.822 17.642 -20.102 1.00 88.00 480 ASP A C 1
ATOM 3693 O O . ASP A 1 480 ? 29.941 17.956 -19.685 1.00 88.00 480 ASP A O 1
ATOM 3697 N N . ASN A 1 481 ? 27.731 17.812 -19.346 1.00 87.75 481 ASN A N 1
ATOM 3698 C CA . ASN A 1 481 ? 27.764 18.312 -17.974 1.00 87.75 481 ASN A CA 1
ATOM 3699 C C . ASN A 1 481 ? 28.273 17.238 -16.993 1.00 87.75 481 ASN A C 1
ATOM 3701 O O . ASN A 1 481 ? 27.504 16.461 -16.431 1.00 87.75 481 ASN A O 1
ATOM 3705 N N . ASN A 1 482 ? 29.580 17.231 -16.728 1.00 83.81 482 ASN A N 1
ATOM 3706 C CA . ASN A 1 482 ? 30.195 16.319 -15.759 1.00 83.81 482 ASN A CA 1
ATOM 3707 C C . ASN A 1 482 ? 30.340 16.897 -14.341 1.00 83.81 482 ASN A C 1
ATOM 3709 O O . ASN A 1 482 ? 31.304 16.587 -13.640 1.00 83.81 482 ASN A O 1
ATOM 3713 N N . THR A 1 483 ? 29.428 17.773 -13.917 1.00 82.44 483 THR A N 1
ATOM 3714 C CA . THR A 1 483 ? 29.443 18.294 -12.543 1.00 82.44 483 THR A CA 1
ATOM 3715 C C . THR A 1 483 ? 29.367 17.136 -11.546 1.00 82.44 483 THR A C 1
ATOM 3717 O O . THR A 1 483 ? 28.511 16.268 -11.677 1.00 82.44 483 THR A O 1
ATOM 3720 N N . GLY A 1 484 ? 30.276 17.104 -10.566 1.00 80.62 484 GLY A N 1
ATOM 3721 C CA . GLY A 1 484 ? 30.339 16.037 -9.560 1.00 80.62 484 GLY A CA 1
ATOM 3722 C C . GLY A 1 484 ? 30.861 14.689 -10.074 1.00 80.62 484 GLY A C 1
ATOM 3723 O O . GLY A 1 484 ? 30.631 13.680 -9.413 1.00 80.62 484 GLY A O 1
ATOM 3724 N N . ASP A 1 485 ? 31.543 14.672 -11.226 1.00 87.12 485 ASP A N 1
ATOM 3725 C CA . ASP A 1 485 ? 32.153 13.480 -11.833 1.00 87.12 485 ASP A CA 1
ATOM 3726 C C . ASP A 1 485 ? 31.152 12.340 -12.078 1.00 87.12 485 ASP A C 1
ATOM 3728 O O . ASP A 1 485 ? 31.449 11.156 -11.890 1.00 87.12 485 ASP A O 1
ATOM 3732 N N . ILE A 1 486 ? 29.937 12.699 -12.511 1.00 89.12 486 ILE A N 1
ATOM 3733 C CA . ILE A 1 486 ? 28.863 11.724 -12.707 1.00 89.12 486 ILE A CA 1
ATOM 3734 C C . ILE A 1 486 ? 29.124 10.736 -13.864 1.00 89.12 486 ILE A C 1
ATOM 3736 O O . ILE A 1 486 ? 28.548 9.645 -13.902 1.00 89.12 486 ILE A O 1
ATOM 3740 N N . TYR A 1 487 ? 30.003 11.098 -14.800 1.00 90.50 487 TYR A N 1
ATOM 3741 C CA . TYR A 1 487 ? 30.454 10.253 -15.895 1.00 90.50 487 TYR A CA 1
ATOM 3742 C C . TYR A 1 487 ? 31.968 10.050 -15.855 1.00 90.50 487 TYR A C 1
ATOM 3744 O O . TYR A 1 487 ? 32.757 10.991 -15.748 1.00 90.50 487 TYR A O 1
ATOM 3752 N N . ALA A 1 488 ? 32.377 8.804 -16.069 1.00 89.88 488 ALA A N 1
ATOM 3753 C CA . ALA A 1 488 ? 33.715 8.475 -16.528 1.00 89.88 488 ALA A CA 1
ATOM 3754 C C . ALA A 1 488 ? 33.718 8.443 -18.063 1.00 89.88 488 ALA A C 1
ATOM 3756 O O . ALA A 1 488 ? 32.993 7.652 -18.673 1.00 89.88 488 ALA A O 1
ATOM 3757 N N . TYR A 1 489 ? 34.533 9.286 -18.699 1.00 90.38 489 TYR A N 1
ATOM 3758 C CA . TYR A 1 489 ? 34.626 9.320 -20.158 1.00 90.38 489 TYR A CA 1
ATOM 3759 C C . TYR A 1 489 ? 35.753 8.444 -20.697 1.00 90.38 489 TYR A C 1
ATOM 3761 O O . TYR A 1 489 ? 36.868 8.456 -20.174 1.00 90.38 489 TYR A O 1
ATOM 3769 N N . ALA A 1 490 ? 35.490 7.743 -21.801 1.00 86.56 490 ALA A N 1
ATOM 3770 C CA . ALA A 1 490 ? 36.545 7.119 -22.595 1.00 86.56 490 ALA A CA 1
ATOM 3771 C C . ALA A 1 490 ? 36.994 8.041 -23.739 1.00 86.56 490 ALA A C 1
ATOM 3773 O O . ALA A 1 490 ? 36.197 8.773 -24.330 1.00 86.56 490 ALA A O 1
ATOM 3774 N N . SER A 1 491 ? 38.279 7.959 -24.079 1.00 85.88 491 SER A N 1
ATOM 3775 C CA . SER A 1 491 ? 38.898 8.660 -25.209 1.00 85.88 491 SER A CA 1
ATOM 3776 C C . SER A 1 491 ? 39.703 7.679 -26.062 1.00 85.88 491 SER A C 1
ATOM 3778 O O . SER A 1 491 ? 40.167 6.654 -25.564 1.00 85.88 491 SER A O 1
ATOM 3780 N N . ASN A 1 492 ? 39.844 7.962 -27.355 1.00 83.06 492 ASN A N 1
ATOM 3781 C CA . ASN A 1 492 ? 40.704 7.209 -28.271 1.00 83.06 492 ASN A CA 1
ATOM 3782 C C . ASN A 1 492 ? 41.497 8.171 -29.173 1.00 83.06 492 ASN A C 1
ATOM 3784 O O . ASN A 1 492 ? 41.401 9.387 -29.021 1.00 83.06 492 ASN A O 1
ATOM 3788 N N . SER A 1 493 ? 42.284 7.639 -30.114 1.00 82.75 493 SER A N 1
ATOM 3789 C CA . SER A 1 493 ? 43.149 8.444 -30.991 1.00 82.75 493 SER A CA 1
ATOM 3790 C C . SER A 1 493 ? 42.400 9.452 -31.872 1.00 82.75 493 SER A C 1
ATOM 3792 O O . SER A 1 493 ? 43.004 10.417 -32.327 1.00 82.75 493 SER A O 1
ATOM 3794 N N . ASN A 1 494 ? 41.107 9.228 -32.129 1.00 83.00 494 ASN A N 1
ATOM 3795 C CA . ASN A 1 494 ? 40.310 10.004 -33.081 1.00 83.00 494 ASN A CA 1
ATOM 3796 C C . ASN A 1 494 ? 39.246 10.872 -32.389 1.00 83.00 494 ASN A C 1
ATOM 3798 O O . ASN A 1 494 ? 38.749 11.833 -32.981 1.00 83.00 494 ASN A O 1
ATOM 3802 N N . HIS A 1 495 ? 38.859 10.532 -31.156 1.00 83.50 495 HIS A N 1
ATOM 3803 C CA . HIS A 1 495 ? 37.754 11.161 -30.442 1.00 83.50 495 HIS A CA 1
ATOM 3804 C C . HIS A 1 495 ? 38.018 11.263 -28.934 1.00 83.50 495 HIS A C 1
ATOM 3806 O O . HIS A 1 495 ? 38.239 10.260 -28.250 1.00 83.50 495 HIS A O 1
ATOM 3812 N N . THR A 1 496 ? 37.899 12.483 -28.413 1.00 81.81 496 THR A N 1
ATOM 3813 C CA . THR A 1 496 ? 37.890 12.785 -26.977 1.00 81.81 496 THR A CA 1
ATOM 3814 C C . THR A 1 496 ? 36.471 12.639 -26.424 1.00 81.81 496 THR A C 1
ATOM 3816 O O . THR A 1 496 ? 35.527 13.117 -27.053 1.00 81.81 496 THR A O 1
ATOM 3819 N N . ASN A 1 497 ? 36.320 12.000 -25.261 1.00 84.81 497 ASN A N 1
ATOM 3820 C CA . ASN A 1 497 ? 35.048 11.817 -24.540 1.00 84.81 497 ASN A CA 1
ATOM 3821 C C . ASN A 1 497 ? 33.922 11.172 -25.367 1.00 84.81 497 ASN A C 1
ATOM 3823 O O . ASN A 1 497 ? 32.758 11.554 -25.289 1.00 84.81 497 ASN A O 1
ATOM 3827 N N . TYR A 1 498 ? 34.270 10.179 -26.181 1.00 86.75 498 TYR A N 1
ATOM 3828 C CA . TYR A 1 498 ? 33.338 9.569 -27.128 1.00 86.75 498 TYR A CA 1
ATOM 3829 C C . TYR A 1 498 ? 32.326 8.609 -26.482 1.00 86.75 498 TYR A C 1
ATOM 3831 O O . TYR A 1 498 ? 31.273 8.323 -27.059 1.00 86.75 498 TYR A O 1
ATOM 3839 N N . GLN A 1 499 ? 32.638 8.131 -25.276 1.00 89.62 499 GLN A N 1
ATOM 3840 C CA . GLN A 1 499 ? 31.781 7.275 -24.465 1.00 89.62 499 GLN A CA 1
ATOM 3841 C C . GLN A 1 499 ? 31.593 7.898 -23.087 1.00 89.62 499 GLN A C 1
ATOM 3843 O O . GLN A 1 499 ? 32.581 8.104 -22.385 1.00 89.62 499 GLN A O 1
ATOM 3848 N N . ALA A 1 500 ? 30.342 8.130 -22.693 1.00 91.50 500 ALA A N 1
ATOM 3849 C CA . ALA A 1 500 ? 29.972 8.508 -21.334 1.00 91.50 500 ALA A CA 1
ATOM 3850 C C . ALA A 1 500 ? 29.575 7.255 -20.545 1.00 91.50 500 ALA A C 1
ATOM 3852 O O . ALA A 1 500 ? 28.688 6.503 -20.960 1.00 91.50 500 ALA A O 1
ATOM 3853 N N . LYS A 1 501 ? 30.235 7.012 -19.410 1.00 90.06 501 LYS A N 1
ATOM 3854 C CA . LYS A 1 501 ? 29.907 5.913 -18.499 1.00 90.06 501 LYS A CA 1
ATOM 3855 C C . LYS A 1 501 ? 29.399 6.479 -17.180 1.00 90.06 501 LYS A C 1
ATOM 3857 O O . LYS A 1 501 ? 30.194 7.031 -16.425 1.00 90.06 501 LYS A O 1
ATOM 3862 N N . ALA A 1 502 ? 28.102 6.358 -16.911 1.00 89.38 502 ALA A N 1
ATOM 3863 C CA . ALA A 1 502 ? 27.513 6.826 -15.655 1.00 89.38 502 ALA A CA 1
ATOM 3864 C C . ALA A 1 502 ? 28.127 6.062 -14.478 1.00 89.38 502 ALA A C 1
ATOM 3866 O O . ALA A 1 502 ? 28.235 4.840 -14.564 1.00 89.38 502 ALA A O 1
ATOM 3867 N N . PHE A 1 503 ? 28.556 6.739 -13.407 1.00 87.56 503 PHE A N 1
ATOM 3868 C CA . PHE A 1 503 ? 29.179 6.042 -12.275 1.00 87.56 503 PHE A CA 1
ATOM 3869 C C . PHE A 1 503 ? 28.195 5.104 -11.570 1.00 87.56 503 PHE A C 1
ATOM 3871 O O . PHE A 1 503 ? 26.978 5.287 -11.598 1.00 87.56 503 PHE A O 1
ATOM 3878 N N . ASN A 1 504 ? 28.746 4.092 -10.906 1.00 88.94 504 ASN A N 1
ATOM 3879 C CA . ASN A 1 504 ? 27.970 3.043 -10.264 1.00 88.94 504 ASN A CA 1
ATOM 3880 C C . ASN A 1 504 ? 27.255 3.539 -8.990 1.00 88.94 504 ASN A C 1
ATOM 3882 O O . ASN A 1 504 ? 27.917 3.858 -8.003 1.00 88.94 504 ASN A O 1
ATOM 3886 N N . LEU A 1 505 ? 25.917 3.528 -8.988 1.00 90.12 505 LEU A N 1
ATOM 3887 C CA . LEU A 1 505 ? 25.095 3.798 -7.797 1.00 90.12 505 LEU A CA 1
ATOM 3888 C C . LEU A 1 505 ? 25.083 2.635 -6.786 1.00 90.12 505 LEU A C 1
ATOM 3890 O O . LEU A 1 505 ? 24.573 2.788 -5.681 1.00 90.12 505 LEU A O 1
ATOM 3894 N N . GLY A 1 506 ? 25.639 1.477 -7.151 1.00 90.19 506 GLY A N 1
ATOM 3895 C CA . GLY A 1 506 ? 25.664 0.260 -6.336 1.00 90.19 506 GLY A CA 1
ATOM 3896 C C . GLY A 1 506 ? 24.397 -0.590 -6.447 1.00 90.19 506 GLY A C 1
ATOM 3897 O O . GLY A 1 506 ? 24.374 -1.699 -5.924 1.00 90.19 506 GLY A O 1
ATOM 3898 N N . VAL A 1 507 ? 23.374 -0.100 -7.152 1.00 92.50 507 VAL A N 1
ATOM 3899 C CA . VAL A 1 507 ? 22.075 -0.758 -7.345 1.00 92.50 507 VAL A CA 1
ATOM 3900 C C . VAL A 1 507 ? 21.607 -0.641 -8.806 1.00 92.50 507 VAL A C 1
ATOM 3902 O O . VAL A 1 507 ? 22.060 0.261 -9.524 1.00 92.50 507 VAL A O 1
ATOM 3905 N N . PRO A 1 508 ? 20.720 -1.534 -9.278 1.00 93.31 508 PRO A N 1
ATOM 3906 C CA . PRO A 1 508 ? 20.006 -1.372 -10.543 1.00 93.31 508 PRO A CA 1
ATOM 3907 C C . PRO A 1 508 ? 19.258 -0.038 -10.658 1.00 93.31 508 PRO A C 1
ATOM 3909 O O . PRO A 1 508 ? 18.821 0.524 -9.650 1.00 93.31 508 PRO A O 1
ATOM 3912 N N . VAL A 1 509 ? 19.099 0.453 -11.890 1.00 94.38 509 VAL A N 1
ATOM 3913 C CA . VAL A 1 509 ? 18.528 1.775 -12.178 1.00 94.38 509 VAL A CA 1
ATOM 3914 C C . VAL A 1 509 ? 17.380 1.686 -13.179 1.00 94.38 509 VAL A C 1
ATOM 3916 O O . VAL A 1 509 ? 17.526 1.108 -14.255 1.00 94.38 509 VAL A O 1
ATOM 3919 N N . LEU A 1 510 ? 16.256 2.314 -12.841 1.00 95.25 510 LEU A N 1
ATOM 3920 C CA . LEU A 1 510 ? 15.111 2.543 -13.719 1.00 95.25 510 LEU A CA 1
ATOM 3921 C C . LEU A 1 510 ? 15.053 4.012 -14.162 1.00 95.25 510 LEU A C 1
ATOM 3923 O O . LEU A 1 510 ? 15.114 4.930 -13.347 1.00 95.25 510 LEU A O 1
ATOM 3927 N N . TYR A 1 511 ? 14.869 4.232 -15.457 1.00 95.00 511 TYR A N 1
ATOM 3928 C CA . TYR A 1 511 ? 14.532 5.521 -16.047 1.00 95.00 511 TYR A CA 1
ATOM 3929 C C . TYR A 1 511 ? 13.085 5.465 -16.534 1.00 95.00 511 TYR A C 1
ATOM 3931 O O . TYR A 1 511 ? 12.754 4.639 -17.388 1.00 95.00 511 TYR A O 1
ATOM 3939 N N . THR A 1 512 ? 12.237 6.335 -15.984 1.00 95.06 512 THR A N 1
ATOM 3940 C CA . THR A 1 512 ? 10.794 6.378 -16.270 1.00 95.06 512 THR A CA 1
ATOM 3941 C C . THR A 1 512 ? 10.259 7.808 -16.295 1.00 95.06 512 THR A C 1
ATOM 3943 O O . THR A 1 512 ? 10.956 8.737 -15.887 1.00 95.06 512 THR A O 1
ATOM 3946 N N . ALA A 1 513 ? 9.038 8.019 -16.774 1.00 92.50 513 ALA A N 1
ATOM 3947 C CA . ALA A 1 513 ? 8.386 9.322 -16.771 1.00 92.50 513 ALA A CA 1
ATOM 3948 C C . ALA A 1 513 ? 6.944 9.250 -16.249 1.00 92.50 513 ALA A C 1
ATOM 3950 O O . ALA A 1 513 ? 6.374 8.178 -16.080 1.00 92.50 513 ALA A O 1
ATOM 3951 N N . ASP A 1 514 ? 6.356 10.415 -15.966 1.00 84.94 514 ASP A N 1
ATOM 3952 C CA . ASP A 1 514 ? 4.933 10.530 -15.602 1.00 84.94 514 ASP A CA 1
ATOM 3953 C C . ASP A 1 514 ? 4.007 10.145 -16.768 1.00 84.94 514 ASP A C 1
ATOM 3955 O O . ASP A 1 514 ? 2.892 9.674 -16.564 1.00 84.94 514 ASP A O 1
ATOM 3959 N N . LYS A 1 515 ? 4.477 10.363 -18.002 1.00 87.00 515 LYS A N 1
ATOM 3960 C CA . LYS A 1 515 ? 3.750 10.085 -19.240 1.00 87.00 515 LYS A CA 1
ATOM 3961 C C . LYS A 1 515 ? 4.720 9.592 -20.298 1.00 87.00 515 LYS A C 1
ATOM 3963 O O . LYS A 1 515 ? 5.774 10.196 -20.493 1.00 87.00 515 LYS A O 1
ATOM 3968 N N . ASP A 1 516 ? 4.295 8.616 -21.088 1.00 80.38 516 ASP A N 1
ATOM 3969 C CA . ASP A 1 516 ? 5.079 8.069 -22.202 1.00 80.38 516 ASP A CA 1
ATOM 3970 C C . ASP A 1 516 ? 5.478 9.138 -23.241 1.00 80.38 516 ASP A C 1
ATOM 3972 O O . ASP A 1 516 ? 6.496 9.019 -23.926 1.00 80.38 516 ASP A O 1
ATOM 3976 N N . THR A 1 517 ? 4.705 10.227 -23.338 1.00 87.06 517 THR A N 1
ATOM 3977 C CA . THR A 1 517 ? 4.978 11.377 -24.217 1.00 87.06 517 THR A CA 1
ATOM 3978 C C . THR A 1 517 ? 6.105 12.284 -23.727 1.00 87.06 517 THR A C 1
ATOM 3980 O O . THR A 1 517 ? 6.535 13.164 -24.474 1.00 87.06 517 THR A O 1
ATOM 3983 N N . THR A 1 518 ? 6.555 12.131 -22.480 1.00 93.00 518 THR A N 1
ATOM 3984 C CA . THR A 1 518 ? 7.662 12.913 -21.933 1.00 93.00 518 THR A CA 1
ATOM 3985 C C . THR A 1 518 ? 8.941 12.567 -22.683 1.00 93.00 518 THR A C 1
ATOM 3987 O O . THR A 1 518 ? 9.379 11.415 -22.720 1.00 93.00 518 THR A O 1
ATOM 3990 N N . VAL A 1 519 ? 9.541 13.587 -23.297 1.00 94.50 519 VAL A N 1
ATOM 3991 C CA . VAL A 1 519 ? 10.752 13.448 -24.102 1.00 94.50 519 VAL A CA 1
ATOM 3992 C C . VAL A 1 519 ? 11.974 13.746 -23.248 1.00 94.50 519 VAL A C 1
ATOM 3994 O O . VAL A 1 519 ? 12.197 14.883 -22.829 1.00 94.50 519 VAL A O 1
ATOM 3997 N N . VAL A 1 520 ? 12.811 12.733 -23.059 1.00 95.75 520 VAL A N 1
ATOM 3998 C CA . VAL A 1 520 ? 14.142 12.876 -22.472 1.00 95.75 520 VAL A CA 1
ATOM 3999 C C . VAL A 1 520 ? 15.153 12.982 -23.606 1.00 95.75 520 VAL A C 1
ATOM 4001 O O . VAL A 1 520 ? 15.343 12.049 -24.386 1.00 95.75 520 VAL A O 1
ATOM 4004 N N . THR A 1 521 ? 15.796 14.140 -23.725 1.00 95.25 521 THR A N 1
ATOM 4005 C CA . THR A 1 521 ? 16.804 14.393 -24.755 1.00 95.25 521 THR A CA 1
ATOM 4006 C C . THR A 1 521 ? 18.194 14.124 -24.202 1.00 95.25 521 THR A C 1
ATOM 4008 O O . THR A 1 521 ? 18.720 14.949 -23.459 1.00 95.25 521 THR A O 1
ATOM 4011 N N . MET A 1 522 ? 18.816 13.014 -24.597 1.00 94.00 522 MET A N 1
ATOM 4012 C CA . MET A 1 522 ? 20.243 12.791 -24.349 1.00 94.00 522 MET A CA 1
ATOM 4013 C C . MET A 1 522 ? 21.049 13.717 -25.255 1.00 94.00 522 MET A C 1
ATOM 4015 O O . MET A 1 522 ? 21.005 13.594 -26.484 1.00 94.00 522 MET A O 1
ATOM 4019 N N . TYR A 1 523 ? 21.749 14.670 -24.650 1.00 93.81 523 TYR A N 1
ATOM 4020 C CA . TYR A 1 523 ? 22.381 15.787 -25.338 1.00 93.81 523 TYR A CA 1
ATOM 4021 C C . TYR A 1 523 ? 23.904 15.725 -25.193 1.00 93.81 523 TYR A C 1
ATOM 4023 O O . TYR A 1 523 ? 24.421 15.764 -24.083 1.00 93.81 523 TYR A O 1
ATOM 4031 N N . SER A 1 524 ? 24.606 15.613 -26.324 1.00 92.38 524 SER A N 1
ATOM 4032 C CA . SER A 1 524 ? 26.061 15.820 -26.455 1.00 92.38 524 SER A CA 1
ATOM 4033 C C . SER A 1 524 ? 26.417 15.906 -27.946 1.00 92.38 524 SER A C 1
ATOM 4035 O O . SER A 1 524 ? 26.901 14.943 -28.551 1.00 92.38 524 SER A O 1
ATOM 4037 N N . PRO A 1 525 ? 26.103 17.025 -28.616 1.00 86.25 525 PRO A N 1
ATOM 4038 C CA . PRO A 1 525 ? 26.167 17.126 -30.075 1.00 86.25 525 PRO A CA 1
ATOM 4039 C C . PRO A 1 525 ? 27.593 17.060 -30.649 1.00 86.25 525 PRO A C 1
ATOM 4041 O O . PRO A 1 525 ? 27.751 16.955 -31.862 1.00 86.25 525 PRO A O 1
ATOM 4044 N N . SER A 1 526 ? 28.639 17.125 -29.819 1.00 85.50 526 SER A N 1
ATOM 4045 C CA . SER A 1 526 ? 30.036 17.182 -30.276 1.00 85.50 526 SER A CA 1
ATOM 4046 C C . SER A 1 526 ? 30.941 16.061 -29.762 1.00 85.50 526 SER A C 1
ATOM 4048 O O . SER A 1 526 ? 31.992 15.817 -30.369 1.00 85.50 526 SER A O 1
ATOM 4050 N N . HIS A 1 527 ? 30.560 15.357 -28.693 1.00 86.69 527 HIS A N 1
ATOM 4051 C CA . HIS A 1 527 ? 31.463 14.432 -28.002 1.00 86.69 527 HIS A CA 1
ATOM 4052 C C . HIS A 1 527 ? 30.947 12.996 -28.031 1.00 86.69 527 HIS A C 1
ATOM 4054 O O . HIS A 1 527 ? 31.539 12.148 -28.705 1.00 86.69 527 HIS A O 1
ATOM 4060 N N . VAL A 1 528 ? 29.833 12.738 -27.348 1.00 89.38 528 VAL A N 1
ATOM 4061 C CA . VAL A 1 528 ? 29.391 11.389 -26.999 1.00 89.38 528 VAL A CA 1
ATOM 4062 C C . VAL A 1 528 ? 28.612 10.744 -28.142 1.00 89.38 528 VAL A C 1
ATOM 4064 O O . VAL A 1 528 ? 27.748 11.360 -28.765 1.00 89.38 528 VAL A O 1
ATOM 4067 N N . PHE A 1 529 ? 28.898 9.468 -28.387 1.00 89.56 529 PHE A N 1
ATOM 4068 C CA . PHE A 1 529 ? 28.078 8.574 -29.212 1.00 89.56 529 PHE A CA 1
ATOM 4069 C C . PHE A 1 529 ? 27.968 7.149 -28.638 1.00 89.56 529 PHE A C 1
ATOM 4071 O O . PHE A 1 529 ? 27.291 6.304 -29.221 1.00 89.56 529 PHE A O 1
ATOM 4078 N N . TYR A 1 530 ? 28.549 6.896 -27.458 1.00 90.25 530 TYR A N 1
ATOM 4079 C CA . TYR A 1 530 ? 28.278 5.709 -26.647 1.00 90.25 530 TYR A CA 1
ATOM 4080 C C . TYR A 1 530 ? 27.848 6.077 -25.228 1.00 90.25 530 TYR A C 1
ATOM 4082 O O . TYR A 1 530 ? 28.473 6.923 -24.588 1.00 90.25 530 TYR A O 1
ATOM 4090 N N . PHE A 1 531 ? 26.844 5.380 -24.708 1.00 91.25 531 PHE A N 1
ATOM 4091 C CA . PHE A 1 531 ? 26.423 5.483 -23.313 1.00 91.25 531 PHE A CA 1
ATOM 4092 C C . PHE A 1 531 ? 26.510 4.119 -22.631 1.00 91.25 531 PHE A C 1
ATOM 4094 O O . PHE A 1 531 ? 26.074 3.115 -23.192 1.00 91.25 531 PHE A O 1
ATOM 4101 N N . ALA A 1 532 ? 27.061 4.078 -21.420 1.00 89.06 532 ALA A N 1
ATOM 4102 C CA . ALA A 1 532 ? 27.215 2.857 -20.638 1.00 89.06 532 ALA A CA 1
ATOM 4103 C C . ALA A 1 532 ? 26.814 3.059 -19.171 1.00 89.06 532 ALA A C 1
ATOM 4105 O O . ALA A 1 532 ? 27.087 4.102 -18.580 1.00 89.06 532 ALA A O 1
ATOM 4106 N N . SER A 1 533 ? 26.252 2.008 -18.579 1.00 85.88 533 SER A N 1
ATOM 4107 C CA . SER A 1 533 ? 25.951 1.880 -17.153 1.00 85.88 533 SER A CA 1
ATOM 4108 C C . SER A 1 533 ? 26.791 0.763 -16.525 1.00 85.88 533 SER A C 1
ATOM 4110 O O . SER A 1 533 ? 27.344 -0.093 -17.223 1.00 85.88 533 SER A O 1
ATOM 4112 N N . HIS A 1 534 ? 26.923 0.802 -15.200 1.00 80.88 534 HIS A N 1
ATOM 4113 C CA . HIS A 1 534 ? 27.601 -0.217 -14.394 1.00 80.88 534 HIS A CA 1
ATOM 4114 C C . HIS A 1 534 ? 26.648 -1.240 -13.773 1.00 80.88 534 HIS A C 1
ATOM 4116 O O . HIS A 1 534 ? 27.116 -2.231 -13.210 1.00 80.88 534 HIS A O 1
ATOM 4122 N N . THR A 1 535 ? 25.342 -1.016 -13.859 1.00 86.81 535 THR A N 1
ATOM 4123 C CA . THR A 1 535 ? 24.326 -1.869 -13.241 1.00 86.81 535 THR A CA 1
ATOM 4124 C C . THR A 1 535 ? 23.221 -2.191 -14.231 1.00 86.81 535 THR A C 1
ATOM 4126 O O . THR A 1 535 ? 23.179 -1.659 -15.346 1.00 86.81 535 THR A O 1
ATOM 4129 N N . THR A 1 536 ? 22.323 -3.089 -13.826 1.00 90.06 536 THR A N 1
ATOM 4130 C CA . THR A 1 536 ? 21.119 -3.382 -14.598 1.00 90.06 536 THR A CA 1
ATOM 4131 C C . THR A 1 536 ? 20.350 -2.092 -14.823 1.00 90.06 536 THR A C 1
ATOM 4133 O O . THR A 1 536 ? 20.108 -1.346 -13.875 1.00 90.06 536 THR A O 1
ATOM 4136 N N . THR A 1 537 ? 20.019 -1.818 -16.079 1.00 91.88 537 THR A N 1
ATOM 4137 C CA . THR A 1 537 ? 19.432 -0.549 -16.500 1.00 91.88 537 THR A CA 1
ATOM 4138 C C . THR A 1 537 ? 18.133 -0.792 -17.246 1.00 91.88 537 THR A C 1
ATOM 4140 O O . THR A 1 537 ? 18.104 -1.549 -18.215 1.00 91.88 537 THR A O 1
ATOM 4143 N N . ILE A 1 538 ? 17.075 -0.118 -16.807 1.00 93.50 538 ILE A N 1
ATOM 4144 C CA . ILE A 1 538 ? 15.735 -0.230 -17.377 1.00 93.50 538 ILE A CA 1
ATOM 4145 C C . ILE A 1 538 ? 15.304 1.127 -17.921 1.00 93.50 538 ILE A C 1
ATOM 4147 O O . ILE A 1 538 ? 15.419 2.137 -17.231 1.00 93.50 538 ILE A O 1
ATOM 4151 N N . PHE A 1 539 ? 14.767 1.143 -19.136 1.00 93.50 539 PHE A N 1
ATOM 4152 C CA . PHE A 1 539 ? 14.016 2.265 -19.687 1.00 93.50 539 PHE A CA 1
ATOM 4153 C C . PHE A 1 539 ? 12.581 1.807 -19.927 1.00 93.50 539 PHE A C 1
ATOM 4155 O O . PHE A 1 539 ? 12.361 0.859 -20.680 1.00 93.50 539 PHE A O 1
ATOM 4162 N N . ASN A 1 540 ? 11.607 2.462 -19.300 1.00 92.38 540 ASN A N 1
ATOM 4163 C CA . ASN A 1 540 ? 10.188 2.170 -19.503 1.00 92.38 540 ASN A CA 1
ATOM 4164 C C . ASN A 1 540 ? 9.349 3.433 -19.277 1.00 92.38 540 ASN A C 1
ATOM 4166 O O . ASN A 1 540 ? 9.771 4.305 -18.528 1.00 92.38 540 ASN A O 1
ATOM 4170 N N . GLY A 1 541 ? 8.186 3.545 -19.916 1.00 90.94 541 GLY A N 1
ATOM 4171 C CA . GLY A 1 541 ? 7.261 4.670 -19.716 1.00 90.94 541 GLY A CA 1
ATOM 4172 C C . GLY A 1 541 ? 7.807 6.042 -20.133 1.00 90.94 541 GLY A C 1
ATOM 4173 O O . GLY A 1 541 ? 7.475 7.049 -19.517 1.00 90.94 541 GLY A O 1
ATOM 4174 N N . LEU A 1 542 ? 8.707 6.107 -21.125 1.00 92.75 542 LEU A N 1
ATOM 4175 C CA . LEU A 1 542 ? 9.300 7.368 -21.594 1.00 92.75 542 LEU A CA 1
ATOM 4176 C C . LEU A 1 542 ? 9.636 7.349 -23.085 1.00 92.75 542 LEU A C 1
ATOM 4178 O O . LEU A 1 542 ? 9.868 6.289 -23.675 1.00 92.75 542 LEU A O 1
ATOM 4182 N N . THR A 1 543 ? 9.759 8.546 -23.669 1.00 94.31 543 THR A N 1
ATOM 4183 C CA . THR A 1 543 ? 10.298 8.746 -25.018 1.00 94.31 543 THR A CA 1
ATOM 4184 C C . THR A 1 543 ? 11.725 9.279 -24.956 1.00 94.31 543 THR A C 1
ATOM 4186 O O . THR A 1 543 ? 11.985 10.349 -24.407 1.00 94.31 543 THR A O 1
ATOM 4189 N N . LEU A 1 544 ? 12.664 8.582 -25.593 1.00 94.12 544 LEU A N 1
ATOM 4190 C CA . LEU A 1 544 ? 14.049 9.028 -25.702 1.00 94.12 544 LEU A CA 1
ATOM 4191 C C . LEU A 1 544 ? 14.312 9.730 -27.040 1.00 94.12 544 LEU A C 1
ATOM 4193 O O . LEU A 1 544 ? 14.007 9.194 -28.106 1.00 94.12 544 LEU A O 1
ATOM 4197 N N . LEU A 1 545 ? 14.942 10.902 -26.993 1.00 93.00 545 LEU A N 1
ATOM 4198 C CA . LEU A 1 545 ? 15.499 11.596 -28.155 1.00 93.00 545 LEU A CA 1
ATOM 4199 C C . LEU A 1 545 ? 17.020 11.687 -28.011 1.00 93.00 545 LEU A C 1
ATOM 4201 O O . LEU A 1 545 ? 17.529 12.183 -27.009 1.00 93.00 545 LEU A O 1
ATOM 4205 N N . CYS A 1 546 ? 17.766 11.280 -29.032 1.00 90.94 546 CYS A N 1
ATOM 4206 C CA . CYS A 1 546 ? 19.225 11.381 -29.014 1.00 90.94 546 CYS A CA 1
ATOM 4207 C C . CYS A 1 546 ? 19.698 12.550 -29.882 1.00 90.94 546 CYS A C 1
ATOM 4209 O O . CYS A 1 546 ? 19.551 12.536 -31.104 1.00 90.94 546 CYS A O 1
ATOM 4211 N N . ASN A 1 547 ? 20.292 13.557 -29.240 1.00 92.06 547 ASN A N 1
ATOM 4212 C CA . ASN A 1 547 ? 20.977 14.683 -29.873 1.00 92.06 547 ASN A CA 1
ATOM 4213 C C . ASN A 1 547 ? 22.478 14.632 -29.557 1.00 92.06 547 ASN A C 1
ATOM 4215 O O . ASN A 1 547 ? 23.037 15.484 -28.864 1.00 92.06 547 ASN A O 1
ATOM 4219 N N . THR A 1 548 ? 23.091 13.557 -30.022 1.00 89.75 548 THR A N 1
ATOM 4220 C CA . THR A 1 548 ? 24.494 13.191 -29.821 1.00 89.75 548 THR A CA 1
ATOM 4221 C C . THR A 1 548 ? 25.345 13.532 -31.046 1.00 89.75 548 THR A C 1
ATOM 4223 O O . THR A 1 548 ? 24.816 13.951 -32.076 1.00 89.75 548 THR A O 1
ATOM 4226 N N . LYS A 1 549 ? 26.666 13.338 -30.970 1.00 86.12 549 LYS A N 1
ATOM 4227 C CA . LYS A 1 549 ? 27.591 13.607 -32.087 1.00 86.12 549 LYS A CA 1
ATOM 4228 C C . LYS A 1 549 ? 27.216 12.873 -33.378 1.00 86.12 549 LYS A C 1
ATOM 4230 O O . LYS A 1 549 ? 27.411 13.379 -34.479 1.00 86.12 549 LYS A O 1
ATOM 4235 N N . SER A 1 550 ? 26.718 11.654 -33.224 1.00 87.06 550 SER A N 1
ATOM 4236 C CA . SER 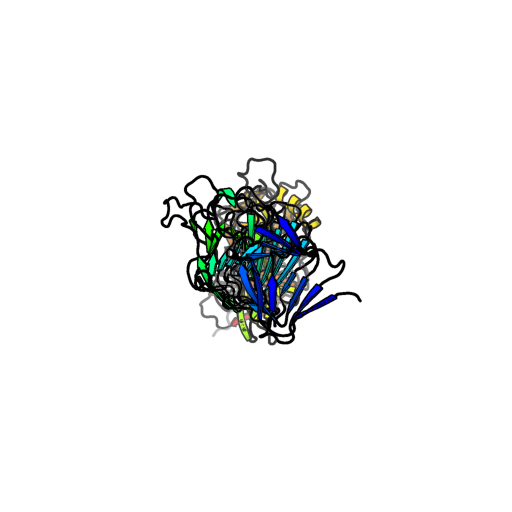A 1 550 ? 26.235 10.772 -34.285 1.00 87.06 550 SER A CA 1
ATOM 4237 C C . SER A 1 550 ? 25.185 9.824 -33.690 1.00 87.06 550 SER A C 1
ATOM 4239 O O . SER A 1 550 ? 24.569 10.153 -32.673 1.00 87.06 550 SER A O 1
ATOM 4241 N N . SER A 1 551 ? 24.962 8.653 -34.292 1.00 87.12 551 SER A N 1
ATOM 4242 C CA . SER A 1 551 ? 24.099 7.614 -33.723 1.00 87.12 551 SER A CA 1
ATOM 4243 C C . SER A 1 551 ? 24.513 7.249 -32.296 1.00 87.12 551 SER A C 1
ATOM 4245 O O . SER A 1 551 ? 25.678 6.926 -32.068 1.00 87.12 551 SER A O 1
ATOM 4247 N N . LEU A 1 552 ? 23.568 7.261 -31.352 1.00 89.94 552 LEU A N 1
ATOM 4248 C CA . LEU A 1 552 ? 23.840 6.837 -29.980 1.00 89.94 552 LEU A CA 1
ATOM 4249 C C . LEU A 1 552 ? 23.808 5.311 -29.883 1.00 89.94 552 LEU A C 1
ATOM 4251 O O . LEU A 1 552 ? 22.881 4.657 -30.365 1.00 89.94 552 LEU A O 1
ATOM 4255 N N . ARG A 1 553 ? 24.817 4.755 -29.217 1.00 90.94 553 ARG A N 1
ATOM 4256 C CA . ARG A 1 553 ? 24.952 3.326 -28.950 1.00 90.94 553 ARG A CA 1
ATOM 4257 C C . ARG A 1 553 ? 24.946 3.063 -27.449 1.00 90.94 553 ARG A C 1
ATOM 4259 O O . ARG A 1 553 ? 25.822 3.543 -26.729 1.00 90.94 553 ARG A O 1
ATOM 4266 N N . PHE A 1 554 ? 23.982 2.285 -26.981 1.00 91.56 554 PHE A N 1
ATOM 4267 C CA . PHE A 1 554 ? 23.973 1.778 -25.615 1.00 91.56 554 PHE A CA 1
ATOM 4268 C C . PHE A 1 554 ? 24.929 0.591 -25.508 1.00 91.56 554 PHE A C 1
ATOM 4270 O O . PHE A 1 554 ? 24.693 -0.437 -26.138 1.00 91.56 554 PHE A O 1
ATOM 4277 N N . ILE A 1 555 ? 26.014 0.746 -24.743 1.00 88.00 555 ILE A N 1
ATOM 4278 C CA . ILE A 1 555 ? 26.985 -0.324 -24.508 1.00 88.00 555 ILE A CA 1
ATOM 4279 C C . ILE A 1 555 ? 26.609 -1.104 -23.252 1.00 88.00 555 ILE A C 1
ATOM 4281 O O . ILE A 1 555 ? 26.683 -0.580 -22.136 1.00 88.00 555 ILE A O 1
ATOM 4285 N N . VAL A 1 556 ? 26.328 -2.389 -23.433 1.00 84.25 556 VAL A N 1
ATOM 4286 C CA . VAL A 1 556 ? 26.076 -3.341 -22.350 1.00 84.25 556 VAL A CA 1
ATOM 4287 C C . VAL A 1 556 ? 27.415 -3.848 -21.818 1.00 84.25 556 VAL A C 1
ATOM 4289 O O . VAL A 1 556 ? 28.128 -4.574 -22.509 1.00 84.25 556 VAL A O 1
ATOM 4292 N N . ASN A 1 557 ? 27.798 -3.414 -20.613 1.00 71.62 557 ASN A N 1
ATOM 4293 C CA . ASN A 1 557 ? 29.125 -3.686 -20.044 1.00 71.62 557 ASN A CA 1
ATOM 4294 C C . ASN A 1 557 ? 29.131 -4.562 -18.794 1.00 71.62 557 ASN A C 1
ATOM 4296 O O . ASN A 1 557 ? 30.202 -5.022 -18.439 1.00 71.62 557 ASN A O 1
ATOM 4300 N N . THR A 1 558 ? 28.031 -4.757 -18.076 1.00 64.50 558 THR A N 1
ATOM 4301 C CA . THR A 1 558 ? 28.096 -5.501 -16.806 1.00 64.50 558 THR A CA 1
ATOM 4302 C C . THR A 1 558 ? 26.882 -6.381 -16.588 1.00 64.50 558 THR A C 1
ATOM 4304 O O . THR A 1 558 ? 27.071 -7.561 -16.363 1.00 64.50 558 THR A O 1
ATOM 4307 N N . ASN A 1 559 ? 25.659 -5.871 -16.716 1.00 72.94 559 ASN A N 1
ATOM 4308 C CA . ASN A 1 559 ? 24.485 -6.633 -16.286 1.00 72.94 559 ASN A CA 1
ATOM 4309 C C . ASN A 1 559 ? 23.465 -6.792 -17.425 1.00 72.94 559 ASN A C 1
ATOM 4311 O O . ASN A 1 559 ? 23.780 -7.335 -18.483 1.00 72.94 559 ASN A O 1
ATOM 4315 N N . GLU A 1 560 ? 22.251 -6.279 -17.222 1.00 88.06 560 GLU A N 1
ATOM 4316 C CA . GLU A 1 560 ? 21.158 -6.341 -18.181 1.00 88.06 560 GLU A CA 1
ATOM 4317 C C . GLU A 1 560 ? 20.713 -4.951 -18.625 1.00 88.06 560 GLU A C 1
ATOM 4319 O O . GLU A 1 560 ? 20.748 -3.989 -17.851 1.00 88.06 560 GLU A O 1
ATOM 4324 N N . TYR A 1 561 ? 20.285 -4.852 -19.879 1.00 92.38 561 TYR A N 1
ATOM 4325 C CA . TYR A 1 561 ? 19.614 -3.674 -20.418 1.00 92.38 561 TYR A CA 1
ATOM 4326 C C . TYR A 1 561 ? 18.203 -4.057 -20.829 1.00 92.38 561 TYR A C 1
ATOM 4328 O O . TYR A 1 561 ? 18.012 -4.980 -21.618 1.00 92.38 561 TYR A O 1
ATOM 4336 N N . ILE A 1 562 ? 17.221 -3.346 -20.290 1.00 93.94 562 ILE A N 1
ATOM 4337 C CA . ILE A 1 562 ? 15.811 -3.678 -20.456 1.00 93.94 562 ILE A CA 1
ATOM 4338 C C . ILE A 1 562 ? 15.097 -2.457 -21.013 1.00 93.94 562 ILE A C 1
ATOM 4340 O O . ILE A 1 562 ? 15.134 -1.371 -20.437 1.00 93.94 562 ILE A O 1
ATOM 4344 N N . TYR A 1 563 ? 14.445 -2.647 -22.148 1.00 94.88 563 TYR A N 1
ATOM 4345 C CA . TYR A 1 563 ? 13.637 -1.639 -22.811 1.00 94.88 563 TYR A CA 1
ATOM 4346 C C . TYR A 1 563 ? 12.187 -2.107 -22.762 1.00 94.88 563 TYR A C 1
ATOM 4348 O O . TYR A 1 563 ? 11.789 -2.959 -23.557 1.00 94.88 563 TYR A O 1
ATOM 4356 N N . GLY A 1 564 ? 11.436 -1.604 -21.783 1.00 93.00 564 GLY A N 1
ATOM 4357 C CA . GLY A 1 564 ? 10.065 -2.027 -21.496 1.00 93.00 564 GLY A CA 1
ATOM 4358 C C . GLY A 1 564 ? 9.095 -1.742 -22.643 1.00 93.00 564 GLY A C 1
ATOM 4359 O O . GLY A 1 564 ? 9.409 -1.010 -23.582 1.00 93.00 564 GLY A O 1
ATOM 4360 N N . SER A 1 565 ? 7.901 -2.328 -22.583 1.00 91.19 565 SER A N 1
ATOM 4361 C CA . SER A 1 565 ? 6.866 -2.189 -23.619 1.00 91.19 565 SER A CA 1
ATOM 4362 C C . SER A 1 565 ? 6.448 -0.746 -23.905 1.00 91.19 565 SER A C 1
ATOM 4364 O O . SER A 1 565 ? 6.121 -0.420 -25.046 1.00 91.19 565 SER A O 1
ATOM 4366 N N . ARG A 1 566 ? 6.533 0.136 -22.903 1.00 90.44 566 ARG A N 1
ATOM 4367 C CA . ARG A 1 566 ? 6.209 1.569 -23.003 1.00 90.44 566 ARG A CA 1
ATOM 4368 C C . ARG A 1 566 ? 7.436 2.450 -23.211 1.00 90.44 566 ARG A C 1
ATOM 4370 O O . ARG A 1 566 ? 7.446 3.636 -22.886 1.00 90.44 566 ARG A O 1
ATOM 4377 N N . PHE A 1 567 ? 8.519 1.869 -23.706 1.00 93.00 567 PHE A N 1
ATOM 4378 C CA . PHE A 1 567 ? 9.684 2.626 -24.120 1.00 93.00 567 PHE A CA 1
ATOM 4379 C C . PHE A 1 567 ? 9.558 3.049 -25.582 1.00 93.00 567 PHE A C 1
ATOM 4381 O O . PHE A 1 567 ? 9.349 2.225 -26.475 1.00 93.00 567 PHE A O 1
ATOM 4388 N N . PHE A 1 568 ? 9.750 4.339 -25.842 1.00 92.50 568 PHE A N 1
ATOM 4389 C CA . PHE A 1 568 ? 9.652 4.917 -27.175 1.00 92.50 568 PHE A CA 1
ATOM 4390 C C . PHE A 1 568 ? 10.944 5.625 -27.564 1.00 92.50 568 PHE A C 1
ATOM 4392 O O . PHE A 1 568 ? 11.692 6.142 -26.735 1.00 92.50 568 PHE A O 1
ATOM 4399 N N . MET A 1 569 ? 11.193 5.686 -28.869 1.00 90.12 569 MET A N 1
ATOM 4400 C CA . MET A 1 569 ? 12.331 6.401 -29.430 1.00 90.12 569 MET A CA 1
ATOM 4401 C C . MET A 1 569 ? 11.863 7.414 -30.458 1.00 90.12 569 MET A C 1
ATOM 4403 O O . MET A 1 569 ? 11.111 7.090 -31.375 1.00 90.12 569 MET A O 1
ATOM 4407 N N . ASN A 1 570 ? 12.382 8.630 -30.346 1.00 85.44 570 ASN A N 1
ATOM 4408 C CA . ASN A 1 570 ? 12.259 9.652 -31.363 1.00 85.44 570 ASN A CA 1
ATOM 4409 C C . ASN A 1 570 ? 13.562 9.711 -32.173 1.00 85.44 570 ASN A C 1
ATOM 4411 O O . ASN A 1 570 ? 14.559 10.292 -31.747 1.00 85.44 570 ASN A O 1
ATOM 4415 N N . THR A 1 571 ? 13.546 9.120 -33.368 1.00 75.81 571 THR A N 1
ATOM 4416 C CA . THR A 1 571 ? 14.710 9.045 -34.266 1.00 75.81 571 THR A CA 1
ATOM 4417 C C . THR A 1 571 ? 14.804 10.232 -35.232 1.00 75.81 571 THR A C 1
ATOM 4419 O O . THR A 1 571 ? 15.477 10.136 -36.255 1.00 75.81 571 THR A O 1
ATOM 4422 N N . SER A 1 572 ? 14.127 11.353 -34.951 1.00 79.75 572 SER A N 1
ATOM 4423 C CA . SER A 1 572 ? 14.124 12.541 -35.828 1.00 79.75 572 SER A CA 1
ATOM 4424 C C . SER A 1 572 ? 15.496 13.198 -36.006 1.00 79.75 572 SER A C 1
ATOM 4426 O 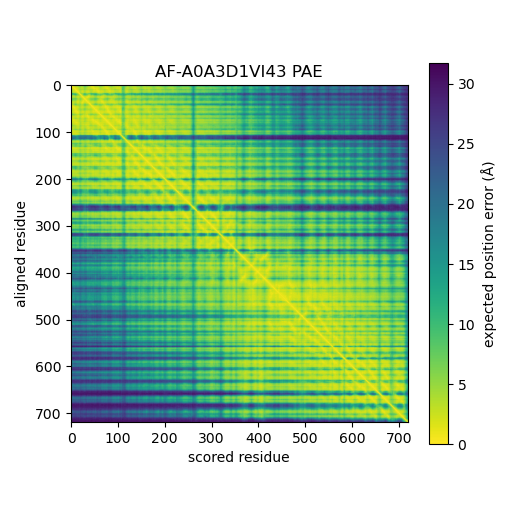O . SER A 1 572 ? 15.697 13.926 -36.975 1.00 79.75 572 SER A O 1
ATOM 4428 N N . LYS A 1 573 ? 16.432 12.958 -35.079 1.00 78.94 573 LYS A N 1
ATOM 4429 C CA . LYS A 1 573 ? 17.797 13.496 -35.130 1.00 78.94 573 LYS A CA 1
ATOM 4430 C C . LYS A 1 573 ? 18.818 12.434 -35.511 1.00 78.94 573 LYS A C 1
ATOM 4432 O O . LYS A 1 573 ? 19.333 12.452 -36.622 1.00 78.94 573 LYS A O 1
ATOM 4437 N N . ASN A 1 574 ? 19.098 11.515 -34.591 1.00 85.25 574 ASN A N 1
ATOM 4438 C CA . ASN A 1 574 ? 20.092 10.466 -34.773 1.00 85.25 574 ASN A CA 1
ATOM 4439 C C . ASN A 1 574 ? 19.480 9.080 -34.562 1.00 85.25 574 ASN A C 1
ATOM 4441 O O . ASN A 1 574 ? 18.543 8.903 -33.785 1.00 85.25 574 ASN A O 1
ATOM 4445 N N . ALA A 1 575 ? 20.065 8.090 -35.238 1.00 87.31 575 ALA A N 1
ATOM 4446 C CA . ALA A 1 575 ? 19.773 6.677 -35.022 1.00 87.31 575 ALA A CA 1
ATOM 4447 C C . ALA A 1 575 ? 20.206 6.214 -33.618 1.00 87.31 575 ALA A C 1
ATOM 4449 O O . ALA A 1 575 ? 21.177 6.726 -33.058 1.00 87.31 575 ALA A O 1
ATOM 4450 N N . ILE A 1 576 ? 19.507 5.213 -33.083 1.00 88.50 576 ILE A N 1
ATOM 4451 C CA . ILE A 1 576 ? 19.756 4.635 -31.757 1.00 88.50 576 ILE A CA 1
ATOM 4452 C C . ILE A 1 576 ? 19.934 3.125 -31.909 1.00 88.50 576 ILE A C 1
ATOM 4454 O O . ILE A 1 576 ? 19.184 2.483 -32.653 1.00 88.50 576 ILE A O 1
ATOM 4458 N N . GLY A 1 577 ? 20.917 2.561 -31.212 1.00 91.25 577 GLY A N 1
ATOM 4459 C CA . GLY A 1 577 ? 21.148 1.122 -31.205 1.00 91.25 577 GLY A CA 1
ATOM 4460 C C . GLY A 1 577 ? 21.829 0.605 -29.945 1.00 91.25 577 GLY A C 1
ATOM 4461 O O . GLY A 1 577 ? 22.167 1.372 -29.041 1.00 91.25 577 GLY A O 1
ATOM 4462 N N . VAL A 1 578 ? 22.019 -0.711 -29.900 1.00 91.19 578 VAL A N 1
ATOM 4463 C CA . VAL A 1 578 ? 22.608 -1.440 -28.765 1.00 91.19 578 VAL A CA 1
ATOM 4464 C C . VAL A 1 578 ? 23.836 -2.217 -29.230 1.00 91.19 578 VAL A C 1
ATOM 4466 O O . VAL A 1 578 ? 23.822 -2.782 -30.325 1.00 91.19 578 VAL A O 1
ATOM 4469 N N . ASP A 1 579 ? 24.879 -2.231 -28.401 1.00 87.81 579 ASP A N 1
ATOM 4470 C CA . ASP A 1 579 ? 26.143 -2.934 -28.637 1.00 87.81 579 ASP A CA 1
ATOM 4471 C C . ASP A 1 579 ? 26.627 -3.616 -27.345 1.00 87.81 579 ASP A C 1
ATOM 4473 O O . ASP A 1 579 ? 26.420 -3.096 -26.244 1.00 87.81 579 ASP A O 1
ATOM 4477 N N . PHE A 1 580 ? 27.298 -4.762 -27.451 1.00 83.12 580 PHE A N 1
ATOM 4478 C CA . PHE A 1 580 ? 27.860 -5.461 -26.288 1.00 83.12 580 PHE A CA 1
ATOM 4479 C C . PHE A 1 580 ? 29.333 -5.082 -26.116 1.00 83.12 580 PHE A C 1
ATOM 4481 O O . PHE A 1 580 ? 30.179 -5.326 -26.975 1.00 83.12 580 PHE A O 1
ATOM 4488 N N . GLY A 1 581 ? 29.660 -4.461 -24.983 1.00 73.31 581 GLY A N 1
ATOM 4489 C CA . GLY A 1 581 ? 31.002 -3.948 -24.722 1.00 73.31 581 GLY A CA 1
ATOM 4490 C C . GLY A 1 581 ? 32.002 -5.032 -24.325 1.00 73.31 581 GLY A C 1
ATOM 4491 O O . GLY A 1 581 ? 31.634 -6.092 -23.817 1.00 73.31 581 GLY A O 1
ATOM 4492 N N . SER A 1 582 ? 33.299 -4.751 -24.494 1.00 67.19 582 SER A N 1
ATOM 4493 C CA . SER A 1 582 ? 34.410 -5.648 -24.111 1.00 67.19 582 SER A CA 1
ATOM 4494 C C . SER A 1 582 ? 34.478 -5.957 -22.612 1.00 67.19 582 SER A C 1
ATOM 4496 O O . SER A 1 582 ? 35.112 -6.931 -22.211 1.00 67.19 582 SER A O 1
ATOM 4498 N N . LEU A 1 583 ? 33.825 -5.151 -21.774 1.00 62.88 583 LEU A N 1
ATOM 4499 C CA . LEU A 1 583 ? 33.821 -5.324 -20.322 1.00 62.88 583 LEU A CA 1
ATOM 4500 C C . LEU A 1 583 ? 32.648 -6.162 -19.800 1.00 62.88 583 LEU A C 1
ATOM 4502 O O . LEU A 1 583 ? 32.595 -6.356 -18.589 1.00 62.88 583 LEU A O 1
ATOM 4506 N N . ALA A 1 584 ? 31.764 -6.658 -20.680 1.00 60.44 584 ALA A N 1
ATOM 4507 C CA . ALA A 1 584 ? 30.612 -7.489 -20.318 1.00 60.44 584 ALA A CA 1
ATOM 4508 C C . ALA A 1 584 ? 30.977 -8.590 -19.303 1.00 60.44 584 ALA A C 1
ATOM 4510 O O . ALA A 1 584 ? 32.048 -9.211 -19.396 1.00 60.44 584 ALA A O 1
ATOM 4511 N N . MET A 1 585 ? 30.077 -8.866 -18.348 1.00 65.44 585 MET A N 1
ATOM 4512 C CA . MET A 1 585 ? 30.167 -10.068 -17.509 1.00 65.44 585 MET A CA 1
ATOM 4513 C C . MET A 1 585 ? 30.180 -11.326 -18.386 1.00 65.44 585 MET A C 1
ATOM 4515 O O . MET A 1 585 ? 30.014 -11.248 -19.600 1.00 65.44 585 MET A O 1
ATOM 4519 N N . GLU A 1 586 ? 30.501 -12.482 -17.802 1.00 78.56 586 GLU A N 1
ATOM 4520 C CA . GLU A 1 586 ? 30.517 -13.764 -18.529 1.00 78.56 586 GLU A CA 1
ATOM 4521 C C . GLU A 1 586 ? 29.241 -13.976 -19.356 1.00 78.56 586 GLU A C 1
ATOM 4523 O O . GLU A 1 586 ? 29.324 -14.418 -20.501 1.00 78.56 586 GLU A O 1
ATOM 4528 N N . GLU A 1 587 ? 28.110 -13.508 -18.829 1.00 85.12 587 GLU A N 1
ATOM 4529 C CA . GLU A 1 587 ? 26.822 -13.443 -19.499 1.00 85.12 587 GLU A CA 1
ATOM 4530 C C . GLU A 1 587 ? 26.211 -12.041 -19.368 1.00 85.12 587 GLU A C 1
ATOM 4532 O O . GLU A 1 587 ? 26.250 -11.433 -18.298 1.00 85.12 587 GLU A O 1
ATOM 4537 N N . ALA A 1 588 ? 25.672 -11.514 -20.469 1.00 87.69 588 ALA A N 1
ATOM 4538 C CA . ALA A 1 588 ? 24.967 -10.239 -20.516 1.00 87.69 588 ALA A CA 1
ATOM 4539 C C . ALA A 1 588 ? 23.684 -10.375 -21.339 1.00 87.69 588 ALA A C 1
ATOM 4541 O O . ALA A 1 588 ? 23.684 -11.009 -22.399 1.00 87.69 588 ALA A O 1
ATOM 4542 N N . THR A 1 589 ? 22.614 -9.722 -20.888 1.00 90.62 589 THR A N 1
ATOM 4543 C CA . THR A 1 589 ? 21.281 -9.866 -21.486 1.00 90.62 589 THR A CA 1
ATOM 4544 C C . THR A 1 589 ? 20.697 -8.516 -21.876 1.00 90.62 589 THR A C 1
ATOM 4546 O O . THR A 1 589 ? 20.708 -7.558 -21.106 1.00 90.62 589 THR A O 1
ATOM 4549 N N . VAL A 1 590 ? 20.153 -8.444 -23.087 1.00 93.69 590 VAL A N 1
ATOM 4550 C CA . VAL A 1 590 ? 19.335 -7.326 -23.555 1.00 93.69 590 VAL A CA 1
ATOM 4551 C C . VAL A 1 590 ? 17.911 -7.817 -23.750 1.00 93.69 590 VAL A C 1
ATOM 4553 O O . VAL A 1 590 ? 17.682 -8.801 -24.451 1.00 93.69 590 VAL A O 1
ATOM 4556 N N . ARG A 1 591 ? 16.946 -7.111 -23.167 1.00 94.81 591 ARG A N 1
ATOM 4557 C CA . ARG A 1 591 ? 15.515 -7.369 -23.340 1.00 94.81 591 ARG A CA 1
ATOM 4558 C C . ARG A 1 591 ? 14.886 -6.176 -24.043 1.00 94.81 591 ARG A C 1
ATOM 4560 O O . ARG A 1 591 ? 15.024 -5.044 -23.583 1.00 94.81 591 ARG A O 1
ATOM 4567 N N . ILE A 1 592 ? 14.228 -6.416 -25.171 1.00 96.12 592 ILE A N 1
ATOM 4568 C CA . ILE A 1 592 ? 13.571 -5.383 -25.972 1.00 96.12 592 ILE A CA 1
ATOM 4569 C C . ILE A 1 592 ? 12.094 -5.730 -26.094 1.00 96.12 592 ILE A C 1
ATOM 4571 O O . ILE A 1 592 ? 11.713 -6.561 -26.914 1.00 96.12 592 ILE A O 1
ATOM 4575 N N . TYR A 1 593 ? 11.266 -5.065 -25.298 1.00 95.19 593 TYR A N 1
ATOM 4576 C CA . TYR A 1 593 ? 9.810 -5.183 -25.320 1.00 95.19 593 TYR A CA 1
ATOM 4577 C C . TYR A 1 593 ? 9.142 -4.019 -26.057 1.00 95.19 593 TYR A C 1
ATOM 4579 O O . TYR A 1 593 ? 8.088 -4.218 -26.657 1.00 95.19 593 TYR A O 1
ATOM 4587 N N . GLY A 1 594 ? 9.770 -2.840 -26.079 1.00 93.94 594 GLY A N 1
ATOM 4588 C CA . GLY A 1 594 ? 9.296 -1.653 -26.795 1.00 93.94 594 GLY A CA 1
ATOM 4589 C C . GLY A 1 594 ? 10.412 -0.899 -27.523 1.00 93.94 594 GLY A C 1
ATOM 4590 O O . GLY A 1 594 ? 11.596 -1.208 -27.390 1.00 93.94 594 GLY A O 1
ATOM 4591 N N . GLY A 1 595 ? 10.027 0.104 -28.315 1.00 93.62 595 GLY A N 1
ATOM 4592 C CA . GLY A 1 595 ? 10.945 1.006 -29.018 1.00 93.62 595 GLY A CA 1
ATOM 4593 C C . GLY A 1 595 ? 11.231 0.642 -30.480 1.00 93.62 595 GLY A C 1
ATOM 4594 O O . GLY A 1 595 ? 10.793 -0.380 -31.009 1.00 93.62 595 GLY A O 1
ATOM 4595 N N . THR A 1 596 ? 11.958 1.531 -31.167 1.00 93.38 596 THR A N 1
ATOM 4596 C CA . THR A 1 596 ? 12.391 1.353 -32.565 1.00 93.38 596 THR A CA 1
ATOM 4597 C C . THR A 1 596 ? 13.898 1.543 -32.680 1.00 93.38 596 THR A C 1
ATOM 4599 O O . THR A 1 596 ? 14.400 2.664 -32.697 1.00 93.38 596 THR A O 1
ATOM 4602 N N . PHE A 1 597 ? 14.617 0.433 -32.795 1.00 94.12 597 PHE A N 1
ATOM 4603 C CA . PHE A 1 597 ? 16.069 0.386 -32.858 1.00 94.12 597 PHE A CA 1
ATOM 4604 C C . PHE A 1 597 ? 16.543 0.380 -34.305 1.00 94.12 597 PHE A C 1
ATOM 4606 O O . PHE A 1 597 ? 16.116 -0.427 -35.133 1.00 94.12 597 PHE A O 1
ATOM 4613 N N . SER A 1 598 ? 17.486 1.267 -34.609 1.00 92.62 598 SER A N 1
ATOM 4614 C CA . SER A 1 598 ? 18.129 1.300 -35.923 1.00 92.62 598 SER A CA 1
ATOM 4615 C C . SER A 1 598 ? 19.059 0.107 -36.122 1.00 92.62 598 SER A C 1
ATOM 4617 O O . SER A 1 598 ? 19.182 -0.396 -37.234 1.00 92.62 598 SER A O 1
ATOM 4619 N N . PHE A 1 599 ? 19.694 -0.359 -35.048 1.00 90.75 599 PHE A N 1
ATOM 4620 C CA . PHE A 1 599 ? 20.518 -1.558 -35.065 1.00 90.75 599 PHE A CA 1
ATOM 4621 C C . PHE A 1 599 ? 20.658 -2.158 -33.661 1.00 90.75 599 PHE A C 1
ATOM 4623 O O . PHE A 1 599 ? 20.645 -1.443 -32.659 1.00 90.75 599 PHE A O 1
ATOM 4630 N N . VAL A 1 600 ? 20.815 -3.475 -33.600 1.00 93.00 600 VAL A N 1
ATOM 4631 C CA . VAL A 1 600 ? 21.150 -4.242 -32.400 1.00 93.00 600 VAL A CA 1
ATOM 4632 C C . VAL A 1 600 ? 22.262 -5.205 -32.782 1.00 93.00 600 VAL A C 1
ATOM 4634 O O . VAL A 1 600 ? 22.100 -6.026 -33.686 1.00 93.00 600 VAL A O 1
ATOM 4637 N N . TYR A 1 601 ? 23.402 -5.077 -32.118 1.00 88.75 601 TYR A N 1
ATOM 4638 C CA . TYR A 1 601 ? 24.607 -5.825 -32.433 1.00 88.75 601 TYR A CA 1
ATOM 4639 C C . TYR A 1 601 ? 24.972 -6.743 -31.279 1.00 88.75 601 TYR A C 1
ATOM 4641 O O . TYR A 1 601 ? 25.251 -6.263 -30.189 1.00 88.75 601 TYR A O 1
ATOM 4649 N N . LEU A 1 602 ? 24.973 -8.054 -31.518 1.00 87.44 602 LEU A N 1
ATOM 4650 C CA . LEU A 1 602 ? 25.415 -9.062 -30.554 1.00 87.44 602 LEU A CA 1
ATOM 4651 C C . LEU A 1 602 ? 26.859 -9.450 -30.848 1.00 87.44 602 LEU A C 1
ATOM 4653 O O . LEU A 1 602 ? 27.206 -9.745 -31.992 1.00 87.44 602 LEU A O 1
ATOM 4657 N N . GLY A 1 603 ? 27.681 -9.499 -29.809 1.00 78.56 603 GLY A N 1
ATOM 4658 C CA . GLY A 1 603 ? 29.092 -9.858 -29.887 1.00 78.56 603 GLY A CA 1
ATOM 4659 C C . GLY A 1 603 ? 29.963 -8.776 -29.271 1.00 78.56 603 GLY A C 1
ATOM 4660 O O . GLY A 1 603 ? 29.660 -7.592 -29.362 1.00 78.56 603 GLY A O 1
ATOM 4661 N N . THR A 1 604 ? 31.054 -9.191 -28.634 1.00 76.00 604 THR A N 1
ATOM 4662 C CA . THR A 1 604 ? 31.893 -8.310 -27.818 1.00 76.00 604 THR A CA 1
ATOM 4663 C C . THR A 1 604 ? 33.369 -8.470 -28.153 1.00 76.00 604 THR A C 1
ATOM 4665 O O . THR A 1 604 ? 33.817 -9.535 -28.579 1.00 76.00 604 THR A O 1
ATOM 4668 N N . GLY A 1 605 ? 34.151 -7.402 -27.974 1.00 73.69 605 GLY A N 1
ATOM 4669 C CA . GLY A 1 605 ? 35.606 -7.366 -28.178 1.00 73.69 605 GLY A CA 1
ATOM 4670 C C . GLY A 1 605 ? 36.430 -8.264 -27.243 1.00 73.69 605 GLY A C 1
ATOM 4671 O O . GLY A 1 605 ? 37.654 -8.189 -27.285 1.00 73.69 605 GLY A O 1
ATOM 4672 N N . SER A 1 606 ? 35.785 -9.092 -26.419 1.00 74.25 606 SER A N 1
ATOM 4673 C CA . SER A 1 606 ? 36.399 -10.050 -25.494 1.00 74.25 606 SER A CA 1
ATOM 4674 C C . SER A 1 606 ? 35.956 -11.469 -25.833 1.00 74.25 606 SER A C 1
ATOM 4676 O O . SER A 1 606 ? 34.831 -11.660 -26.274 1.00 74.25 606 SER A O 1
ATOM 4678 N N . SER A 1 607 ? 36.824 -12.465 -25.654 1.00 74.31 607 SER A N 1
ATOM 4679 C CA . SER A 1 607 ? 36.491 -13.865 -25.930 1.00 74.31 607 SER A CA 1
ATOM 4680 C C . SER A 1 607 ? 35.714 -14.525 -24.782 1.00 74.31 607 SER A C 1
ATOM 4682 O O . SER A 1 607 ? 35.790 -14.091 -23.633 1.00 74.31 607 SER A O 1
ATOM 4684 N N . GLN A 1 608 ? 34.997 -15.607 -25.106 1.00 73.75 608 GLN A N 1
ATOM 4685 C CA . GLN A 1 608 ? 34.259 -16.479 -24.182 1.00 73.75 608 GLN A CA 1
ATOM 4686 C C . GLN A 1 608 ? 33.127 -15.779 -23.416 1.00 73.75 608 GLN A C 1
ATOM 4688 O O . GLN A 1 608 ? 32.891 -16.070 -22.247 1.00 73.75 608 GLN A O 1
ATOM 4693 N N . LYS A 1 609 ? 32.422 -14.853 -24.071 1.00 83.19 609 LYS A N 1
ATOM 4694 C CA . LYS A 1 609 ? 31.255 -14.172 -23.499 1.00 83.19 609 LYS A CA 1
ATOM 4695 C C . LYS A 1 609 ? 29.951 -14.679 -24.098 1.00 83.19 609 LYS A C 1
ATOM 4697 O O . LYS A 1 609 ? 29.921 -15.083 -25.264 1.00 83.19 609 LYS A O 1
ATOM 4702 N N . ILE A 1 610 ? 28.891 -14.623 -23.298 1.00 87.38 610 ILE A N 1
ATOM 4703 C CA . ILE A 1 610 ? 27.520 -14.944 -23.683 1.00 87.38 610 ILE A CA 1
ATOM 4704 C C . ILE A 1 610 ? 26.737 -13.636 -23.835 1.00 87.38 610 ILE A C 1
ATOM 4706 O O . ILE A 1 610 ? 26.613 -12.853 -22.895 1.00 87.38 610 ILE A O 1
ATOM 4710 N N . CYS A 1 611 ? 26.224 -13.388 -25.037 1.00 88.50 611 CYS A N 1
ATOM 4711 C CA . CYS A 1 611 ? 25.378 -12.246 -25.361 1.00 88.50 611 CYS A CA 1
ATOM 4712 C C . CYS A 1 611 ? 23.964 -12.743 -25.658 1.00 88.50 611 CYS A C 1
ATOM 4714 O O . CYS A 1 611 ? 23.734 -13.364 -26.698 1.00 88.50 611 CYS A O 1
ATOM 4716 N N . ASN A 1 612 ? 23.025 -12.443 -24.766 1.00 92.19 612 ASN A N 1
ATOM 4717 C CA . ASN A 1 612 ? 21.624 -12.811 -24.908 1.00 92.19 612 ASN A CA 1
ATOM 4718 C C . ASN A 1 612 ? 20.791 -11.620 -25.380 1.00 92.19 612 ASN A C 1
ATOM 4720 O O . ASN A 1 612 ? 20.921 -10.507 -24.870 1.00 92.19 612 ASN A O 1
ATOM 4724 N N . LEU A 1 613 ? 19.880 -11.871 -26.312 1.00 95.06 613 LEU A N 1
ATOM 4725 C CA . LEU A 1 613 ? 18.842 -10.940 -26.728 1.00 95.06 613 LEU A CA 1
ATOM 4726 C C . LEU A 1 613 ? 17.472 -11.607 -26.614 1.00 95.06 613 LEU A C 1
ATOM 4728 O O . LEU A 1 613 ? 17.252 -12.685 -27.161 1.00 95.06 613 LEU A O 1
ATOM 4732 N N . ILE A 1 614 ? 16.533 -10.927 -25.970 1.00 95.19 614 ILE A N 1
ATOM 4733 C CA . ILE A 1 614 ? 15.116 -11.292 -25.946 1.00 95.19 614 ILE A CA 1
ATOM 4734 C C . ILE A 1 614 ? 14.340 -10.168 -26.631 1.00 95.19 614 ILE A C 1
ATOM 4736 O O . ILE A 1 614 ? 14.476 -9.005 -26.253 1.00 95.19 614 ILE A O 1
ATOM 4740 N N . VAL A 1 615 ? 13.549 -10.503 -27.651 1.00 96.62 615 VAL A N 1
ATOM 4741 C CA . VAL A 1 615 ? 12.731 -9.546 -28.408 1.00 96.62 615 VAL A CA 1
ATOM 4742 C C . VAL A 1 615 ? 11.258 -9.895 -28.253 1.00 96.62 615 VAL A C 1
ATOM 4744 O O . VAL A 1 615 ? 10.801 -10.937 -28.728 1.00 96.62 615 VAL A O 1
ATOM 4747 N N . GLY A 1 616 ? 10.518 -8.999 -27.607 1.00 94.12 616 GLY A N 1
ATOM 4748 C CA . GLY A 1 616 ? 9.095 -9.144 -27.351 1.00 94.12 616 GLY A CA 1
ATOM 4749 C C . GLY A 1 616 ? 8.758 -10.258 -26.358 1.00 94.12 616 GLY A C 1
ATOM 4750 O O . GLY A 1 616 ? 9.609 -11.035 -25.916 1.00 94.12 616 GLY A O 1
ATOM 4751 N N . ASN A 1 617 ? 7.473 -10.346 -26.038 1.00 91.56 617 ASN A N 1
ATOM 4752 C CA . ASN A 1 617 ? 6.879 -11.334 -25.135 1.00 91.56 617 ASN A CA 1
ATOM 4753 C C . ASN A 1 617 ? 5.776 -12.168 -25.819 1.00 91.56 617 ASN A C 1
ATOM 4755 O O . ASN A 1 617 ? 5.116 -12.970 -25.169 1.00 91.56 617 ASN A O 1
ATOM 4759 N N . GLY A 1 618 ? 5.564 -11.980 -27.126 1.00 90.00 618 GLY A N 1
ATOM 4760 C CA . GLY A 1 618 ? 4.485 -12.614 -27.888 1.00 90.00 618 GLY A CA 1
ATOM 4761 C C . GLY A 1 618 ? 3.369 -11.646 -28.291 1.00 90.00 618 GLY A C 1
ATOM 4762 O O . GLY A 1 618 ? 2.748 -11.858 -29.328 1.00 90.00 618 GLY A O 1
ATOM 4763 N N . THR A 1 619 ? 3.155 -10.560 -27.541 1.00 88.94 619 THR A N 1
ATOM 4764 C CA . THR A 1 619 ? 2.105 -9.559 -27.821 1.00 88.94 619 THR A CA 1
ATOM 4765 C C . THR A 1 619 ? 2.659 -8.194 -28.201 1.00 88.94 619 THR A C 1
ATOM 4767 O O . THR A 1 619 ? 2.041 -7.476 -28.981 1.00 88.94 619 THR A O 1
ATOM 4770 N N . ASN A 1 620 ? 3.824 -7.828 -27.670 1.00 92.31 620 ASN A N 1
ATOM 4771 C CA . ASN A 1 620 ? 4.387 -6.496 -27.872 1.00 92.31 620 ASN A CA 1
ATOM 4772 C C . ASN A 1 620 ? 5.056 -6.385 -29.253 1.00 92.31 620 ASN A C 1
ATOM 4774 O O . ASN A 1 620 ? 5.519 -7.385 -29.810 1.00 92.31 620 ASN A O 1
ATOM 4778 N N . GLU A 1 621 ? 5.155 -5.169 -29.796 1.00 93.44 621 GLU A N 1
ATOM 4779 C CA . GLU A 1 621 ? 5.647 -4.925 -31.161 1.00 93.44 621 GLU A CA 1
ATOM 4780 C C . GLU A 1 621 ? 6.928 -4.061 -31.225 1.00 93.44 621 GLU A C 1
ATOM 4782 O O . GLU A 1 621 ? 6.936 -3.004 -31.868 1.00 93.44 621 GLU A O 1
ATOM 4787 N N . PRO A 1 622 ? 8.048 -4.478 -30.601 1.00 95.81 622 PRO A N 1
ATOM 4788 C CA . PRO A 1 622 ? 9.314 -3.773 -30.769 1.00 95.81 622 PRO A CA 1
ATOM 4789 C C . PRO A 1 622 ? 9.789 -3.848 -32.225 1.00 95.81 622 PRO A C 1
ATOM 4791 O O . PRO A 1 622 ? 9.524 -4.819 -32.942 1.00 95.81 622 PRO A O 1
ATOM 4794 N N . LYS A 1 623 ? 10.527 -2.829 -32.674 1.00 95.94 623 LYS A N 1
ATOM 4795 C CA . LYS A 1 623 ? 11.045 -2.752 -34.049 1.00 95.94 623 LYS A CA 1
ATOM 4796 C C . LYS A 1 623 ? 12.563 -2.689 -34.059 1.00 95.94 623 LYS A C 1
ATOM 4798 O O . LYS A 1 623 ? 13.153 -1.851 -33.385 1.00 95.94 623 LYS A O 1
ATOM 4803 N N . ILE A 1 624 ? 13.193 -3.544 -34.860 1.00 96.19 624 ILE A N 1
ATOM 4804 C CA . ILE A 1 624 ? 14.642 -3.579 -35.067 1.00 96.19 624 ILE A CA 1
ATOM 4805 C C . ILE A 1 624 ? 14.921 -3.555 -36.574 1.00 96.19 624 ILE A C 1
ATOM 4807 O O . ILE A 1 624 ? 14.553 -4.469 -37.313 1.00 96.19 624 ILE A O 1
ATOM 4811 N N . ASN A 1 625 ? 15.593 -2.512 -37.058 1.00 94.00 625 ASN A N 1
ATOM 4812 C CA . ASN A 1 625 ? 15.907 -2.398 -38.486 1.00 94.00 625 ASN A CA 1
ATOM 4813 C C . ASN A 1 625 ? 17.043 -3.345 -38.910 1.00 94.00 625 ASN A C 1
ATOM 4815 O O . ASN A 1 625 ? 16.990 -3.924 -39.998 1.00 94.00 625 ASN A O 1
ATOM 4819 N N . LEU A 1 626 ? 18.054 -3.520 -38.056 1.00 91.75 626 LEU A N 1
ATOM 4820 C CA . LEU A 1 626 ? 19.176 -4.430 -38.280 1.00 91.75 626 LEU A CA 1
ATOM 4821 C C . LEU A 1 626 ? 19.537 -5.162 -36.984 1.00 91.75 626 LEU A C 1
ATOM 4823 O O . LEU A 1 626 ? 20.051 -4.551 -36.055 1.00 91.75 626 LEU A O 1
ATOM 4827 N N . LEU A 1 627 ? 19.297 -6.467 -36.931 1.00 93.06 627 LEU A N 1
ATOM 4828 C CA . LEU A 1 627 ? 19.811 -7.354 -35.893 1.00 93.06 627 LEU A CA 1
ATOM 4829 C C . LEU A 1 627 ? 21.021 -8.098 -36.458 1.00 93.06 627 LEU A C 1
ATOM 4831 O O . LEU A 1 627 ? 20.876 -8.885 -37.389 1.00 93.06 627 LEU A O 1
ATOM 4835 N N . CYS A 1 628 ? 22.207 -7.846 -35.913 1.00 88.75 628 CYS A N 1
ATOM 4836 C CA . CYS A 1 628 ? 23.450 -8.453 -36.377 1.00 88.75 628 CYS A CA 1
ATOM 4837 C C . CYS A 1 628 ? 24.070 -9.302 -35.269 1.00 88.75 628 CYS A C 1
ATOM 4839 O O . CYS A 1 628 ? 24.371 -8.789 -34.192 1.00 88.75 628 CYS A O 1
ATOM 4841 N N . LEU A 1 629 ? 24.268 -10.592 -35.528 1.00 86.44 629 LEU A N 1
ATOM 4842 C CA . LEU A 1 629 ? 24.996 -11.486 -34.638 1.00 86.44 629 LEU A CA 1
ATOM 4843 C C . LEU A 1 629 ? 26.460 -11.561 -35.076 1.00 86.44 629 LEU A C 1
ATOM 4845 O O . LEU A 1 629 ? 26.742 -11.637 -36.270 1.00 86.44 629 LEU A O 1
ATOM 4849 N N . ASN A 1 630 ? 27.364 -11.612 -34.092 1.00 75.94 630 ASN A N 1
ATOM 4850 C CA . ASN A 1 630 ? 28.819 -11.641 -34.253 1.00 75.94 630 ASN A CA 1
ATOM 4851 C C . ASN A 1 630 ? 29.445 -10.302 -34.698 1.00 75.94 630 ASN A C 1
ATOM 4853 O O . ASN A 1 630 ? 30.261 -10.242 -35.617 1.00 75.94 630 ASN A O 1
ATOM 4857 N N . ASN A 1 631 ? 29.113 -9.221 -33.986 1.00 69.75 631 ASN A N 1
ATOM 4858 C CA . ASN A 1 631 ? 29.663 -7.871 -34.160 1.00 69.75 631 ASN A CA 1
ATOM 4859 C C . ASN A 1 631 ? 31.108 -7.697 -33.630 1.00 69.75 631 ASN A C 1
ATOM 4861 O O . ASN A 1 631 ? 31.540 -6.593 -33.310 1.00 69.75 631 ASN A O 1
ATOM 4865 N N . SER A 1 632 ? 31.895 -8.767 -33.519 1.00 71.56 632 SER A N 1
ATOM 4866 C CA . SER A 1 632 ? 33.268 -8.687 -33.011 1.00 71.56 632 SER A CA 1
ATOM 4867 C C . SER A 1 632 ? 34.181 -9.717 -33.656 1.00 71.56 632 SER A C 1
ATOM 4869 O O . SER A 1 632 ? 33.717 -10.717 -34.189 1.00 71.56 632 SER A O 1
ATOM 4871 N N . ASN A 1 633 ? 35.489 -9.475 -33.565 1.00 69.06 633 ASN A N 1
ATOM 4872 C CA . ASN A 1 633 ? 36.525 -10.396 -34.012 1.00 69.06 633 ASN A CA 1
ATOM 4873 C C . ASN A 1 633 ? 36.880 -11.505 -33.001 1.00 69.06 633 ASN A C 1
ATOM 4875 O O . ASN A 1 633 ? 37.833 -12.251 -33.212 1.00 69.06 633 ASN A O 1
ATOM 4879 N N . GLN A 1 634 ? 36.166 -11.584 -31.875 1.00 75.62 634 GLN A N 1
ATOM 4880 C CA . GLN A 1 634 ? 36.438 -12.540 -30.802 1.00 75.62 634 GLN A CA 1
ATOM 4881 C C . GLN A 1 634 ? 35.444 -13.698 -30.773 1.00 75.62 634 GLN A C 1
ATOM 4883 O O . GLN A 1 634 ? 34.296 -13.583 -31.206 1.00 75.62 634 GLN A O 1
ATOM 4888 N N . ALA A 1 635 ? 35.891 -14.817 -30.201 1.00 78.19 635 ALA A N 1
ATOM 4889 C CA . ALA A 1 635 ? 35.059 -15.993 -30.005 1.00 78.19 635 ALA A CA 1
ATOM 4890 C C . ALA A 1 635 ? 33.975 -15.741 -28.948 1.00 78.19 635 ALA A C 1
ATOM 4892 O O . ALA A 1 635 ? 34.307 -15.560 -27.781 1.00 78.19 635 ALA A O 1
ATOM 4893 N N . ASN A 1 636 ? 32.700 -15.750 -29.344 1.00 79.81 636 ASN A N 1
ATOM 4894 C CA . ASN A 1 636 ? 31.556 -15.416 -28.488 1.00 79.81 636 ASN A CA 1
ATOM 4895 C C . ASN A 1 636 ? 30.376 -16.362 -28.711 1.00 79.81 636 ASN A C 1
ATOM 4897 O O . ASN A 1 636 ? 30.229 -16.937 -29.790 1.00 79.81 636 ASN A O 1
ATOM 4901 N N . GLN A 1 637 ? 29.505 -16.475 -27.713 1.00 87.62 637 GLN A N 1
ATOM 4902 C CA . GLN A 1 637 ? 28.203 -17.117 -27.838 1.00 87.62 637 GLN A CA 1
ATOM 4903 C C . GLN A 1 637 ? 27.119 -16.041 -27.917 1.00 87.62 637 GLN A C 1
ATOM 4905 O O . GLN A 1 637 ? 27.021 -15.189 -27.044 1.00 87.62 637 GLN A O 1
ATOM 4910 N N . ASN A 1 638 ? 26.326 -16.058 -28.982 1.00 89.62 638 ASN A N 1
ATOM 4911 C CA . ASN A 1 638 ? 25.293 -15.068 -29.252 1.00 89.62 638 ASN A CA 1
ATOM 4912 C C . ASN A 1 638 ? 23.957 -15.792 -29.370 1.00 89.62 638 ASN A C 1
ATOM 4914 O O . ASN A 1 638 ? 23.763 -16.574 -30.304 1.00 89.62 638 ASN A O 1
ATOM 4918 N N . TYR A 1 639 ? 23.046 -15.520 -28.447 1.00 92.94 639 TYR A N 1
ATOM 4919 C CA . TYR A 1 639 ? 21.728 -16.135 -28.404 1.00 92.94 639 TYR A CA 1
ATOM 4920 C C . TYR A 1 639 ? 20.667 -15.054 -28.567 1.00 92.94 639 TYR A C 1
ATOM 4922 O O . TYR A 1 639 ? 20.665 -14.066 -27.840 1.00 92.94 639 TYR A O 1
ATOM 4930 N N . ALA A 1 640 ? 19.753 -15.230 -29.516 1.00 95.44 640 ALA A N 1
ATOM 4931 C CA . ALA A 1 640 ? 18.596 -14.359 -29.667 1.00 95.44 640 ALA A CA 1
ATOM 4932 C C . ALA A 1 640 ? 17.307 -15.180 -29.636 1.00 95.44 640 ALA A C 1
ATOM 4934 O O . ALA A 1 640 ? 17.177 -16.161 -30.364 1.00 95.44 640 ALA A O 1
ATOM 4935 N N . THR A 1 641 ? 16.341 -14.756 -28.827 1.00 96.00 641 THR A N 1
ATOM 4936 C CA . THR A 1 641 ? 14.978 -15.294 -28.825 1.00 96.00 641 THR A CA 1
ATOM 4937 C C . THR A 1 641 ? 14.017 -14.202 -29.266 1.00 96.00 641 THR A C 1
ATOM 4939 O O . THR A 1 641 ? 13.974 -13.129 -28.668 1.00 96.00 641 THR A O 1
ATOM 4942 N N . ILE A 1 642 ? 13.253 -14.469 -30.322 1.00 96.25 642 ILE A N 1
ATOM 4943 C CA . ILE A 1 642 ? 12.302 -13.531 -30.919 1.00 96.25 642 ILE A CA 1
ATOM 4944 C C . ILE A 1 642 ? 10.899 -14.079 -30.686 1.00 96.25 642 ILE A C 1
ATOM 4946 O O . ILE A 1 642 ? 10.468 -15.017 -31.359 1.00 96.25 642 ILE A O 1
ATOM 4950 N N . ASN A 1 643 ? 10.197 -13.507 -29.714 1.00 94.69 643 ASN A N 1
ATOM 4951 C CA . ASN A 1 643 ? 8.831 -13.893 -29.371 1.00 94.69 643 ASN A CA 1
ATOM 4952 C C . ASN A 1 643 ? 7.796 -13.085 -30.161 1.00 94.69 643 ASN A C 1
ATOM 4954 O O . ASN A 1 643 ? 6.746 -13.615 -30.503 1.00 94.69 643 ASN A O 1
ATOM 4958 N N . SER A 1 644 ? 8.076 -11.814 -30.460 1.00 94.88 644 SER A N 1
ATOM 4959 C CA . SER A 1 644 ? 7.206 -10.930 -31.250 1.00 94.88 644 SER A CA 1
ATOM 4960 C C . SER A 1 644 ? 7.981 -9.716 -31.788 1.00 94.88 644 SER A C 1
ATOM 4962 O O . SER A 1 644 ? 9.193 -9.614 -31.600 1.00 94.88 644 SER A O 1
ATOM 4964 N N . GLY A 1 645 ? 7.298 -8.795 -32.481 1.00 95.44 645 GLY A N 1
ATOM 4965 C CA . GLY A 1 645 ? 7.901 -7.583 -33.050 1.00 95.44 645 GLY A CA 1
ATOM 4966 C C . GLY A 1 645 ? 8.275 -7.690 -34.527 1.00 95.44 645 GLY A C 1
ATOM 4967 O O . GLY A 1 645 ? 7.876 -8.621 -35.223 1.00 95.44 645 GLY A O 1
ATOM 4968 N N . THR A 1 646 ? 9.006 -6.693 -35.030 1.00 96.75 646 THR A N 1
ATOM 4969 C CA . THR A 1 646 ? 9.452 -6.618 -36.430 1.00 96.75 646 THR A CA 1
ATOM 4970 C C . THR A 1 646 ? 10.967 -6.506 -36.518 1.00 96.75 646 THR A C 1
ATOM 4972 O O . THR A 1 646 ? 11.555 -5.562 -35.988 1.00 96.75 646 THR A O 1
ATOM 4975 N N . ILE A 1 647 ? 11.593 -7.415 -37.263 1.00 96.88 647 ILE A N 1
ATOM 4976 C CA . ILE A 1 647 ? 13.012 -7.377 -37.615 1.00 96.88 647 ILE A CA 1
ATOM 4977 C C . ILE A 1 647 ? 13.128 -7.220 -39.129 1.00 96.88 647 ILE A C 1
ATOM 4979 O O . ILE A 1 647 ? 12.822 -8.133 -39.895 1.00 96.88 647 ILE A O 1
ATOM 4983 N N . SER A 1 648 ? 13.585 -6.052 -39.581 1.00 95.62 648 SER A N 1
ATOM 4984 C CA . SER A 1 648 ? 13.689 -5.794 -41.026 1.00 95.62 648 SER A CA 1
ATOM 4985 C C . SER A 1 648 ? 14.833 -6.587 -41.660 1.00 95.62 648 SER A C 1
ATOM 4987 O O . SER A 1 648 ? 14.700 -7.070 -42.785 1.00 95.62 648 SER A O 1
ATOM 4989 N N . ASN A 1 649 ? 15.954 -6.727 -40.943 1.00 93.00 649 ASN A N 1
ATOM 4990 C CA . ASN A 1 649 ? 17.132 -7.463 -41.393 1.00 93.00 649 ASN A CA 1
ATOM 4991 C C . ASN A 1 649 ? 17.772 -8.215 -40.227 1.00 93.00 649 ASN A C 1
ATOM 4993 O O . ASN A 1 649 ? 18.235 -7.590 -39.276 1.00 93.00 649 ASN A O 1
ATOM 4997 N N . LEU A 1 650 ? 17.831 -9.538 -40.330 1.00 93.12 650 LEU A N 1
ATOM 4998 C CA . LEU A 1 650 ? 18.592 -10.417 -39.450 1.00 93.12 650 LEU A CA 1
ATOM 4999 C C . LEU A 1 650 ? 19.868 -10.860 -40.176 1.00 93.12 650 LEU A C 1
ATOM 5001 O O . LEU A 1 650 ? 19.777 -11.450 -41.250 1.00 93.12 650 LEU A O 1
ATOM 5005 N N . SER A 1 651 ? 21.040 -10.590 -39.602 1.00 88.31 651 SER A N 1
ATOM 5006 C CA . SER A 1 651 ? 22.336 -10.924 -40.199 1.00 88.31 651 SER A CA 1
ATOM 5007 C C . SER A 1 651 ? 23.209 -11.773 -39.278 1.00 88.31 651 SER A C 1
ATOM 5009 O O . SER A 1 651 ? 23.346 -11.474 -38.093 1.00 88.31 651 SER A O 1
ATOM 5011 N N . PHE A 1 652 ? 23.849 -12.798 -39.842 1.00 83.94 652 PHE A N 1
ATOM 5012 C CA . PHE A 1 652 ? 24.847 -13.641 -39.172 1.00 83.94 652 PHE A CA 1
ATOM 5013 C C . PHE A 1 652 ? 26.261 -13.307 -39.663 1.00 83.94 652 PHE A C 1
ATOM 5015 O O . PHE A 1 652 ? 26.884 -14.101 -40.373 1.00 83.94 652 PHE A O 1
ATOM 5022 N N . SER A 1 653 ? 26.760 -12.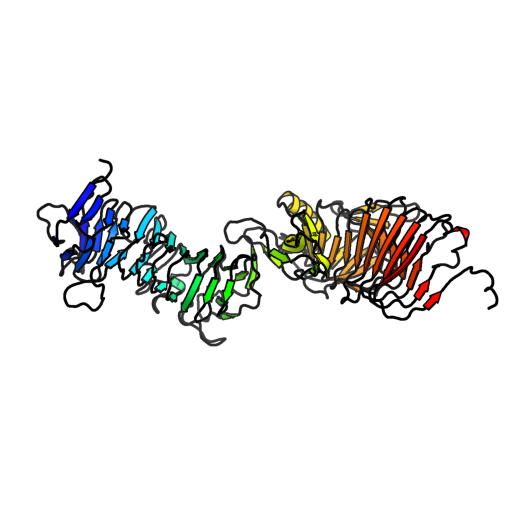116 -39.342 1.00 73.88 653 SER A N 1
ATOM 5023 C CA . SER A 1 653 ? 28.002 -11.606 -39.930 1.00 73.88 653 SER A CA 1
ATOM 5024 C C . SER A 1 653 ? 28.627 -10.484 -39.111 1.00 73.88 653 SER A C 1
ATOM 5026 O O . SER A 1 653 ? 27.924 -9.737 -38.448 1.00 73.88 653 SER A O 1
ATOM 5028 N N . TYR A 1 654 ? 29.929 -10.261 -39.276 1.00 70.50 654 TYR A N 1
ATOM 5029 C CA . TYR A 1 654 ? 30.573 -9.041 -38.792 1.00 70.50 654 TYR A CA 1
ATOM 5030 C C . TYR A 1 654 ? 30.387 -7.890 -39.806 1.00 70.50 654 TYR A C 1
ATOM 5032 O O . TYR A 1 654 ? 30.721 -8.087 -40.976 1.00 70.50 654 TYR A O 1
ATOM 5040 N N . PRO A 1 655 ? 29.900 -6.696 -39.405 1.00 63.25 655 PRO A N 1
ATOM 5041 C CA . PRO A 1 655 ? 29.725 -5.558 -40.320 1.00 63.25 655 PRO A CA 1
ATOM 5042 C C . PRO A 1 655 ? 31.045 -4.860 -40.718 1.00 63.25 655 PRO A C 1
ATOM 5044 O O . PRO A 1 655 ? 31.065 -4.031 -41.627 1.00 63.25 655 PRO A O 1
ATOM 5047 N N . GLY A 1 656 ? 32.169 -5.172 -40.059 1.00 63.22 656 GLY A N 1
ATOM 5048 C CA . GLY A 1 656 ? 33.491 -4.602 -40.366 1.00 63.22 656 GLY A CA 1
ATOM 5049 C C . GLY A 1 656 ? 34.414 -5.524 -41.182 1.00 63.22 656 GLY A C 1
ATOM 5050 O O . GLY A 1 656 ? 33.981 -6.485 -41.809 1.00 63.22 656 GLY A O 1
ATOM 5051 N N . THR A 1 657 ? 35.722 -5.242 -41.158 1.00 58.59 657 THR A N 1
ATOM 5052 C CA . THR A 1 657 ? 36.755 -5.891 -42.001 1.00 58.59 657 THR A CA 1
ATOM 5053 C C . THR A 1 657 ? 37.642 -6.910 -41.258 1.00 58.59 657 THR A C 1
ATOM 5055 O O . THR A 1 657 ? 38.820 -7.047 -41.586 1.00 58.59 657 THR A O 1
ATOM 5058 N N . ALA A 1 658 ? 37.154 -7.547 -40.188 1.00 57.38 658 ALA A N 1
ATOM 5059 C CA . ALA A 1 658 ? 37.982 -8.395 -39.321 1.00 57.38 658 ALA A CA 1
ATOM 5060 C C . ALA A 1 658 ? 38.071 -9.861 -39.791 1.00 57.38 658 ALA A C 1
ATOM 5062 O O . ALA A 1 658 ? 37.102 -10.411 -40.307 1.00 57.38 658 ALA A O 1
ATOM 5063 N N . TYR A 1 659 ? 39.231 -10.486 -39.548 1.00 55.00 659 TYR A N 1
ATOM 5064 C CA . TYR A 1 659 ? 39.558 -11.866 -39.930 1.00 55.00 659 TYR A CA 1
ATOM 5065 C C . TYR A 1 659 ? 39.331 -12.868 -38.783 1.00 55.00 659 TYR A C 1
ATOM 5067 O O . TYR A 1 659 ? 39.751 -12.609 -37.656 1.00 55.00 659 TYR A O 1
ATOM 5075 N N . ASN A 1 660 ? 38.790 -14.048 -39.124 1.00 53.28 660 ASN A N 1
ATOM 5076 C CA . ASN A 1 660 ? 38.651 -15.255 -38.293 1.00 53.28 660 ASN A CA 1
ATOM 5077 C C . ASN A 1 660 ? 37.819 -15.127 -37.004 1.00 53.28 660 ASN A C 1
ATOM 5079 O O . ASN A 1 660 ? 38.363 -15.118 -35.899 1.00 53.28 660 ASN A O 1
ATOM 5083 N N . ASN A 1 661 ? 36.490 -15.199 -37.134 1.00 62.69 661 ASN A N 1
ATOM 5084 C CA . ASN A 1 661 ? 35.596 -15.295 -35.978 1.00 62.69 661 ASN A CA 1
ATOM 5085 C C . ASN A 1 661 ? 35.228 -16.761 -35.678 1.00 62.69 661 ASN A C 1
ATOM 5087 O O . ASN A 1 661 ? 34.765 -17.493 -36.557 1.00 62.69 661 ASN A O 1
ATOM 5091 N N . ASN A 1 662 ? 35.389 -17.181 -34.420 1.00 72.25 662 ASN A N 1
ATOM 5092 C CA . ASN A 1 662 ? 34.912 -18.468 -33.898 1.00 72.25 662 ASN A CA 1
ATOM 5093 C C . ASN A 1 662 ? 33.731 -18.223 -32.947 1.00 72.25 662 ASN A C 1
ATOM 5095 O O . ASN A 1 662 ? 33.891 -18.248 -31.729 1.00 72.25 662 ASN A O 1
ATOM 5099 N N . ALA A 1 663 ? 32.567 -17.884 -33.502 1.00 77.12 663 ALA A N 1
ATOM 5100 C CA . ALA A 1 663 ? 31.376 -17.576 -32.721 1.00 77.12 663 ALA A CA 1
ATOM 5101 C C . ALA A 1 663 ? 30.321 -18.681 -32.831 1.00 77.12 663 ALA A C 1
ATOM 5103 O O . ALA A 1 663 ? 30.099 -19.245 -33.902 1.00 77.12 663 ALA A O 1
ATOM 5104 N N . SER A 1 664 ? 29.624 -18.945 -31.729 1.00 87.00 664 SER A N 1
ATOM 5105 C CA . SER A 1 664 ? 28.353 -19.664 -31.745 1.00 87.00 664 SER A CA 1
ATOM 5106 C C . SER A 1 664 ? 27.235 -18.635 -31.842 1.00 87.00 664 SER A C 1
ATOM 5108 O O . SER A 1 664 ? 27.181 -17.702 -31.043 1.00 87.00 664 SER A O 1
ATOM 5110 N N . MET A 1 665 ? 26.374 -18.752 -32.843 1.00 88.81 665 MET A N 1
ATOM 5111 C CA . MET A 1 665 ? 25.233 -17.869 -33.053 1.00 88.81 665 MET A CA 1
ATOM 5112 C C . MET A 1 665 ? 23.979 -18.719 -33.147 1.00 88.81 665 MET A C 1
ATOM 5114 O O . MET A 1 665 ? 23.890 -19.568 -34.032 1.00 88.81 665 MET A O 1
ATOM 5118 N N . SER A 1 666 ? 23.005 -18.479 -32.279 1.00 93.19 666 SER A N 1
ATOM 5119 C CA . SER A 1 666 ? 21.713 -19.152 -32.338 1.00 93.19 666 SER A CA 1
ATOM 5120 C C . SER A 1 666 ? 20.580 -18.147 -32.243 1.00 93.19 666 SER A C 1
ATOM 5122 O O . SER A 1 666 ? 20.560 -17.301 -31.351 1.00 93.19 666 SER A O 1
ATOM 5124 N N . VAL A 1 667 ? 19.622 -18.265 -33.153 1.00 95.69 667 VAL A N 1
ATOM 5125 C CA . VAL A 1 667 ? 18.398 -17.467 -33.154 1.00 95.69 667 VAL A CA 1
ATOM 5126 C C . VAL A 1 667 ? 17.206 -18.409 -33.090 1.00 95.69 667 VAL A C 1
ATOM 5128 O O . VAL A 1 667 ? 17.054 -19.264 -33.960 1.00 95.69 667 VAL A O 1
ATOM 5131 N N . THR A 1 668 ? 16.355 -18.235 -32.085 1.00 96.56 668 THR A N 1
ATOM 5132 C CA . THR A 1 668 ? 15.077 -18.937 -31.953 1.00 96.56 668 THR A CA 1
ATOM 5133 C C . THR A 1 668 ? 13.946 -17.963 -32.241 1.00 96.56 668 THR A C 1
ATOM 5135 O O . THR A 1 668 ? 13.772 -16.973 -31.533 1.00 96.56 668 THR A O 1
ATOM 5138 N N . VAL A 1 669 ? 13.171 -18.243 -33.281 1.00 96.00 669 VAL A N 1
ATOM 5139 C CA . VAL A 1 669 ? 12.024 -17.449 -33.717 1.00 96.00 669 VAL A CA 1
ATOM 5140 C C . VAL A 1 669 ? 10.750 -18.179 -33.316 1.00 96.00 669 VAL A C 1
ATOM 5142 O O . VAL A 1 669 ? 10.485 -19.274 -33.808 1.00 96.00 669 VAL A O 1
ATOM 5145 N N . LYS A 1 670 ? 9.970 -17.559 -32.432 1.00 94.06 670 LYS A N 1
ATOM 5146 C CA . LYS A 1 670 ? 8.665 -18.051 -31.970 1.00 94.06 670 LYS A CA 1
ATOM 5147 C C . LYS A 1 670 ? 7.500 -17.237 -32.533 1.00 94.06 670 LYS A C 1
ATOM 5149 O O . LYS A 1 670 ? 6.425 -17.776 -32.767 1.00 94.06 670 LYS A O 1
ATOM 5154 N N . GLY A 1 671 ? 7.715 -15.949 -32.802 1.00 92.81 671 GLY A N 1
ATOM 5155 C CA . GLY A 1 671 ? 6.688 -15.036 -33.312 1.00 92.81 671 GLY A CA 1
ATOM 5156 C C . GLY A 1 671 ? 7.272 -13.794 -33.987 1.00 92.81 671 GLY A C 1
ATOM 5157 O O . GLY A 1 671 ? 8.487 -13.660 -34.131 1.00 92.81 671 GLY A O 1
ATOM 5158 N N . GLY A 1 672 ? 6.395 -12.880 -34.410 1.00 93.00 672 GLY A N 1
ATOM 5159 C CA . GLY A 1 672 ? 6.771 -11.624 -35.066 1.00 93.00 672 GLY A CA 1
ATOM 5160 C C . GLY A 1 672 ? 7.045 -11.738 -36.571 1.00 93.00 672 GLY A C 1
ATOM 5161 O O . GLY A 1 672 ? 6.814 -12.772 -37.198 1.00 93.00 672 GLY A O 1
ATOM 5162 N N . ILE A 1 673 ? 7.528 -10.638 -37.152 1.00 94.88 673 ILE A N 1
ATOM 5163 C CA . ILE A 1 673 ? 7.810 -10.475 -38.582 1.00 94.88 673 ILE A CA 1
ATOM 5164 C C . ILE A 1 673 ? 9.320 -10.365 -38.782 1.00 94.88 673 ILE A C 1
ATOM 5166 O O . ILE A 1 673 ? 9.959 -9.485 -38.206 1.00 94.88 673 ILE A O 1
ATOM 5170 N N . ILE A 1 674 ? 9.881 -11.203 -39.655 1.00 95.56 674 ILE A N 1
ATOM 5171 C CA . ILE A 1 674 ? 11.273 -11.099 -40.106 1.00 95.56 674 ILE A CA 1
ATOM 5172 C C . ILE A 1 674 ? 11.261 -10.920 -41.618 1.00 95.56 674 ILE A C 1
ATOM 5174 O O . ILE A 1 674 ? 10.872 -11.828 -42.340 1.00 95.56 674 ILE A O 1
ATOM 5178 N N . THR A 1 675 ? 11.670 -9.752 -42.113 1.00 94.50 675 THR A N 1
ATOM 5179 C CA . THR A 1 675 ? 11.564 -9.461 -43.554 1.00 94.50 675 THR A CA 1
ATOM 5180 C C . THR A 1 675 ? 12.714 -10.077 -44.351 1.00 94.50 675 THR A C 1
ATOM 5182 O O . THR A 1 675 ? 12.485 -10.723 -45.374 1.00 94.50 675 THR A O 1
ATOM 5185 N N . HIS A 1 676 ? 13.953 -9.908 -43.879 1.00 93.31 676 HIS A N 1
ATOM 5186 C CA . HIS A 1 676 ? 15.145 -10.426 -44.551 1.00 93.31 676 HIS A CA 1
ATOM 5187 C C . HIS A 1 676 ? 16.066 -11.148 -43.574 1.00 93.31 676 HIS A C 1
ATOM 5189 O O . HIS A 1 676 ? 16.371 -10.625 -42.501 1.00 93.31 676 HIS A O 1
ATOM 5195 N N . ILE A 1 677 ? 16.580 -12.302 -43.993 1.00 91.44 677 ILE A N 1
ATOM 5196 C CA . ILE A 1 677 ? 17.649 -13.036 -43.312 1.00 91.44 677 ILE A CA 1
ATOM 5197 C C . ILE A 1 677 ? 18.857 -13.080 -44.241 1.00 91.44 677 ILE A C 1
ATOM 5199 O O . ILE A 1 677 ? 18.714 -13.354 -45.433 1.00 91.44 677 ILE A O 1
ATOM 5203 N N . ARG A 1 678 ? 20.046 -12.778 -43.719 1.00 86.19 678 ARG A N 1
ATOM 5204 C CA . ARG A 1 678 ? 21.285 -12.766 -44.498 1.00 86.19 678 ARG A CA 1
ATOM 5205 C C . ARG A 1 678 ? 22.446 -13.400 -43.744 1.00 86.19 678 ARG A C 1
ATOM 5207 O O . ARG A 1 678 ? 22.510 -13.350 -42.516 1.00 86.19 678 ARG A O 1
ATOM 5214 N N . ASP A 1 679 ? 23.398 -13.947 -44.489 1.00 76.69 679 ASP A N 1
ATOM 5215 C CA . ASP A 1 679 ? 24.679 -14.426 -43.952 1.00 76.69 679 ASP A CA 1
ATOM 5216 C C . ASP A 1 679 ? 25.838 -13.424 -44.130 1.00 76.69 679 ASP A C 1
ATOM 5218 O O . ASP A 1 679 ? 26.988 -13.742 -43.827 1.00 76.69 679 ASP A O 1
ATOM 5222 N N . PHE A 1 680 ? 25.525 -12.202 -44.579 1.00 71.25 680 PHE A N 1
ATOM 5223 C CA . PHE A 1 680 ? 26.450 -11.086 -44.774 1.00 71.25 680 PHE A CA 1
ATOM 5224 C C . PHE A 1 680 ? 25.762 -9.739 -44.498 1.00 71.25 680 PHE A C 1
ATOM 5226 O O . PHE A 1 680 ? 24.570 -9.569 -44.768 1.00 71.25 680 PHE A O 1
ATOM 5233 N N . GLU A 1 681 ? 26.533 -8.748 -44.044 1.00 65.19 681 GLU A N 1
ATOM 5234 C CA . GLU A 1 681 ? 26.052 -7.372 -43.838 1.00 65.19 681 GLU A CA 1
ATOM 5235 C C . GLU A 1 681 ? 26.716 -6.385 -44.810 1.00 65.19 681 GLU A C 1
ATOM 5237 O O . GLU A 1 681 ? 26.021 -5.547 -45.389 1.00 65.19 681 GLU A O 1
ATOM 5242 N N . SER A 1 682 ? 28.011 -6.560 -45.112 1.00 63.16 682 SER A N 1
ATOM 5243 C CA . SER A 1 682 ? 28.772 -5.654 -45.978 1.00 63.16 682 SER A CA 1
ATOM 5244 C C . SER A 1 682 ? 29.339 -6.325 -47.235 1.00 63.16 682 SER A C 1
ATOM 5246 O O . SER A 1 682 ? 29.412 -7.552 -47.376 1.00 63.16 682 SER A O 1
ATOM 5248 N N . ALA A 1 683 ? 29.798 -5.500 -48.182 1.00 53.59 683 ALA A N 1
ATOM 5249 C CA . ALA A 1 683 ? 30.490 -5.970 -49.377 1.00 53.59 683 ALA A CA 1
ATOM 5250 C C . ALA A 1 683 ? 31.823 -6.701 -49.077 1.00 53.59 683 ALA A C 1
ATOM 5252 O O . ALA A 1 683 ? 32.356 -7.330 -49.988 1.00 53.59 683 ALA A O 1
ATOM 5253 N N . TYR A 1 684 ? 32.306 -6.670 -47.829 1.00 52.81 684 TYR A N 1
ATOM 5254 C CA . TYR A 1 684 ? 33.624 -7.150 -47.399 1.00 52.81 684 TYR A CA 1
ATOM 5255 C C . TYR A 1 684 ? 33.587 -8.441 -46.559 1.00 52.81 684 TYR A C 1
ATOM 5257 O O . TYR A 1 684 ? 34.606 -8.831 -45.993 1.00 52.81 684 TYR A O 1
ATOM 5265 N N . CYS A 1 685 ? 32.437 -9.114 -46.434 1.00 56.47 685 CYS A N 1
ATOM 5266 C CA . CYS A 1 685 ? 32.384 -10.457 -45.846 1.00 56.47 685 CYS A CA 1
ATOM 5267 C C . CYS A 1 685 ? 32.952 -11.489 -46.840 1.00 56.47 685 CYS A C 1
ATOM 5269 O O . CYS A 1 685 ? 32.199 -12.089 -47.610 1.00 56.47 685 CYS A O 1
ATOM 5271 N N . ASP A 1 686 ? 34.273 -11.663 -46.850 1.00 57.81 686 ASP A N 1
ATOM 5272 C CA . ASP A 1 686 ? 34.948 -12.713 -47.617 1.00 57.81 686 ASP A CA 1
ATOM 5273 C C . ASP A 1 686 ? 34.876 -14.066 -46.885 1.00 57.81 686 ASP A C 1
ATOM 5275 O O . ASP A 1 686 ? 34.639 -14.129 -45.675 1.00 57.81 686 ASP A O 1
ATOM 5279 N N . TYR A 1 687 ? 35.044 -15.164 -47.633 1.00 55.38 687 TYR A N 1
ATOM 5280 C CA . TYR A 1 687 ? 34.875 -16.551 -47.160 1.00 55.38 687 TYR A CA 1
ATOM 5281 C C . TYR A 1 687 ? 35.636 -16.858 -45.853 1.00 55.38 687 TYR A C 1
ATOM 5283 O O . TYR A 1 687 ? 35.125 -17.568 -44.985 1.00 55.38 687 TYR A O 1
ATOM 5291 N N . ASP A 1 688 ? 36.811 -16.255 -45.664 1.00 60.09 688 ASP A N 1
ATOM 5292 C CA . ASP A 1 688 ? 37.693 -16.515 -44.522 1.00 60.09 688 ASP A CA 1
ATOM 5293 C C . ASP A 1 688 ? 37.221 -15.868 -43.202 1.00 60.09 688 ASP A C 1
ATOM 5295 O O . ASP A 1 688 ? 37.755 -16.165 -42.134 1.00 60.09 688 ASP A O 1
ATOM 5299 N N . HIS A 1 689 ? 36.208 -14.993 -43.215 1.00 63.56 689 HIS A N 1
ATOM 5300 C CA . HIS A 1 689 ? 35.804 -14.245 -42.014 1.00 63.56 689 HIS A CA 1
ATOM 5301 C C . HIS A 1 689 ? 34.942 -15.059 -41.025 1.00 63.56 689 HIS A C 1
ATOM 5303 O O . HIS A 1 689 ? 34.903 -14.734 -39.837 1.00 63.56 689 HIS A O 1
ATOM 5309 N N . LEU A 1 690 ? 34.276 -16.133 -41.475 1.00 67.94 690 LEU A N 1
ATOM 5310 C CA . LEU A 1 690 ? 33.304 -16.906 -40.674 1.00 67.94 690 LEU A CA 1
ATOM 5311 C C . LEU A 1 690 ? 33.578 -18.422 -40.635 1.00 67.94 690 LEU A C 1
ATOM 5313 O O . LEU A 1 690 ? 32.718 -19.186 -40.196 1.00 67.94 690 LEU A O 1
ATOM 5317 N N . LEU A 1 691 ? 34.763 -18.864 -41.068 1.00 66.12 691 LEU A N 1
ATOM 5318 C CA . LEU A 1 691 ? 35.090 -20.274 -41.337 1.00 66.12 691 LEU A CA 1
ATOM 5319 C C . LEU A 1 691 ? 34.872 -21.228 -40.143 1.00 66.12 691 LEU A C 1
ATOM 5321 O O . LEU A 1 691 ? 34.557 -22.397 -40.342 1.00 66.12 691 LEU A O 1
ATOM 5325 N N . ASN A 1 692 ? 35.006 -20.726 -38.911 1.00 73.81 692 ASN A N 1
ATOM 5326 C CA . ASN A 1 692 ? 34.904 -21.512 -37.675 1.00 73.81 692 ASN A CA 1
ATOM 5327 C C . ASN A 1 692 ? 33.663 -21.175 -36.834 1.00 73.81 692 ASN A C 1
ATOM 5329 O O . ASN A 1 692 ? 33.592 -21.553 -35.670 1.00 73.81 692 ASN A O 1
ATOM 5333 N N . SER A 1 693 ? 32.699 -20.432 -37.382 1.00 77.31 693 SER A N 1
ATOM 5334 C CA . SER A 1 693 ? 31.494 -20.044 -36.646 1.00 77.31 693 SER A CA 1
ATOM 5335 C C . SER A 1 693 ? 30.346 -21.033 -36.860 1.00 77.31 693 SER A C 1
ATOM 5337 O O . SER A 1 693 ? 30.083 -21.469 -37.980 1.00 77.31 693 SER A O 1
ATOM 5339 N N . THR A 1 694 ? 29.606 -21.335 -35.793 1.00 84.50 694 THR A N 1
ATOM 5340 C CA . THR A 1 694 ? 28.360 -22.115 -35.864 1.00 84.50 694 THR A CA 1
ATOM 5341 C C . THR A 1 694 ? 27.172 -21.165 -35.942 1.00 84.50 694 THR A C 1
ATOM 5343 O O . THR A 1 694 ? 27.088 -20.211 -35.170 1.00 84.50 694 THR A O 1
ATOM 5346 N N . ARG A 1 695 ? 26.256 -21.415 -36.883 1.00 86.31 695 ARG A N 1
ATOM 5347 C CA . ARG A 1 695 ? 25.045 -20.614 -37.107 1.00 86.31 695 ARG A CA 1
ATOM 5348 C C . ARG A 1 695 ? 23.824 -21.518 -37.023 1.00 86.31 695 ARG A C 1
ATOM 5350 O O . ARG A 1 695 ? 23.674 -22.418 -37.844 1.00 86.31 695 ARG A O 1
ATOM 5357 N N . THR A 1 696 ? 22.962 -21.245 -36.057 1.00 90.81 696 THR A N 1
ATOM 5358 C CA . THR A 1 696 ? 21.738 -21.994 -35.792 1.00 90.81 696 THR A CA 1
ATOM 5359 C C . THR A 1 696 ? 20.546 -21.052 -35.899 1.00 90.81 696 THR A C 1
ATOM 5361 O O . THR A 1 696 ? 20.531 -19.973 -35.308 1.00 90.81 696 THR A O 1
ATOM 5364 N N . LEU A 1 697 ? 19.540 -21.457 -36.668 1.00 92.50 697 LEU A N 1
ATOM 5365 C CA . LEU A 1 697 ? 18.275 -20.745 -36.803 1.00 92.50 697 LEU A CA 1
ATOM 5366 C C . LEU A 1 697 ? 17.148 -21.748 -36.566 1.00 92.50 697 LEU A C 1
ATOM 5368 O O . LEU A 1 697 ? 17.051 -22.748 -37.274 1.00 92.50 697 LEU A O 1
ATOM 5372 N N . ILE A 1 698 ? 16.335 -21.493 -35.546 1.00 95.31 698 ILE A N 1
ATOM 5373 C CA . ILE A 1 698 ? 15.256 -22.370 -35.091 1.00 95.31 698 ILE A CA 1
ATOM 5374 C C . ILE A 1 698 ? 13.945 -21.615 -35.262 1.00 95.31 698 ILE A C 1
ATOM 5376 O O . ILE A 1 698 ? 13.802 -20.512 -34.742 1.00 95.31 698 ILE A O 1
ATOM 5380 N N . PHE A 1 699 ? 12.988 -22.218 -35.959 1.00 94.19 699 PHE A N 1
ATOM 5381 C CA . PHE A 1 699 ? 11.614 -21.731 -36.034 1.00 94.19 699 PHE A CA 1
ATOM 5382 C C . PHE A 1 699 ? 10.740 -22.644 -35.175 1.00 94.19 699 PHE A C 1
ATOM 5384 O O . PHE A 1 699 ? 10.562 -23.816 -35.500 1.00 94.19 699 PHE A O 1
ATOM 5391 N N . ASP A 1 700 ? 10.238 -22.118 -34.064 1.00 92.75 700 ASP A N 1
ATOM 5392 C CA . ASP A 1 700 ? 9.480 -22.858 -33.055 1.00 92.75 700 ASP A CA 1
ATOM 5393 C C . ASP A 1 700 ? 8.032 -22.359 -33.051 1.00 92.75 700 ASP A C 1
ATOM 5395 O O . ASP A 1 700 ? 7.728 -21.298 -32.516 1.00 92.75 700 ASP A O 1
ATOM 5399 N N . GLY A 1 701 ? 7.151 -23.074 -33.755 1.00 86.50 701 GLY A N 1
ATOM 5400 C CA . GLY A 1 701 ? 5.746 -22.677 -33.916 1.00 86.50 701 GLY A CA 1
ATOM 5401 C C . GLY A 1 701 ? 5.515 -21.408 -34.752 1.00 86.50 701 GLY A C 1
ATOM 5402 O O . GLY A 1 701 ? 4.379 -20.948 -34.848 1.00 86.50 701 GLY A O 1
ATOM 5403 N N . TRP A 1 702 ? 6.559 -20.849 -35.373 1.00 90.94 702 TRP A N 1
ATOM 5404 C CA . TRP A 1 702 ? 6.483 -19.614 -36.156 1.00 90.94 702 TRP A CA 1
ATOM 5405 C C . TRP A 1 702 ? 5.790 -19.808 -37.513 1.00 90.94 702 TRP A C 1
ATOM 5407 O O . TRP A 1 702 ? 6.067 -20.767 -38.234 1.00 90.94 702 TRP A O 1
ATOM 5417 N N . ASN A 1 703 ? 4.934 -18.853 -37.886 1.00 85.56 703 ASN A N 1
ATOM 5418 C CA . ASN A 1 703 ? 4.284 -18.784 -39.193 1.00 85.56 703 ASN A CA 1
ATOM 5419 C C . ASN A 1 703 ? 4.544 -17.410 -39.828 1.00 85.56 703 ASN A C 1
ATOM 5421 O O . ASN A 1 703 ? 4.072 -16.394 -39.319 1.00 85.56 703 ASN A O 1
ATOM 5425 N N . GLY A 1 704 ? 5.292 -17.375 -40.931 1.00 86.38 704 GLY A N 1
ATOM 5426 C CA . GLY A 1 704 ? 5.596 -16.147 -41.657 1.00 86.38 704 GLY A CA 1
ATOM 5427 C C . GLY A 1 704 ? 6.438 -16.385 -42.908 1.00 86.38 704 GLY A C 1
ATOM 5428 O O . GLY A 1 704 ? 6.854 -17.506 -43.201 1.00 86.38 704 GLY A O 1
ATOM 5429 N N . GLU A 1 705 ? 6.695 -15.306 -43.643 1.00 89.56 705 GLU A N 1
ATOM 5430 C CA . GLU A 1 705 ? 7.503 -15.306 -44.865 1.00 89.56 705 GLU A CA 1
ATOM 5431 C C . GLU A 1 705 ? 8.720 -14.392 -44.691 1.00 89.56 705 GLU A C 1
ATOM 5433 O O . GLU A 1 705 ? 8.613 -13.311 -44.111 1.00 89.56 705 GLU A O 1
ATOM 5438 N N . PHE A 1 706 ? 9.873 -14.816 -45.212 1.00 92.00 706 PHE A N 1
ATOM 5439 C CA . PHE A 1 706 ? 11.101 -14.022 -45.241 1.00 92.00 706 PHE A CA 1
ATOM 5440 C C . PHE A 1 706 ? 11.830 -14.206 -46.571 1.00 92.00 706 PHE A C 1
ATOM 5442 O O . PHE A 1 706 ? 11.710 -15.236 -47.235 1.00 92.00 706 PHE A O 1
ATOM 5449 N N . THR A 1 707 ? 12.652 -13.225 -46.936 1.00 91.56 707 THR A N 1
ATOM 5450 C CA . THR A 1 707 ? 13.634 -13.386 -48.014 1.00 91.56 707 THR A CA 1
ATOM 5451 C C . THR A 1 707 ? 14.982 -13.770 -47.423 1.00 91.56 707 THR A C 1
ATOM 5453 O O . THR A 1 707 ? 15.480 -13.087 -46.528 1.00 91.56 707 THR A O 1
ATOM 5456 N N . TYR A 1 708 ? 15.596 -14.837 -47.937 1.00 88.62 708 TYR A N 1
ATOM 5457 C CA . TYR A 1 708 ? 16.960 -15.204 -47.570 1.00 88.62 708 TYR A CA 1
ATOM 5458 C C . TYR A 1 708 ? 17.947 -14.715 -48.635 1.00 88.62 708 TYR A C 1
ATOM 5460 O O . TYR A 1 708 ? 17.804 -15.057 -49.809 1.00 88.62 708 TYR A O 1
ATOM 5468 N N . ALA A 1 709 ? 18.965 -13.952 -48.235 1.00 82.50 709 ALA A N 1
ATOM 5469 C CA . ALA A 1 709 ? 20.059 -13.541 -49.111 1.00 82.50 709 ALA A CA 1
ATOM 5470 C C . ALA A 1 709 ? 21.394 -14.146 -48.661 1.00 82.50 709 ALA A C 1
ATOM 5472 O O . ALA A 1 709 ? 21.772 -14.048 -47.496 1.00 82.50 709 ALA A O 1
ATOM 5473 N N . HIS A 1 710 ? 22.129 -14.712 -49.615 1.00 77.19 710 HIS A N 1
ATOM 5474 C CA . HIS A 1 710 ? 23.464 -15.261 -49.404 1.00 77.19 710 HIS A CA 1
ATOM 5475 C C . HIS A 1 710 ? 24.493 -14.564 -50.289 1.00 77.19 710 HIS A C 1
ATOM 5477 O O . HIS A 1 710 ? 24.159 -14.095 -51.381 1.00 77.19 710 HIS A O 1
ATOM 5483 N N . LYS A 1 711 ? 25.756 -14.561 -49.864 1.00 70.06 711 LYS A N 1
ATOM 5484 C CA . LYS A 1 711 ? 26.881 -14.084 -50.677 1.00 70.06 711 LYS A CA 1
ATOM 5485 C C . LYS A 1 711 ? 28.009 -15.119 -50.721 1.00 70.06 711 LYS A C 1
ATOM 5487 O O . LYS A 1 711 ? 28.219 -15.848 -49.763 1.00 70.06 711 LYS A O 1
ATOM 5492 N N . ASN A 1 712 ? 28.743 -15.169 -51.837 1.00 62.97 712 ASN A N 1
ATOM 5493 C CA . ASN A 1 712 ? 29.867 -16.090 -52.075 1.00 62.97 712 ASN A CA 1
ATOM 5494 C C . ASN A 1 712 ? 29.490 -17.583 -52.113 1.00 62.97 712 ASN A C 1
ATOM 5496 O O . ASN A 1 712 ? 30.314 -18.444 -51.805 1.00 62.97 712 ASN A O 1
ATOM 5500 N N . ILE A 1 713 ? 28.269 -17.910 -52.544 1.00 56.34 713 ILE A N 1
ATOM 5501 C CA . ILE A 1 713 ? 27.966 -19.276 -52.978 1.00 56.34 713 ILE A CA 1
ATOM 5502 C C . ILE A 1 713 ? 28.709 -19.484 -54.305 1.00 56.34 713 ILE A C 1
ATOM 5504 O O . ILE A 1 713 ? 28.587 -18.660 -55.215 1.00 56.34 713 ILE A O 1
ATOM 5508 N N . GLY A 1 714 ? 29.500 -20.556 -54.414 1.00 55.50 714 GLY A N 1
ATOM 5509 C CA . GLY A 1 714 ? 30.026 -21.012 -55.705 1.00 55.50 714 GLY A CA 1
ATOM 5510 C C . GLY A 1 714 ? 28.895 -21.214 -56.728 1.00 55.50 714 GLY A C 1
ATOM 5511 O O . GLY A 1 714 ? 27.721 -21.129 -56.359 1.00 55.50 714 GLY A O 1
ATOM 5512 N N . PRO A 1 715 ? 29.199 -21.463 -58.016 1.00 47.59 715 PRO A N 1
ATOM 5513 C CA . PRO A 1 715 ? 28.152 -21.693 -59.009 1.00 47.59 715 PRO A CA 1
ATOM 5514 C C . PRO A 1 715 ? 27.159 -22.727 -58.472 1.00 47.59 715 PRO A C 1
ATOM 5516 O O . PRO A 1 715 ? 27.571 -23.751 -57.920 1.00 47.59 715 PRO A O 1
ATOM 5519 N N . ALA A 1 716 ? 25.864 -22.407 -58.563 1.00 49.19 716 ALA A N 1
ATOM 5520 C CA . ALA A 1 716 ? 24.807 -23.328 -58.177 1.00 49.19 716 ALA A CA 1
ATOM 5521 C C . ALA A 1 716 ? 25.103 -24.673 -58.843 1.00 49.19 716 ALA A C 1
ATOM 5523 O O . ALA A 1 716 ? 25.361 -24.704 -60.045 1.00 49.19 716 ALA A O 1
ATOM 5524 N N . ALA A 1 717 ? 25.124 -25.763 -58.072 1.00 51.19 717 ALA A N 1
ATOM 5525 C CA . ALA A 1 717 ? 25.134 -27.080 -58.685 1.00 51.19 717 ALA A CA 1
ATOM 5526 C C . ALA A 1 717 ? 23.901 -27.133 -59.593 1.00 51.19 717 ALA A C 1
ATOM 5528 O O . ALA A 1 717 ? 22.780 -26.966 -59.100 1.00 51.19 717 ALA A O 1
ATOM 5529 N N . ASP A 1 718 ? 24.134 -27.243 -60.904 1.00 44.66 718 ASP A N 1
ATOM 5530 C CA . ASP A 1 718 ? 23.082 -27.355 -61.905 1.00 44.66 718 ASP A CA 1
ATOM 5531 C C . ASP A 1 718 ? 22.085 -28.421 -61.427 1.00 44.66 718 ASP A C 1
ATOM 5533 O O . ASP A 1 718 ? 22.474 -29.546 -61.101 1.00 44.66 718 ASP A O 1
ATOM 5537 N N . LYS A 1 719 ? 20.821 -28.010 -61.283 1.00 39.59 719 LYS A N 1
ATOM 5538 C CA . LYS A 1 719 ? 19.712 -28.889 -60.901 1.00 39.59 719 LYS A CA 1
ATOM 5539 C C . LYS A 1 719 ? 19.476 -29.974 -61.939 1.00 39.59 719 LYS A C 1
ATOM 5541 O O . LYS A 1 719 ? 19.480 -29.633 -63.144 1.00 39.59 719 LYS A O 1
#

pLDDT: mean 85.68, std 11.78, range [39.59, 98.19]

Secondary structure (DSSP, 8-state):
---EEEEE-SSEEEETT--TTS-EEEE--SS-TT-EEEEPP-SS-EEEEESSTT-EEEEEESSS--EEEEES-EEEESEEEEEEESSSEEEEEEES-EEE-TTEEE----TT--SS---EEEE-TT--SSEEEEEE-SSEESEEEE--S-TT-EEEEEE--SS---EES-EEE-SS-B-SEEEEEE-SSEES-EESS-SSS---BEEEEEEEE-SSEE-EEES-SSTT--GGGTTEEEEEEEEES-EEEEEEE-S---SSTTPPPS----BSEEEEESS-EEEEEESPEEEEPSTT-EEEE-TT-EEESS-EEEE-S-SSS-PPEEE--S---TTSEEEE-SSSEEEEE-TTS--PPP---EEEE-TT-EEEPPP-TT-EEEEPTTPPPEEEEEEEETT--EE-TT-EEEPPTT-EEEEEEEEEEEEE-TT---S---SSTTS-BSSHHHHHHHHHHHTTTS--SEEEEEESS-EEEESS--GGG-EEEE--SS-SS-EEEEPP-SS-EEEEESSTT-EEEEEESSS--EEE-SS-EEE-SEEEEEEESSSEEEEE-SSEEEE-TTEEEE-SSS-EEEEE-TT--SEEEEEESS-EESEEEE--SSSSEEEEEEE--SS---EES-EEE--SSS-EEEEEEE-SSEEEEEEES-SS-------EEEEEE-SSEEEEEES-SSTT--GGGSTT-EEEEEESS-----EEE-S-PPSP---

Nearest PDB structures (foldseek):
  8c50-assembly1_A  TM=1.251E-01  e=1.811E-01  Pontibacter korlensis
  7o9q-assembly1_A  TM=2.734E-01  e=5.883E+00  Nakaseomyces glabratus

Foldseek 3Di:
DQEEEDEAEAAEEDELPDPVPVQWDADADPVAGRQEIEGDDPVHEYEYEYPALDGEYEYADQRGYQEYEYAEHYEYARYEYFYQYVAEHEYYYLDHEYEYDLSYEYDDDDNPPPPGGHFYEYDDARHPDLEYEYEYQAYEHAEYADFYQDASHEYEYEAHDQPGAYEYAEYEHEPEAGAYHYEYEHNEHEYNEYEDFYDDADYAYADEYEYEYAEYYYAEYEPYPDLRRACVRCVRYAAEYEYANYEDEYEYDWAFPPPDFQGKGRHTRFHQEYEYYHQAEYEHAYDAGEHEADLLRKYAYAQNYDYDHHYYWYWAPDSPIRIGIHDQPDDHFHQWIWGDNRPYIATADCSPVPPDDTQGHKDWFAAQDKDFFDDQQLHWYAYPPPAAIKGWDFKAWPVGDTDHHRDIDHAHNVTTMITTAIAGEFEEDLPDDDPDAPRHPVRHHNAPQVSLVSLLVVCVVDVGQEHEYEYAAAHEHELVPCVPNQWDFDDDPPADRAETEGDASVHEYEYAYNALDHEYEDDACCHYQEYEYQHEYEYARYEYEYNHVAEHEYEFAEEEYEYALSYEYDPVHHAYEYDYEQNYDLEYEYEAQAYAHAEYEAAYQHENHEYEYEAHSQPGAHHHAYYEYHQYQYEYEYEYEHNEHEYAEYEDDHQDQHFDYQYEHEYEYAYYYYAEYEPDDDPRPDPRRCVNYHYYYHYDNYDYDYHYDYPDDDPPPDD

Sequence (719 aa):
YAAGAVLFMGDQTVDLNDNTNQIYTYASNDINTNYQTMLAAAGKPLLFTANTPSTVVTYSSPSNVFYIAFNGEVLFNHMTLKLNTKKATRIFTLSGDITFGASFLTFENSISNTTGNRSLGIDYSSNTQSSFNVRIYGGDWAYVYFGSASATRENKLILGNGESNPYVKLICYNNTNCQNSNYGYIRSGRVGNLSFGYPGTDRIVSGKMDITVYGGQIDLISDATTEYSKTTNLEHCNRYLTFDGYTGSVVFSHLNVGTAPGTAGSYANGINRISFINHTNLNIASNDVYLKASPVAAVYVDTTSFVSGHTFFGISHDFTFGEQTIMLDLDVIPGILLGFDGTKWIYTYGMDGLSAIPQGPEFTYSAGMTITMPAYSDIVLNGVNNNPDMVFFAWMDREGVYHYEDDVITVPDGGLTLTAVWAAVMNIDPTYTENDSNGTASKPFTIFNDAYLAMAALLKKVPCQAAAFRFIGNQIWDLDNNTGDIYAYASNSNHTNYQAKAFNLGVPVLYTADKDTTVVTMYSPSHVFYFASHTTTIFNGLTLLCNTKSSLRFIVNTNEYIYGSRFFMNTSKNAIGVDFGSLAMEEATVRIYGGTFSFVYLGTGSSQKICNLIVGNGTNEPKINLLCLNNSNQANQNYATINSGTISNLSFSYPGTAYNNNASMSVTVKGGIITHIRDFESAYCDYDHLLNSTRTLIFDGWNGEFTYAHKNIGPAADK

Radius of gyration: 36.14 Å; Cα contacts (8 Å, |Δi|>4): 2202; chains: 1; bounding box: 84×56×121 Å